Protein AF-0000000086875381 (afdb_homodimer)

pLDDT: mean 90.11, std 5.95, range [52.94, 98.25]

Solvent-accessible surface area (backbone atoms only — not comparable to full-atom values): 28483 Å² total; per-residue (Å²): 113,56,71,63,58,30,43,61,71,37,43,64,58,51,59,72,63,47,75,66,71,44,26,41,35,28,29,40,48,55,28,28,68,37,49,47,59,16,81,85,44,53,83,59,80,67,44,57,68,39,72,50,55,80,80,48,31,70,53,42,76,36,71,86,49,86,51,72,34,74,51,78,44,56,36,86,81,74,74,53,41,32,38,36,38,40,36,60,37,59,50,98,87,65,47,75,65,33,35,43,34,40,34,36,59,42,62,64,58,50,51,49,49,52,53,50,50,50,48,51,53,44,51,51,51,50,52,53,52,44,51,50,52,47,52,50,30,52,51,50,48,54,46,46,52,51,38,51,52,32,47,51,51,27,46,54,32,49,49,52,34,45,55,40,36,52,50,44,31,52,48,18,54,52,44,28,50,50,14,50,53,38,32,53,52,15,61,73,59,42,82,85,16,50,71,46,34,54,52,16,51,51,40,30,52,50,19,52,51,38,35,55,40,30,52,51,37,48,54,33,47,52,51,28,46,49,29,48,51,51,36,51,53,48,47,50,50,51,49,52,50,31,54,52,48,51,52,49,40,54,52,49,53,52,46,51,52,51,46,51,51,51,50,50,50,49,48,53,54,52,47,59,71,75,40,60,85,92,107,113,56,73,65,58,31,42,61,70,38,45,65,58,52,59,71,63,47,75,65,72,46,24,43,34,30,29,40,49,54,28,28,68,36,51,47,58,16,81,85,44,54,83,58,79,67,45,59,68,38,73,50,54,81,80,47,31,70,52,42,74,38,73,86,48,86,50,72,36,73,51,76,44,55,38,86,80,74,74,52,41,32,36,36,36,39,36,61,38,59,50,98,87,64,48,76,65,33,35,43,35,41,34,35,58,40,61,64,58,52,51,50,50,51,52,51,50,52,49,51,53,44,52,51,51,50,54,54,51,44,52,50,52,47,52,49,30,53,48,49,47,54,48,49,51,51,39,52,52,32,46,51,51,27,46,53,33,49,50,51,35,46,55,41,36,52,50,41,32,53,48,19,53,53,41,28,50,52,14,50,53,40,32,50,51,14,58,72,59,43,82,86,17,50,72,47,32,54,51,16,52,50,42,30,52,52,20,52,51,38,35,54,42,30,52,52,36,46,54,33,46,51,51,28,46,51,30,48,52,53,36,51,54,49,46,51,52,49,49,53,51,32,54,51,47,51,52,48,39,54,50,50,50,51,45,50,51,51,46,52,52,51,50,50,51,49,50,53,54,50,46,57,72,74,40,59,90,91,109

Organism: NCBI:txid248903

Nearest PDB structures (foldseek):
  3ja6-assembly1_H  TM=8.901E-01  e=1.741E-07  Escherichia coli
  3ja6-assembly1_I  TM=8.082E-01  e=4.290E-07  Escherichia coli
  3zx6-assembly1_A  TM=7.205E-01  e=6.153E-07  Archaeoglobus fulgidus DSM 4304
  3zx6-assembly1_B  TM=4.408E-01  e=3.118E-06  Archaeoglobus fulgidus DSM 4304
  8c5v-assembly1_I  TM=4.450E-01  e=1.319E-05  Escherichia coli

InterPro domains:
  IPR004089 Methyl-accepting chemotaxis protein (MCP) signalling domain [PF00015] (152-270)
  IPR004089 Methyl-accepting chemotaxis protein (MCP) signalling domain [PS50111] (128-279)
  IPR004089 Methyl-accepting chemotaxis protein (MCP) signalling domain [SM00283] (107-277)

Foldseek 3Di:
DFPVVVCQVCVVVVCVPDPAFKWKWKFFQWFTQATDHGPLGVLPDGGHPHTDDPCPGHNNQCVPPQAKDKDWDDCVPRNFTKIKIWHFDADPVRDGGMTMIMIGGCVLVVVLVVVLVVLVVVLVVLLVVLVVLLVVLVVLLVVLVVLVVVLVVLLVVLVVLLVVLVVQLVVLVVQLVVLVVQLVVLVVVPPVSPVSNVVSVVSNVVSVVSNVVSVVSNVVSVVVNVVSVVVNVVSVVSNVVSVVSNVVSVVSVVVSVVVNVVSVVVSVVVCVVRDPVVD/DFPVVVCQVCVVVVCVPDPAFKWKWKFFQWFTQATDHGPLGVLPDGGHPHTDDPCPGHNNQCVPDQAKDKDWDDCVPRNFTKIKIWHFDADPVRDGGMTMIMIDGCVLVVVLVVVLVVLVVVLVVLLVVLVVLLVVLVVLLVVLVVLLVVLVVLLVVLVVLLVVLVVQLVVLVVQLVVLVVQLVVLVVVPPVSPVSNVVSVVSNVVSVVSNVVSVVSNVVSVVVNVVSVVVNVVSVVSNVVSVVSNVVSVVSVVVSVVVNVVSVVVSVVSCVVRDPVPD

Structure (mmCIF, N/CA/C/O backbone):
data_AF-0000000086875381-model_v1
#
loop_
_entity.id
_entity.type
_entity.pdbx_description
1 polymer 'Chemotaxis protein'
#
loop_
_atom_site.group_PDB
_atom_site.id
_atom_site.type_symbol
_atom_site.label_atom_id
_atom_site.label_alt_id
_atom_site.label_comp_id
_atom_site.label_asym_id
_atom_site.label_entity_id
_atom_site.label_seq_id
_atom_site.pdbx_PDB_ins_code
_atom_site.Cartn_x
_atom_site.Cartn_y
_atom_site.Cartn_z
_atom_site.occupancy
_atom_site.B_iso_or_equiv
_atom_site.auth_seq_id
_atom_site.auth_comp_id
_atom_site.auth_asym_id
_atom_site.auth_atom_id
_atom_site.pdbx_PDB_model_num
ATOM 1 N N . MET A 1 1 ? -1.206 56.438 24.609 1 70.56 1 MET A N 1
ATOM 2 C CA . MET A 1 1 ? -0.216 55.5 24.094 1 70.56 1 MET A CA 1
ATOM 3 C C . MET A 1 1 ? -0.34 55.344 22.578 1 70.56 1 MET A C 1
ATOM 5 O O . MET A 1 1 ? -1.446 55.219 22.047 1 70.56 1 MET A O 1
ATOM 9 N N . ASP A 1 2 ? 0.706 55.562 21.828 1 86.94 2 ASP A N 1
ATOM 10 C CA . ASP A 1 2 ? 0.692 55.438 20.375 1 86.94 2 ASP A CA 1
ATOM 11 C C . ASP A 1 2 ? 0.56 53.969 19.969 1 86.94 2 ASP A C 1
ATOM 13 O O . ASP A 1 2 ? 0.782 53.062 20.781 1 86.94 2 ASP A O 1
ATOM 17 N N . ILE A 1 3 ? -0.004 53.719 18.922 1 90.88 3 ILE A N 1
ATOM 18 C CA . ILE A 1 3 ? -0.367 52.406 18.406 1 90.88 3 ILE A CA 1
ATOM 19 C C . ILE A 1 3 ? 0.858 51.5 18.422 1 90.88 3 ILE A C 1
ATOM 21 O O . ILE A 1 3 ? 0.752 50.312 18.719 1 90.88 3 ILE A O 1
ATOM 25 N N . ILE A 1 4 ? 2 52.031 18.25 1 93.94 4 ILE A N 1
ATOM 26 C CA . ILE A 1 4 ? 3.229 51.25 18.219 1 93.94 4 ILE A CA 1
ATOM 27 C C . ILE A 1 4 ? 3.549 50.75 19.625 1 93.94 4 ILE A C 1
ATOM 29 O O . ILE A 1 4 ? 3.857 49.594 19.828 1 93.94 4 ILE A O 1
ATOM 33 N N . GLN A 1 5 ? 3.467 51.656 20.562 1 93.06 5 GLN A N 1
ATOM 34 C CA . GLN A 1 5 ? 3.742 51.281 21.953 1 93.06 5 GLN A CA 1
ATOM 35 C C . GLN A 1 5 ? 2.725 50.281 22.469 1 93.06 5 GLN A C 1
ATOM 37 O O . GLN A 1 5 ? 3.076 49.344 23.219 1 93.06 5 GLN A O 1
ATOM 42 N N . ALA A 1 6 ? 1.492 50.438 22.047 1 92.88 6 ALA A N 1
ATOM 43 C CA . ALA A 1 6 ? 0.458 49.469 22.422 1 92.88 6 ALA A CA 1
ATOM 44 C C . ALA A 1 6 ? 0.791 48.094 21.891 1 92.88 6 ALA A C 1
ATOM 46 O O . ALA A 1 6 ? 0.687 47.094 22.609 1 92.88 6 ALA A O 1
ATOM 47 N N . LEU A 1 7 ? 1.233 48.062 20.672 1 93.81 7 LEU A N 1
ATOM 48 C CA . LEU A 1 7 ? 1.575 46.781 20.047 1 93.81 7 LEU A CA 1
ATOM 49 C C . LEU A 1 7 ? 2.756 46.125 20.75 1 93.81 7 LEU A C 1
ATOM 51 O O . LEU A 1 7 ? 2.709 44.938 21.078 1 93.81 7 LEU A O 1
ATOM 55 N N . ILE A 1 8 ? 3.717 46.906 21.031 1 94.44 8 ILE A N 1
ATOM 56 C CA . ILE A 1 8 ? 4.906 46.375 21.703 1 94.44 8 ILE A CA 1
ATOM 57 C C . ILE A 1 8 ? 4.523 45.812 23.062 1 94.44 8 ILE A C 1
ATOM 59 O O . ILE A 1 8 ? 4.969 44.719 23.422 1 94.44 8 ILE A O 1
ATOM 63 N N . THR A 1 9 ? 3.688 46.5 23.75 1 91.25 9 THR A N 1
ATOM 64 C CA . THR A 1 9 ? 3.25 46.094 25.094 1 91.25 9 THR A CA 1
ATOM 65 C C . THR A 1 9 ? 2.461 44.781 25.016 1 91.25 9 THR A C 1
ATOM 67 O O . THR A 1 9 ? 2.527 43.969 25.938 1 91.25 9 THR A O 1
ATOM 70 N N . CYS A 1 10 ? 1.794 44.5 23.891 1 91.69 10 CYS A N 1
ATOM 71 C CA . CYS A 1 10 ? 0.887 43.375 23.766 1 91.69 10 CYS A CA 1
ATOM 72 C C . CYS A 1 10 ? 1.602 42.156 23.156 1 91.69 10 CYS A C 1
ATOM 74 O O . CYS A 1 10 ? 1.084 41.062 23.203 1 91.69 10 CYS A O 1
ATOM 76 N N . MET A 1 11 ? 2.811 42.344 22.641 1 91.06 11 MET A N 1
ATOM 77 C CA . MET A 1 11 ? 3.518 41.281 21.891 1 91.06 11 MET A CA 1
ATOM 78 C C . MET A 1 11 ? 3.691 40.031 22.75 1 91.06 11 MET A C 1
ATOM 80 O O . MET A 1 11 ? 3.479 38.906 22.266 1 91.06 11 MET A O 1
ATOM 84 N N . PRO A 1 12 ? 4.008 40.188 24.047 1 87.69 12 PRO A N 1
ATOM 85 C CA . PRO A 1 12 ? 4.164 38.969 24.859 1 87.69 12 PRO A CA 1
ATOM 86 C C . PRO A 1 12 ? 2.871 38.156 24.969 1 87.69 12 PRO A C 1
ATOM 88 O O . PRO A 1 12 ? 2.906 36.938 24.969 1 87.69 12 PRO A O 1
ATOM 91 N N . PHE A 1 13 ? 1.726 38.844 25.031 1 88.06 13 PHE A N 1
ATOM 92 C CA . PHE A 1 13 ? 0.44 38.156 25.078 1 88.06 13 PHE A CA 1
ATOM 93 C C . PHE A 1 13 ? 0.169 37.406 23.781 1 88.06 13 PHE A C 1
ATOM 95 O O . PHE A 1 13 ? -0.317 36.25 23.812 1 88.06 13 PHE A O 1
ATOM 102 N N . PHE A 1 14 ? 0.539 38.031 22.719 1 87.31 14 PHE A N 1
ATOM 103 C CA . PHE A 1 14 ? 0.361 37.438 21.406 1 87.31 14 PHE A CA 1
ATOM 104 C C . PHE A 1 14 ? 1.214 36.188 21.281 1 87.31 14 PHE A C 1
ATOM 106 O O . PHE A 1 14 ? 0.714 35.125 20.891 1 87.31 14 PHE A O 1
ATOM 113 N N . ARG A 1 15 ? 2.391 36.281 21.656 1 86.94 15 ARG A N 1
ATOM 114 C CA . ARG A 1 15 ? 3.324 35.156 21.594 1 86.94 15 ARG A CA 1
ATOM 115 C C . ARG A 1 15 ? 2.854 34 22.453 1 86.94 15 ARG A C 1
ATOM 117 O O . ARG A 1 15 ? 2.92 32.844 22.031 1 86.94 15 ARG A O 1
ATOM 124 N N . ASP A 1 16 ? 2.373 34.281 23.594 1 85.62 16 ASP A N 1
ATOM 125 C CA . ASP A 1 16 ? 2.01 33.25 24.562 1 85.62 16 ASP A CA 1
ATOM 126 C C . ASP A 1 16 ? 0.68 32.594 24.188 1 85.62 16 ASP A C 1
ATOM 128 O O . ASP A 1 16 ? 0.4 31.469 24.609 1 85.62 16 ASP A O 1
ATOM 132 N N . THR A 1 17 ? -0.095 33.312 23.438 1 83.38 17 THR A N 1
ATOM 133 C CA . THR A 1 17 ? -1.438 32.812 23.1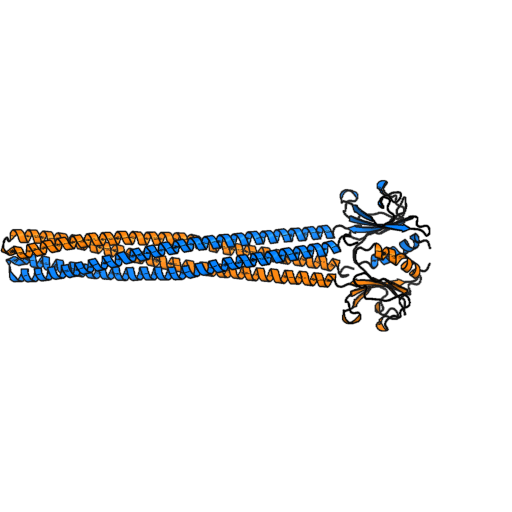72 1 83.38 17 THR A CA 1
ATOM 134 C C . THR A 1 17 ? -1.459 31.969 21.891 1 83.38 17 THR A C 1
ATOM 136 O O . THR A 1 17 ? -2.197 30.984 21.797 1 83.38 17 THR A O 1
ATOM 139 N N . ILE A 1 18 ? -0.635 32.312 20.906 1 85.06 18 ILE A N 1
ATOM 140 C CA . ILE A 1 18 ? -0.642 31.625 19.609 1 85.06 18 ILE A CA 1
ATOM 141 C C . ILE A 1 18 ? -0.082 30.219 19.75 1 85.06 18 ILE A C 1
ATOM 143 O O . ILE A 1 18 ? 0.873 30 20.5 1 85.06 18 ILE A O 1
ATOM 147 N N . ARG A 1 19 ? -0.642 29.328 19.109 1 82.19 19 ARG A N 1
ATOM 148 C CA . ARG A 1 19 ? -0.28 27.922 19.219 1 82.19 19 ARG A CA 1
ATOM 149 C C . ARG A 1 19 ? 1.045 27.641 18.516 1 82.19 19 ARG A C 1
ATOM 151 O O . ARG A 1 19 ? 1.852 26.844 19 1 82.19 19 ARG A O 1
ATOM 158 N N . GLN A 1 20 ? 1.302 28.312 17.453 1 84.44 20 GLN A N 1
ATOM 159 C CA . GLN A 1 20 ? 2.5 28.047 16.656 1 84.44 20 GLN A CA 1
ATOM 160 C C . GLN A 1 20 ? 3.693 28.844 17.188 1 84.44 20 GLN A C 1
ATOM 162 O O . GLN A 1 20 ? 3.527 29.922 17.766 1 84.44 20 GLN A O 1
ATOM 167 N N . ASP A 1 21 ? 4.816 28.25 17.016 1 88.44 21 ASP A N 1
ATOM 168 C CA . ASP A 1 21 ? 6.055 28.953 17.344 1 88.44 21 ASP A CA 1
ATOM 169 C C . ASP A 1 21 ? 6.355 30.031 16.312 1 88.44 21 ASP A C 1
ATOM 171 O O . ASP A 1 21 ? 6.645 29.734 15.148 1 88.44 21 ASP A O 1
ATOM 175 N N . VAL A 1 22 ? 6.258 31.281 16.734 1 92.25 22 VAL A N 1
ATOM 176 C CA . VAL A 1 22 ? 6.434 32.375 15.789 1 92.25 22 VAL A CA 1
ATOM 177 C C . VAL A 1 22 ? 7.473 33.344 16.312 1 92.25 22 VAL A C 1
ATOM 179 O O . VAL A 1 22 ? 7.777 33.375 17.516 1 92.25 22 VAL A O 1
ATOM 182 N N . THR A 1 23 ? 8.062 34.062 15.469 1 95.06 23 THR A N 1
ATOM 183 C CA . THR A 1 23 ? 8.906 35.219 15.781 1 95.06 23 THR A CA 1
ATOM 184 C C . THR A 1 23 ? 8.188 36.531 15.438 1 95.06 23 THR A C 1
ATOM 186 O O . THR A 1 23 ? 7.555 36.625 14.391 1 95.06 23 THR A O 1
ATOM 189 N N . LEU A 1 24 ? 8.211 37.406 16.359 1 95.75 24 LEU A N 1
ATOM 190 C CA . LEU A 1 24 ? 7.508 38.688 16.188 1 95.75 24 LEU A CA 1
ATOM 191 C C . LEU A 1 24 ? 8.492 39.844 16.125 1 95.75 24 LEU A C 1
ATOM 193 O O . LEU A 1 24 ? 9.484 39.844 16.859 1 95.75 24 LEU A O 1
ATOM 197 N N . SER A 1 25 ? 8.219 40.812 15.281 1 96.69 25 SER A N 1
ATOM 198 C CA . SER A 1 25 ? 9.039 42.031 15.25 1 96.69 25 SER A CA 1
ATOM 199 C C . SER A 1 25 ? 8.227 43.219 14.797 1 96.69 25 SER A C 1
ATOM 201 O O . SER A 1 25 ? 7.184 43.062 14.156 1 96.69 25 SER A O 1
ATOM 203 N N . ILE A 1 26 ? 8.57 44.344 15.227 1 97.38 26 ILE A N 1
ATOM 204 C CA . ILE A 1 26 ? 8.086 45.625 14.742 1 97.38 26 ILE A CA 1
ATOM 205 C C . ILE A 1 26 ? 9.258 46.469 14.297 1 97.38 26 ILE A C 1
ATOM 207 O O . ILE A 1 26 ? 10.25 46.625 15.016 1 97.38 26 ILE A O 1
ATOM 211 N N . ILE A 1 27 ? 9.125 47 13.172 1 97.88 27 ILE A N 1
ATOM 212 C CA . ILE A 1 27 ? 10.219 47.812 12.648 1 97.88 27 ILE A CA 1
ATOM 213 C C . ILE A 1 27 ? 9.68 49.188 12.211 1 97.88 27 ILE A C 1
ATOM 215 O O . ILE A 1 27 ? 8.508 49.312 11.867 1 97.88 27 ILE A O 1
ATOM 219 N N . ASP A 1 28 ? 10.469 50.156 12.312 1 97.38 28 ASP A N 1
ATOM 220 C CA . ASP A 1 28 ? 10.188 51.406 11.648 1 97.38 28 ASP A CA 1
ATOM 221 C C . ASP A 1 28 ? 11 51.562 10.367 1 97.38 28 ASP A C 1
ATOM 223 O O . ASP A 1 28 ? 11.312 50.562 9.711 1 97.38 28 ASP A O 1
ATOM 227 N N . ARG A 1 29 ? 11.273 52.75 9.914 1 96.88 29 ARG A N 1
ATOM 228 C CA . ARG A 1 29 ? 11.914 53 8.625 1 96.88 29 ARG A CA 1
ATOM 229 C C . ARG A 1 29 ? 13.375 52.562 8.656 1 96.88 29 ARG A C 1
ATOM 231 O O . ARG A 1 29 ? 13.961 52.25 7.609 1 96.88 29 ARG A O 1
ATOM 238 N N . GLU A 1 30 ? 13.945 52.469 9.898 1 97.19 30 GLU A N 1
ATOM 239 C CA . GLU A 1 30 ? 15.398 52.344 9.93 1 97.19 30 GLU A CA 1
ATOM 240 C C . GLU A 1 30 ? 15.844 51.219 10.875 1 97.19 30 GLU A C 1
ATOM 242 O O . GLU A 1 30 ? 16.969 50.719 10.75 1 97.19 30 GLU A O 1
ATOM 247 N N . LYS A 1 31 ? 15.047 50.938 11.867 1 98 31 LYS A N 1
ATOM 248 C CA . LYS A 1 31 ? 15.547 50.031 12.898 1 98 31 LYS A CA 1
ATOM 249 C C . LYS A 1 31 ? 14.422 49.125 13.445 1 98 31 LYS A C 1
ATOM 251 O O . LYS A 1 31 ? 13.242 49.406 13.219 1 98 31 LYS A O 1
ATOM 256 N N . PHE A 1 32 ? 14.812 48.125 14.18 1 98.25 32 PHE A N 1
ATOM 257 C CA . PHE A 1 32 ? 13.867 47.312 14.938 1 98.25 32 PHE A CA 1
ATOM 258 C C . PHE A 1 32 ? 13.344 48.094 16.156 1 98.25 32 PHE A C 1
ATOM 260 O O . PHE A 1 32 ? 14.125 48.656 16.906 1 98.25 32 PHE A O 1
ATOM 267 N N . LEU A 1 33 ? 12.047 48.094 16.312 1 97.69 33 LEU A N 1
ATOM 268 C CA . LEU A 1 33 ? 11.43 48.625 17.516 1 97.69 33 LEU A CA 1
ATOM 269 C C . LEU A 1 33 ? 11.188 47.531 18.547 1 97.69 33 LEU A C 1
ATOM 271 O O . LEU A 1 33 ? 11.133 47.812 19.75 1 97.69 33 LEU A O 1
ATOM 275 N N . TYR A 1 34 ? 11.023 46.344 18.094 1 97.06 34 TYR A N 1
ATOM 276 C CA . TYR A 1 34 ? 10.789 45.156 18.891 1 97.06 34 TYR A CA 1
ATOM 277 C C . TYR A 1 34 ? 11.18 43.875 18.141 1 97.06 34 TYR A C 1
ATOM 279 O O . TYR A 1 34 ? 10.984 43.812 16.922 1 97.06 34 TYR A O 1
ATOM 287 N N . PHE A 1 35 ? 11.75 42.969 18.828 1 97.06 35 PHE A N 1
ATOM 288 C CA . PHE A 1 35 ? 12.07 41.656 18.25 1 97.06 35 PHE A CA 1
ATOM 289 C C . PHE A 1 35 ? 12.016 40.562 19.312 1 97.06 35 PHE A C 1
ATOM 291 O O . PHE A 1 35 ? 12.586 40.719 20.391 1 97.06 35 PHE A O 1
ATOM 298 N N . SER A 1 36 ? 11.328 39.531 19.078 1 95.38 36 SER A N 1
ATOM 299 C CA . SER A 1 36 ? 11.227 38.375 19.953 1 95.38 36 SER A CA 1
ATOM 300 C C . SER A 1 36 ? 11.227 37.094 19.141 1 95.38 36 SER A C 1
ATOM 302 O O . SER A 1 36 ? 10.227 36.75 18.5 1 95.38 36 SER A O 1
ATOM 304 N N . ALA A 1 37 ? 12.281 36.406 19.203 1 94.25 37 ALA A N 1
ATOM 305 C CA . ALA A 1 37 ? 12.453 35.188 18.422 1 94.25 37 ALA A CA 1
ATOM 306 C C . ALA A 1 37 ? 11.695 34 19.047 1 94.25 37 ALA A C 1
ATOM 308 O O . ALA A 1 37 ? 11.695 33.844 20.266 1 94.25 37 ALA A O 1
ATOM 309 N N . GLY A 1 38 ? 11.031 33.25 18.234 1 92.69 38 GLY A N 1
ATOM 310 C CA . GLY A 1 38 ? 10.523 31.969 18.688 1 92.69 38 GLY A CA 1
ATOM 311 C C . GLY A 1 38 ? 11.609 30.922 18.844 1 92.69 38 GLY A C 1
ATOM 312 O O . GLY A 1 38 ? 12.766 31.156 18.484 1 92.69 38 GLY A O 1
ATOM 313 N N . GLU A 1 39 ? 11.266 29.844 19.375 1 91 39 GLU A N 1
ATOM 314 C CA . GLU A 1 39 ? 12.227 28.766 19.625 1 91 39 GLU A CA 1
ATOM 315 C C . GLU A 1 39 ? 12.844 28.266 18.312 1 91 39 GLU A C 1
ATOM 317 O O . GLU A 1 39 ? 14.047 28.016 18.266 1 91 39 GLU A O 1
ATOM 322 N N . SER A 1 40 ? 12.125 28.203 17.25 1 91.25 40 SER A N 1
ATOM 323 C CA . SER A 1 40 ? 12.578 27.656 15.977 1 91.25 40 SER A CA 1
ATOM 324 C C . SER A 1 40 ? 13.5 28.625 15.25 1 91.25 40 SER A C 1
ATOM 326 O O . SER A 1 40 ? 14.227 28.219 14.336 1 91.25 40 SER A O 1
ATOM 328 N N . LEU A 1 41 ? 13.398 29.875 15.617 1 95.5 41 LEU A N 1
ATOM 329 C CA . LEU A 1 41 ? 14.234 30.891 14.977 1 95.5 41 LEU A CA 1
ATOM 330 C C . LEU A 1 41 ? 15.094 31.609 16 1 95.5 41 LEU A C 1
ATOM 332 O O . LEU A 1 41 ? 15.359 32.812 15.867 1 95.5 41 LEU A O 1
ATOM 336 N N . LYS A 1 42 ? 15.461 30.938 17.062 1 93.88 42 LYS A N 1
ATOM 337 C CA . LYS A 1 42 ? 16.203 31.516 18.172 1 93.88 42 LYS A CA 1
ATOM 338 C C . LYS A 1 42 ? 17.578 32.031 17.719 1 93.88 42 LYS A C 1
ATOM 340 O O . LYS A 1 42 ? 18.188 32.844 18.406 1 93.88 42 LYS A O 1
ATOM 345 N N . GLN A 1 43 ? 18.016 31.578 16.594 1 92.69 43 GLN A N 1
ATOM 346 C CA . GLN A 1 43 ? 19.328 32 16.078 1 92.69 43 GLN A CA 1
ATOM 347 C C . GLN A 1 43 ? 19.281 33.438 15.594 1 92.69 43 GLN A C 1
ATOM 349 O O . GLN A 1 43 ? 20.328 34.062 15.398 1 92.69 43 GLN A O 1
ATOM 354 N N . LEU A 1 44 ? 18.062 33.906 15.242 1 94.12 44 LEU A N 1
ATOM 355 C CA . LEU A 1 44 ? 17.938 35.312 14.891 1 94.12 44 LEU A CA 1
ATOM 356 C C . LEU A 1 44 ? 18.078 36.188 16.125 1 94.12 44 LEU A C 1
ATOM 358 O O . LEU A 1 44 ? 17.203 36.219 17 1 94.12 44 LEU A O 1
ATOM 362 N N . GLU A 1 45 ? 19.109 36.938 16.328 1 90.5 45 GLU A N 1
ATOM 363 C CA . GLU A 1 45 ? 19.438 37.656 17.562 1 90.5 45 GLU A CA 1
ATOM 364 C C . GLU A 1 45 ? 19.297 39.156 17.375 1 90.5 45 GLU A C 1
ATOM 366 O O . GLU A 1 45 ? 20.156 39.938 17.797 1 90.5 45 GLU A O 1
ATOM 371 N N . PHE A 1 46 ? 18.203 39.594 16.828 1 95.19 46 PHE A N 1
ATOM 372 C CA . PHE A 1 46 ? 17.969 41.031 16.703 1 95.19 46 PHE A CA 1
ATOM 373 C C . PHE A 1 46 ? 17.406 41.594 18.016 1 95.19 46 PHE A C 1
ATOM 375 O O . PHE A 1 46 ? 16.875 40.844 18.844 1 95.19 46 PHE A O 1
ATOM 382 N N . LYS A 1 47 ? 17.625 42.875 18.219 1 95.5 47 LYS A N 1
ATOM 383 C CA . LYS A 1 47 ? 17.078 43.562 19.391 1 95.5 47 LYS A CA 1
ATOM 384 C C . LYS A 1 47 ? 16.562 44.938 19 1 95.5 47 LYS A C 1
ATOM 386 O O . LYS A 1 47 ? 16.906 45.469 17.938 1 95.5 47 LYS A O 1
ATOM 391 N N . ALA A 1 48 ? 15.688 45.469 19.875 1 96.62 48 ALA A N 1
ATOM 392 C CA . ALA A 1 48 ? 15.211 46.812 19.672 1 96.62 48 ALA A CA 1
ATOM 393 C C . ALA A 1 48 ? 16.375 47.781 19.5 1 96.62 48 ALA A C 1
ATOM 395 O O . ALA A 1 48 ? 17.344 47.75 20.266 1 96.62 48 ALA A O 1
ATOM 396 N N . GLY A 1 49 ? 16.359 48.531 18.5 1 97.06 49 GLY A N 1
ATOM 397 C CA . GLY A 1 49 ? 17.406 49.5 18.234 1 97.06 49 GLY A CA 1
ATOM 398 C C . GLY A 1 49 ? 18.344 49.062 17.125 1 97.06 49 GLY A C 1
ATOM 399 O O . GLY A 1 49 ? 19.078 49.906 16.562 1 97.06 49 GLY A O 1
ATOM 400 N N . ASP A 1 50 ? 18.438 47.844 16.828 1 97.38 50 ASP A N 1
ATOM 401 C CA . ASP A 1 50 ? 19.297 47.344 15.758 1 97.38 50 ASP A CA 1
ATOM 402 C C . ASP A 1 50 ? 18.906 47.938 14.406 1 97.38 50 ASP A C 1
ATOM 404 O O . ASP A 1 50 ? 17.703 48.062 14.102 1 97.38 50 ASP A O 1
ATOM 408 N N . PRO A 1 51 ? 19.922 48.25 13.562 1 97.19 51 PRO A N 1
ATOM 409 C CA . PRO A 1 51 ? 19.594 48.781 12.242 1 97.19 51 PRO A CA 1
ATOM 410 C C . PRO A 1 51 ? 19.062 47.719 11.289 1 97.19 51 PRO A C 1
ATOM 412 O O . PRO A 1 51 ? 19.438 46.531 11.398 1 97.19 51 PRO A O 1
ATOM 415 N N . LEU A 1 52 ? 18.172 48.156 10.438 1 96.81 52 LEU A N 1
ATOM 416 C CA . LEU A 1 52 ? 17.688 47.25 9.391 1 96.81 52 LEU A CA 1
ATOM 417 C C . LEU A 1 52 ? 18.734 47.094 8.289 1 96.81 52 LEU A C 1
ATOM 419 O O . LEU A 1 52 ? 19.625 47.938 8.156 1 96.81 52 LEU A O 1
ATOM 423 N N . LEU A 1 53 ? 18.641 46.031 7.57 1 92.5 53 LEU A N 1
ATOM 424 C CA . LEU A 1 53 ? 19.406 45.906 6.336 1 92.5 53 LEU A CA 1
ATOM 425 C C . LEU A 1 53 ? 18.969 46.969 5.328 1 92.5 53 LEU A C 1
ATOM 427 O O . LEU A 1 53 ? 17.812 47.406 5.34 1 92.5 53 LEU A O 1
ATOM 431 N N . GLU A 1 54 ? 19.844 47.312 4.445 1 93.5 54 GLU A N 1
ATOM 432 C CA . GLU A 1 54 ? 19.562 48.344 3.469 1 93.5 54 GLU A CA 1
ATOM 433 C C . GLU A 1 54 ? 18.328 48.031 2.646 1 93.5 54 GLU A C 1
ATOM 435 O O . GLU A 1 54 ? 17.484 48.906 2.402 1 93.5 54 GLU A O 1
ATOM 440 N N . ALA A 1 55 ? 18.156 46.781 2.287 1 92.06 55 ALA A N 1
ATOM 441 C CA . ALA A 1 55 ? 17.062 46.344 1.414 1 92.06 55 ALA A CA 1
ATOM 442 C C . ALA A 1 55 ? 15.727 46.438 2.133 1 92.06 55 ALA A C 1
ATOM 444 O O . ALA A 1 55 ? 14.672 46.375 1.496 1 92.06 55 ALA A O 1
ATOM 445 N N . ASN A 1 56 ? 15.734 46.562 3.504 1 93.56 56 ASN A N 1
ATOM 446 C CA . ASN A 1 56 ? 14.5 46.531 4.285 1 93.56 56 ASN A CA 1
ATOM 447 C C . ASN A 1 56 ? 14.133 47.906 4.836 1 93.56 56 ASN A C 1
ATOM 449 O O . ASN A 1 56 ? 13.109 48.062 5.504 1 93.56 56 ASN A O 1
ATOM 453 N N . ARG A 1 57 ? 14.906 48.938 4.508 1 96.31 57 ARG A N 1
ATOM 454 C CA . ARG A 1 57 ? 14.664 50.281 5.047 1 96.31 57 ARG A CA 1
ATOM 455 C C . ARG A 1 57 ? 13.516 50.969 4.316 1 96.31 57 ARG A C 1
ATOM 457 O O . ARG A 1 57 ? 13.125 50.562 3.227 1 96.31 57 ARG A O 1
ATOM 464 N N . ASP A 1 58 ? 12.961 51.906 4.969 1 96.12 58 ASP A N 1
ATOM 465 C CA . ASP A 1 58 ? 11.914 52.781 4.43 1 96.12 58 ASP A CA 1
ATOM 466 C C . ASP A 1 58 ? 10.719 51.938 3.941 1 96.12 58 ASP A C 1
ATOM 468 O O . ASP A 1 58 ? 10.156 52.219 2.885 1 96.12 58 ASP A O 1
ATOM 472 N N . PHE A 1 59 ? 10.484 50.875 4.664 1 96.81 59 PHE A N 1
ATOM 473 C CA . PHE A 1 59 ? 9.32 50.031 4.445 1 96.81 59 PHE A CA 1
ATOM 474 C C . PHE A 1 59 ? 9.383 49.375 3.07 1 96.81 59 PHE A C 1
ATOM 476 O O . PHE A 1 59 ? 8.352 49.156 2.428 1 96.81 59 PHE A O 1
ATOM 483 N N . ALA A 1 60 ? 10.594 49.094 2.547 1 95.12 60 ALA A N 1
ATOM 484 C CA . ALA A 1 60 ? 10.797 48.469 1.238 1 95.12 60 ALA A CA 1
ATOM 485 C C . ALA A 1 60 ? 10.117 47.094 1.165 1 95.12 60 ALA A C 1
ATOM 487 O O . ALA A 1 60 ? 9.734 46.656 0.084 1 95.12 60 ALA A O 1
ATOM 488 N N . ASP A 1 61 ? 9.906 46.5 2.289 1 93.69 61 ASP A N 1
ATOM 489 C CA . ASP A 1 61 ? 9.305 45.156 2.369 1 93.69 61 ASP A CA 1
ATOM 490 C C . ASP A 1 61 ? 7.859 45.188 1.878 1 93.69 61 ASP A C 1
ATOM 492 O O . ASP A 1 61 ? 7.32 44.156 1.482 1 93.69 61 ASP A O 1
ATOM 496 N N . LEU A 1 62 ? 7.23 46.312 1.929 1 95.06 62 LEU A N 1
ATOM 497 C CA . LEU A 1 62 ? 5.836 46.469 1.521 1 95.06 62 LEU A CA 1
ATOM 498 C C . LEU A 1 62 ? 5.727 46.625 0.01 1 95.06 62 LEU A C 1
ATOM 500 O O . LEU A 1 62 ? 4.621 46.656 -0.538 1 95.06 62 LEU A O 1
ATOM 504 N N . LYS A 1 63 ? 6.809 46.844 -0.714 1 93.62 63 LYS A N 1
ATOM 505 C CA . LYS A 1 63 ? 6.875 46.938 -2.168 1 93.62 63 LYS A CA 1
ATOM 506 C C . LYS A 1 63 ? 5.898 48 -2.693 1 93.62 63 LYS A C 1
ATOM 508 O O . LYS A 1 63 ? 5.168 47.75 -3.654 1 93.62 63 LYS A O 1
ATOM 513 N N . GLY A 1 64 ? 5.852 49.031 -1.953 1 89.94 64 GLY A N 1
ATOM 514 C CA . GLY A 1 64 ? 5.027 50.156 -2.391 1 89.94 64 GLY A CA 1
ATOM 515 C C . GLY A 1 64 ? 3.566 50 -2.02 1 89.94 64 GLY A C 1
ATOM 516 O O . GLY A 1 64 ? 2.758 50.906 -2.277 1 89.94 64 GLY A O 1
ATOM 517 N N . SER A 1 65 ? 3.242 48.906 -1.392 1 91.31 65 SER A N 1
ATOM 518 C CA . SER A 1 65 ? 1.861 48.656 -0.993 1 91.31 65 SER A CA 1
ATOM 519 C C . SER A 1 65 ? 1.595 49.156 0.423 1 91.31 65 SER A C 1
ATOM 521 O O . SER A 1 65 ? 2.529 49.438 1.175 1 91.31 65 SER A O 1
ATOM 523 N N . THR A 1 66 ? 0.329 49.375 0.721 1 91 66 THR A N 1
ATOM 524 C CA . THR A 1 66 ? -0.08 49.688 2.086 1 91 66 THR A CA 1
ATOM 525 C C . THR A 1 66 ? -0.861 48.531 2.697 1 91 66 THR A C 1
ATOM 527 O O . THR A 1 66 ? -1.519 48.688 3.727 1 91 66 THR A O 1
ATOM 530 N N . GLU A 1 67 ? -0.785 47.438 1.974 1 90.88 67 GLU A N 1
ATOM 531 C CA . GLU A 1 67 ? -1.472 46.25 2.439 1 90.88 67 GLU A CA 1
ATOM 532 C C . GLU A 1 67 ? -0.476 45.188 2.898 1 90.88 67 GLU A C 1
ATOM 534 O O . GLU A 1 67 ? 0.729 45.312 2.674 1 90.88 67 GLU A O 1
ATOM 539 N N . LYS A 1 68 ? -1.006 44.125 3.508 1 93.38 68 LYS A N 1
ATOM 540 C CA . LYS A 1 68 ? -0.202 43.031 3.994 1 93.38 68 LYS A CA 1
ATOM 541 C C . LYS A 1 68 ? 0.571 42.344 2.854 1 93.38 68 LYS A C 1
ATOM 543 O O . LYS A 1 68 ? 0.032 42.156 1.763 1 93.38 68 LYS A O 1
ATOM 548 N N . GLN A 1 69 ? 1.783 42.062 3.086 1 92.25 69 GLN A N 1
ATOM 549 C CA . GLN A 1 69 ? 2.639 41.375 2.117 1 92.25 69 GLN A CA 1
ATOM 550 C C . GLN A 1 69 ? 3.312 40.156 2.738 1 92.25 69 GLN A C 1
ATOM 552 O O . GLN A 1 69 ? 3.309 40 3.959 1 92.25 69 GLN A O 1
ATOM 557 N N . PHE A 1 70 ? 3.809 39.344 1.863 1 91.31 70 PHE A N 1
ATOM 558 C CA . PHE A 1 70 ? 4.5 38.125 2.293 1 91.31 70 PHE A CA 1
ATOM 559 C C . PHE A 1 70 ? 5.832 38 1.563 1 91.31 70 PHE A C 1
ATOM 561 O O . PHE A 1 70 ? 5.98 38.469 0.434 1 91.31 70 PHE A O 1
ATOM 568 N N . ASP A 1 71 ? 6.77 37.438 2.238 1 91.44 71 ASP A N 1
ATOM 569 C CA . ASP A 1 71 ? 8.047 37.125 1.61 1 91.44 71 ASP A CA 1
ATOM 570 C C . ASP A 1 71 ? 8.617 35.812 2.15 1 91.44 71 ASP A C 1
ATOM 572 O O . ASP A 1 71 ? 8.141 35.281 3.16 1 91.44 71 ASP A O 1
ATOM 576 N N . HIS A 1 72 ? 9.562 35.375 1.39 1 91.81 72 HIS A N 1
ATOM 577 C CA . HIS A 1 72 ? 10.305 34.156 1.748 1 91.81 72 HIS A CA 1
ATOM 578 C C . HIS A 1 72 ? 11.805 34.438 1.84 1 91.81 72 HIS A C 1
ATOM 580 O O . HIS A 1 72 ? 12.383 35.031 0.928 1 91.81 72 HIS A O 1
ATOM 586 N N . TYR A 1 73 ? 12.352 34.094 2.975 1 93.38 73 TYR A N 1
ATOM 587 C CA . TYR A 1 73 ? 13.797 34.219 3.154 1 93.38 73 TYR A CA 1
ATOM 588 C C . TYR A 1 73 ? 14.484 32.875 3.121 1 93.38 73 TYR A C 1
ATOM 590 O O . TYR A 1 73 ? 14.234 32 3.973 1 93.38 73 TYR A O 1
ATOM 598 N N . PRO A 1 74 ? 15.359 32.656 2.215 1 92.81 74 PRO A N 1
ATOM 599 C CA . PRO A 1 74 ? 16.078 31.391 2.133 1 92.81 74 PRO A CA 1
ATOM 600 C C . PRO A 1 74 ? 17.141 31.25 3.213 1 92.81 74 PRO A C 1
ATOM 602 O O . PRO A 1 74 ? 17.469 32.219 3.893 1 92.81 74 PRO A O 1
ATOM 605 N N . LYS A 1 75 ? 17.656 30.062 3.361 1 92.5 75 LYS A N 1
ATOM 606 C CA . LYS A 1 75 ? 18.625 29.719 4.398 1 92.5 75 LYS A CA 1
ATOM 607 C C . LYS A 1 75 ? 19.922 30.5 4.227 1 92.5 75 LYS A C 1
ATOM 609 O O . LYS A 1 75 ? 20.609 30.797 5.207 1 92.5 75 LYS A O 1
ATOM 614 N N . GLU A 1 76 ? 20.234 30.875 3.057 1 92 76 GLU A N 1
ATOM 615 C CA . GLU A 1 76 ? 21.516 31.5 2.717 1 92 76 GLU A CA 1
ATOM 616 C C . GLU A 1 76 ? 21.625 32.906 3.346 1 92 76 GLU A C 1
ATOM 618 O O . GLU A 1 76 ? 22.734 33.375 3.615 1 92 76 GLU A O 1
ATOM 623 N N . LEU A 1 77 ? 20.531 33.562 3.652 1 89.06 77 LEU A N 1
ATOM 624 C CA . LEU A 1 77 ? 20.578 34.938 4.113 1 89.06 77 LEU A CA 1
ATOM 625 C C . LEU A 1 77 ? 20.828 35 5.617 1 89.06 77 LEU A C 1
ATOM 627 O O . LEU A 1 77 ? 21.719 35.719 6.07 1 89.06 77 LEU A O 1
ATOM 631 N N . PHE A 1 78 ? 20.141 34.062 6.418 1 91.38 78 PHE A N 1
ATOM 632 C CA . PHE A 1 78 ? 20.219 34.188 7.871 1 91.38 78 PHE A CA 1
ATOM 633 C C . PHE A 1 78 ? 20.531 32.844 8.508 1 91.38 78 PHE A C 1
ATOM 635 O O . PHE A 1 78 ? 20.406 32.688 9.727 1 91.38 78 PHE A O 1
ATOM 642 N N . GLY A 1 79 ? 20.812 31.812 7.676 1 91.56 79 GLY A N 1
ATOM 643 C CA . GLY A 1 79 ? 21.188 30.5 8.18 1 91.56 79 GLY A CA 1
ATOM 644 C C . GLY A 1 79 ? 20.016 29.562 8.359 1 91.56 79 GLY A C 1
ATOM 645 O O . GLY A 1 79 ? 20.188 28.375 8.578 1 91.56 79 GLY A O 1
ATOM 646 N N . VAL A 1 80 ? 18.828 30.141 8.43 1 93.19 80 VAL A N 1
ATOM 647 C CA . VAL A 1 80 ? 17.609 29.344 8.539 1 93.19 80 VAL A CA 1
ATOM 648 C C . VAL A 1 80 ? 16.547 29.922 7.621 1 93.19 80 VAL A C 1
ATOM 650 O O . VAL A 1 80 ? 16.391 31.141 7.52 1 93.19 80 VAL A O 1
ATOM 653 N N . PRO A 1 81 ? 15.805 29.031 6.922 1 93.69 81 PRO A N 1
ATOM 654 C CA . PRO A 1 81 ? 14.727 29.562 6.078 1 93.69 81 PRO A CA 1
ATOM 655 C C . PRO A 1 81 ? 13.469 29.906 6.875 1 93.69 81 PRO A C 1
ATOM 657 O O . PRO A 1 81 ? 13.141 29.219 7.84 1 93.69 81 PRO A O 1
ATOM 660 N N . PHE A 1 82 ? 12.758 30.953 6.52 1 94.62 82 PHE A N 1
ATOM 661 C CA . PHE A 1 82 ? 11.516 31.312 7.18 1 94.62 82 PHE A CA 1
ATOM 662 C C . PHE A 1 82 ? 10.641 32.156 6.266 1 94.62 82 PHE A C 1
ATOM 664 O O . PHE A 1 82 ? 11.133 32.75 5.309 1 94.62 82 PHE A O 1
ATOM 671 N N . ASP A 1 83 ? 9.367 32.125 6.539 1 92.25 83 ASP A N 1
ATOM 672 C CA . ASP A 1 83 ? 8.375 33 5.902 1 92.25 83 ASP A CA 1
ATOM 673 C C . ASP A 1 83 ? 8.062 34.219 6.781 1 92.25 83 ASP A C 1
ATOM 675 O O . ASP A 1 83 ? 8.109 34.125 8.008 1 92.25 83 ASP A O 1
ATOM 679 N N . VAL A 1 84 ? 7.75 35.312 6.117 1 93.25 84 VAL A N 1
ATOM 680 C CA . VAL A 1 84 ? 7.438 36.5 6.871 1 93.25 84 VAL A CA 1
ATOM 681 C C . VAL A 1 84 ? 6.152 37.125 6.336 1 93.25 84 VAL A C 1
ATOM 683 O O . VAL A 1 84 ? 5.945 37.219 5.121 1 93.25 84 VAL A O 1
ATOM 686 N N . SER A 1 85 ? 5.32 37.438 7.207 1 93.44 85 SER A N 1
ATOM 687 C CA . SER A 1 85 ? 4.18 38.281 6.91 1 93.44 85 SER A CA 1
ATOM 688 C C . SER A 1 85 ? 4.418 39.719 7.398 1 93.44 85 SER A C 1
ATOM 690 O O . SER A 1 85 ? 4.809 39.906 8.547 1 93.44 85 SER A O 1
ATOM 692 N N . TYR A 1 86 ? 4.227 40.75 6.504 1 94.62 86 TYR A N 1
ATOM 693 C CA . TYR A 1 86 ? 4.387 42.156 6.812 1 94.62 86 TYR A CA 1
ATOM 694 C C . TYR A 1 86 ? 3.031 42.844 6.922 1 94.62 86 TYR A C 1
ATOM 696 O O . TYR A 1 86 ? 2.301 42.969 5.934 1 94.62 86 TYR A O 1
ATOM 704 N N . LEU A 1 87 ? 2.723 43.281 8.078 1 94.94 87 LEU A N 1
ATOM 705 C CA . LEU A 1 87 ? 1.495 44.062 8.258 1 94.94 87 LEU A CA 1
ATOM 706 C C . LEU A 1 87 ? 1.809 45.531 8.539 1 94.94 87 LEU A C 1
ATOM 708 O O . LEU A 1 87 ? 2.355 45.875 9.586 1 94.94 87 LEU A O 1
ATOM 712 N N . PRO A 1 88 ? 1.444 46.438 7.617 1 96.06 88 PRO A N 1
ATOM 713 C CA . PRO A 1 88 ? 1.705 47.844 7.852 1 96.06 88 PRO A CA 1
ATOM 714 C C . PRO A 1 88 ? 0.886 48.406 9.008 1 96.06 88 PRO A C 1
ATOM 716 O O . PRO A 1 88 ? -0.287 48.062 9.172 1 96.06 88 PRO A O 1
ATOM 719 N N . ILE A 1 89 ? 1.494 49.156 9.82 1 94.88 89 ILE A N 1
ATOM 720 C CA . ILE A 1 89 ? 0.853 49.906 10.883 1 94.88 89 ILE A CA 1
ATOM 721 C C . ILE A 1 89 ? 0.691 51.375 10.445 1 94.88 89 ILE A C 1
ATOM 723 O O . ILE A 1 89 ? 1.678 52.031 10.141 1 94.88 89 ILE A O 1
ATOM 727 N N . LYS A 1 90 ? -0.529 51.844 10.461 1 94.31 90 LYS A N 1
ATOM 728 C CA . LYS A 1 90 ? -0.828 53.188 9.961 1 94.31 90 LYS A CA 1
ATOM 729 C C . LYS A 1 90 ? -1.232 54.125 11.102 1 94.31 90 LYS A C 1
ATOM 731 O O . LYS A 1 90 ? -1.813 53.688 12.094 1 94.31 90 LYS A O 1
ATOM 736 N N . ASN A 1 91 ? -0.837 55.344 11 1 90.19 91 ASN A N 1
ATOM 737 C CA . ASN A 1 91 ? -1.329 56.344 11.945 1 90.19 91 ASN A CA 1
ATOM 738 C C . ASN A 1 91 ? -2.725 56.844 11.562 1 90.19 91 ASN A C 1
ATOM 740 O O . ASN A 1 91 ? -3.371 56.281 10.688 1 90.19 91 ASN A O 1
ATOM 744 N N . GLU A 1 92 ? -3.213 57.812 12.305 1 87.62 92 GLU A N 1
ATOM 745 C CA . GLU A 1 92 ? -4.574 58.312 12.117 1 87.62 92 GLU A CA 1
ATOM 746 C C . GLU A 1 92 ? -4.762 58.906 10.727 1 87.62 92 GLU A C 1
ATOM 748 O O . GLU A 1 92 ? -5.875 58.906 10.203 1 87.62 92 GLU A O 1
ATOM 753 N N . GLN A 1 93 ? -3.666 59.406 10.086 1 91.12 93 GLN A N 1
ATOM 754 C CA . GLN A 1 93 ? -3.715 60.031 8.766 1 91.12 93 GLN A CA 1
ATOM 755 C C . GLN A 1 93 ? -3.6 58.969 7.656 1 91.12 93 GLN A C 1
ATOM 757 O O . GLN A 1 93 ? -3.67 59.312 6.473 1 91.12 93 GLN A O 1
ATOM 762 N N . GLY A 1 94 ? -3.311 57.75 8.008 1 90.62 94 GLY A N 1
ATOM 763 C CA . GLY A 1 94 ? -3.217 56.656 7.031 1 90.62 94 GLY A CA 1
ATOM 764 C C . GLY A 1 94 ? -1.8 56.438 6.547 1 90.62 94 GLY A C 1
ATOM 765 O O . GLY A 1 94 ? -1.581 55.656 5.609 1 90.62 94 GLY A O 1
ATOM 766 N N . GLU A 1 95 ? -0.896 57.125 7.152 1 93.06 95 GLU A N 1
ATOM 767 C CA . GLU A 1 95 ? 0.501 56.969 6.766 1 93.06 95 GLU A CA 1
ATOM 768 C C . GLU A 1 95 ? 1.123 55.75 7.48 1 93.06 95 GLU A C 1
ATOM 770 O O . GLU A 1 95 ? 0.903 55.562 8.68 1 93.06 95 GLU A O 1
ATOM 775 N N . VAL A 1 96 ? 1.932 55 6.75 1 96.19 96 VAL A N 1
ATOM 776 C CA . VAL A 1 96 ? 2.625 53.875 7.352 1 96.19 96 VAL A CA 1
ATOM 777 C C . VAL A 1 96 ? 3.754 54.375 8.25 1 96.19 96 VAL A C 1
ATOM 779 O O . VAL A 1 96 ? 4.637 55.094 7.801 1 96.19 96 VAL A O 1
ATOM 782 N N . ILE A 1 97 ? 3.738 53.906 9.469 1 96.19 97 ILE A N 1
ATOM 783 C CA . ILE A 1 97 ? 4.73 54.438 10.398 1 96.19 97 ILE A CA 1
ATOM 784 C C . ILE A 1 97 ? 5.59 53.281 10.93 1 96.19 97 ILE A C 1
ATOM 786 O O . ILE A 1 97 ? 6.645 53.5 11.531 1 96.19 97 ILE A O 1
ATOM 790 N N . ALA A 1 98 ? 5.125 52 10.742 1 97.06 98 ALA A N 1
ATOM 791 C CA . ALA A 1 98 ? 5.859 50.812 11.148 1 97.06 98 ALA A CA 1
ATOM 792 C C . ALA A 1 98 ? 5.324 49.562 10.445 1 97.06 98 ALA A C 1
ATOM 794 O O . ALA A 1 98 ? 4.309 49.625 9.742 1 97.06 98 ALA A O 1
ATOM 795 N N . ILE A 1 99 ? 6.039 48.469 10.531 1 96.94 99 ILE A N 1
ATOM 796 C CA . ILE A 1 99 ? 5.602 47.188 10.023 1 96.94 99 ILE A CA 1
ATOM 797 C C . ILE A 1 99 ? 5.629 46.156 11.148 1 96.94 99 ILE A C 1
ATOM 799 O O . ILE A 1 99 ? 6.621 46.062 11.875 1 96.94 99 ILE A O 1
ATOM 803 N N . PHE A 1 100 ? 4.516 45.5 11.375 1 96.06 100 PHE A N 1
ATOM 804 C CA . PHE A 1 100 ? 4.449 44.312 12.234 1 96.06 100 PHE A CA 1
ATOM 805 C C . PHE A 1 100 ? 4.773 43.062 11.445 1 96.06 100 PHE A C 1
ATOM 807 O O . PHE A 1 100 ? 4.035 42.688 10.531 1 96.06 100 PHE A O 1
ATOM 814 N N . ASN A 1 101 ? 5.859 42.406 11.797 1 95.5 101 ASN A N 1
ATOM 815 C CA . ASN A 1 101 ? 6.305 41.188 11.102 1 95.5 101 ASN A CA 1
ATOM 816 C C . ASN A 1 101 ? 6.035 39.938 11.93 1 95.5 101 ASN A C 1
ATOM 818 O O . ASN A 1 101 ? 6.312 39.906 13.133 1 95.5 101 ASN A O 1
ATOM 822 N N . LEU A 1 102 ? 5.512 39 11.32 1 94.56 102 LEU A N 1
ATOM 823 C CA . LEU A 1 102 ? 5.383 37.656 11.875 1 94.56 102 LEU A CA 1
ATOM 824 C C . LEU A 1 102 ? 6.141 36.625 11.023 1 94.56 102 LEU A C 1
ATOM 826 O O . LEU A 1 102 ? 5.902 36.531 9.82 1 94.56 102 LEU A O 1
ATOM 830 N N . LEU A 1 103 ? 7.055 35.938 11.625 1 94.25 103 LEU A N 1
ATOM 831 C CA . LEU A 1 103 ? 7.898 34.969 10.93 1 94.25 103 LEU A CA 1
ATOM 832 C C . LEU A 1 103 ? 7.543 33.562 11.328 1 94.25 103 LEU A C 1
ATOM 834 O O . LEU A 1 103 ? 7.305 33.281 12.5 1 94.25 103 LEU A O 1
ATOM 838 N N . TYR A 1 104 ? 7.531 32.688 10.414 1 92.38 104 TYR A N 1
ATOM 839 C CA . TYR A 1 104 ? 7.348 31.234 10.609 1 92.38 104 TYR A CA 1
ATOM 840 C C . TYR A 1 104 ? 8.539 30.453 10.07 1 92.38 104 TYR A C 1
ATOM 842 O O . TYR A 1 104 ? 8.945 30.641 8.922 1 92.38 104 TYR A O 1
ATOM 850 N N . SER A 1 105 ? 9.07 29.641 10.922 1 92.56 105 SER A N 1
ATOM 851 C CA . SER A 1 105 ? 10.117 28.734 10.445 1 92.56 105 SER A CA 1
ATOM 852 C C . SER A 1 105 ? 9.602 27.828 9.336 1 92.56 105 SER A C 1
ATOM 854 O O . SER A 1 105 ? 8.422 27.484 9.312 1 92.56 105 SER A O 1
ATOM 856 N N . MET A 1 106 ? 10.445 27.359 8.453 1 90.69 106 MET A N 1
ATOM 857 C CA . MET A 1 106 ? 10.062 26.453 7.371 1 90.69 106 MET A CA 1
ATOM 858 C C . MET A 1 106 ? 10.305 25 7.766 1 90.69 106 MET A C 1
ATOM 860 O O . MET A 1 106 ? 10.203 24.109 6.926 1 90.69 106 MET A O 1
ATOM 864 N N . ASP A 1 107 ? 10.562 24.766 9.062 1 88.31 107 ASP A N 1
ATOM 865 C CA . ASP A 1 107 ? 10.812 23.422 9.555 1 88.31 107 ASP A CA 1
ATOM 866 C C . ASP A 1 107 ? 9.625 22.5 9.281 1 88.31 107 ASP A C 1
ATOM 868 O O . ASP A 1 107 ? 9.805 21.359 8.852 1 88.31 107 ASP A O 1
ATOM 872 N N . ASP A 1 108 ? 8.492 23.062 9.484 1 87.38 108 ASP A N 1
ATOM 873 C CA . ASP A 1 108 ? 7.289 22.25 9.281 1 87.38 108 ASP A CA 1
ATOM 874 C C . ASP A 1 108 ? 7.113 21.891 7.812 1 87.38 108 ASP A C 1
ATOM 876 O O . ASP A 1 108 ? 6.734 20.766 7.488 1 87.38 108 ASP A O 1
ATOM 880 N N . GLN A 1 109 ? 7.414 22.828 6.93 1 87.44 109 GLN A N 1
ATOM 881 C CA . GLN A 1 109 ? 7.32 22.562 5.5 1 87.44 109 GLN A CA 1
ATOM 882 C C . GLN A 1 109 ? 8.328 21.5 5.074 1 87.44 109 GLN A C 1
ATOM 884 O O . GLN A 1 109 ? 8.016 20.625 4.266 1 87.44 109 GLN A O 1
ATOM 889 N N . ALA A 1 110 ? 9.5 21.609 5.59 1 89.81 110 ALA A N 1
ATOM 890 C CA . ALA A 1 110 ? 10.547 20.641 5.281 1 89.81 110 ALA A CA 1
ATOM 891 C C . ALA A 1 110 ? 10.164 19.25 5.77 1 89.81 110 ALA A C 1
ATOM 893 O O . ALA A 1 110 ? 10.352 18.266 5.059 1 89.81 110 ALA A O 1
ATOM 894 N N . GLN A 1 111 ? 9.672 19.219 6.961 1 90.75 111 GLN A N 1
ATOM 895 C CA . GLN A 1 111 ? 9.258 17.938 7.523 1 90.75 111 GLN A CA 1
ATOM 896 C C . GLN A 1 111 ? 8.117 17.328 6.723 1 90.75 111 GLN A C 1
ATOM 898 O O . GLN A 1 111 ? 8.109 16.125 6.453 1 90.75 111 GLN A O 1
ATOM 903 N N . LEU A 1 112 ? 7.145 18.172 6.363 1 90.94 112 LEU A N 1
ATOM 904 C CA . LEU A 1 112 ? 6.039 17.688 5.535 1 90.94 112 LEU A CA 1
ATOM 905 C C . LEU A 1 112 ? 6.555 17.125 4.219 1 90.94 112 LEU A C 1
ATOM 907 O O . LEU A 1 112 ? 6.141 16.031 3.803 1 90.94 112 LEU A O 1
ATOM 911 N N . GLN A 1 113 ? 7.445 17.844 3.6 1 90.75 113 GLN A N 1
ATOM 912 C CA . GLN A 1 113 ? 7.992 17.406 2.32 1 90.75 113 GLN A CA 1
ATOM 913 C C . GLN A 1 113 ? 8.695 16.062 2.457 1 90.75 113 GLN A C 1
ATOM 915 O O . GLN A 1 113 ? 8.531 15.18 1.608 1 90.75 113 GLN A O 1
ATOM 920 N N . GLN A 1 114 ? 9.43 15.898 3.477 1 93.75 114 GLN A N 1
ATOM 921 C CA . GLN A 1 114 ? 10.141 14.641 3.719 1 93.75 114 GLN A CA 1
ATOM 922 C C . GLN A 1 114 ? 9.164 13.484 3.883 1 93.75 114 GLN A C 1
ATOM 924 O O . GLN A 1 114 ? 9.359 12.414 3.295 1 93.75 114 GLN A O 1
ATOM 929 N N . LEU A 1 115 ? 8.172 13.719 4.672 1 92.31 115 LEU A N 1
ATOM 930 C CA . LEU A 1 115 ? 7.191 12.664 4.93 1 92.31 115 LEU A CA 1
ATOM 931 C C . LEU A 1 115 ? 6.414 12.328 3.662 1 92.31 115 LEU A C 1
ATOM 933 O O . LEU A 1 115 ? 6.133 11.156 3.395 1 92.31 115 LEU A O 1
ATOM 937 N N . MET A 1 116 ? 6.109 13.328 2.859 1 91.75 116 MET A N 1
ATOM 938 C CA . MET A 1 116 ? 5.391 13.102 1.61 1 91.75 116 MET A CA 1
ATOM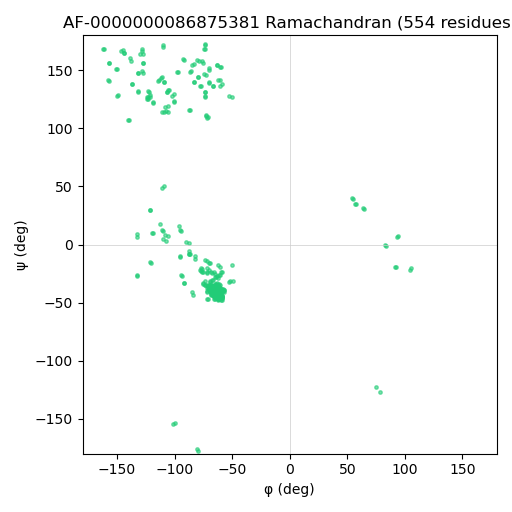 939 C C . MET A 1 116 ? 6.258 12.336 0.615 1 91.75 116 MET A C 1
ATOM 941 O O . MET A 1 116 ? 5.766 11.453 -0.09 1 91.75 116 MET A O 1
ATOM 945 N N . GLU A 1 117 ? 7.48 12.719 0.586 1 93.19 117 GLU A N 1
ATOM 946 C CA . GLU A 1 117 ? 8.406 12.016 -0.296 1 93.19 117 GLU A CA 1
ATOM 947 C C . GLU A 1 117 ? 8.555 10.547 0.114 1 93.19 117 GLU A C 1
ATOM 949 O O . GLU A 1 117 ? 8.594 9.664 -0.74 1 93.19 117 GLU A O 1
ATOM 954 N N . ALA A 1 118 ? 8.641 10.336 1.365 1 93.62 118 ALA A N 1
ATOM 955 C CA . ALA A 1 118 ? 8.719 8.969 1.867 1 93.62 118 ALA A CA 1
ATOM 956 C C . ALA A 1 118 ? 7.477 8.172 1.483 1 93.62 118 ALA A C 1
ATOM 958 O O . ALA A 1 118 ? 7.578 7.031 1.024 1 93.62 118 ALA A O 1
ATOM 959 N N . THR A 1 119 ? 6.367 8.75 1.644 1 92.56 119 THR A N 1
ATOM 960 C CA . THR A 1 119 ? 5.113 8.094 1.299 1 92.56 119 THR A CA 1
ATOM 961 C C . THR A 1 119 ? 5.066 7.758 -0.19 1 92.56 119 THR A C 1
ATOM 963 O O . THR A 1 119 ? 4.68 6.652 -0.572 1 92.56 119 THR A O 1
ATOM 966 N N . GLU A 1 120 ? 5.453 8.711 -0.968 1 91.69 120 GLU A N 1
ATOM 967 C CA . GLU A 1 120 ? 5.469 8.516 -2.414 1 91.69 120 GLU A CA 1
ATOM 968 C C . GLU A 1 120 ? 6.398 7.363 -2.803 1 91.69 120 GLU A C 1
ATOM 970 O O . GLU A 1 120 ? 6.051 6.539 -3.648 1 91.69 120 GLU A O 1
ATOM 975 N N . GLN A 1 121 ? 7.535 7.359 -2.211 1 94.75 121 GLN A N 1
ATOM 976 C CA . GLN A 1 121 ? 8.484 6.289 -2.494 1 94.75 121 GLN A CA 1
ATOM 977 C C . GLN A 1 121 ? 7.914 4.93 -2.115 1 94.75 121 GLN A C 1
ATOM 979 O O . GLN A 1 121 ? 8.039 3.963 -2.871 1 94.75 121 GLN A O 1
ATOM 984 N N . LEU A 1 122 ? 7.309 4.863 -1.002 1 93.44 122 LEU A N 1
ATOM 985 C CA . LEU A 1 122 ? 6.738 3.609 -0.516 1 93.44 122 LEU A CA 1
ATOM 986 C C . LEU A 1 122 ? 5.582 3.158 -1.4 1 93.44 122 LEU A C 1
ATOM 988 O O . LEU A 1 122 ? 5.461 1.973 -1.716 1 93.44 122 LEU A O 1
ATOM 992 N N . THR A 1 123 ? 4.75 4.035 -1.822 1 91.94 123 THR A N 1
ATOM 993 C CA . THR A 1 123 ? 3.639 3.689 -2.701 1 91.94 123 THR A CA 1
ATOM 994 C C . THR A 1 123 ? 4.152 3.205 -4.055 1 91.94 123 THR A C 1
ATOM 996 O O . THR A 1 123 ? 3.602 2.266 -4.633 1 91.94 123 THR A O 1
ATOM 999 N N . ASN A 1 124 ? 5.168 3.824 -4.57 1 92.69 124 ASN A N 1
ATOM 1000 C CA . ASN A 1 124 ? 5.77 3.379 -5.824 1 92.69 124 ASN A CA 1
ATOM 1001 C C . ASN A 1 124 ? 6.344 1.971 -5.703 1 92.69 124 ASN A C 1
ATOM 1003 O O . ASN A 1 124 ? 6.238 1.171 -6.633 1 92.69 124 ASN A O 1
ATOM 1007 N N . GLN A 1 125 ? 6.922 1.743 -4.586 1 92.25 125 GLN A N 1
ATOM 1008 C CA . GLN A 1 125 ? 7.43 0.399 -4.336 1 92.25 125 GLN A CA 1
ATOM 1009 C C . GLN A 1 125 ? 6.301 -0.626 -4.332 1 92.25 125 GLN A C 1
ATOM 1011 O O . GLN A 1 125 ? 6.461 -1.737 -4.84 1 92.25 125 GLN A O 1
ATOM 1016 N N . LEU A 1 126 ? 5.211 -0.274 -3.773 1 91.88 126 LEU A N 1
ATOM 1017 C CA . LEU A 1 126 ? 4.051 -1.159 -3.762 1 91.88 126 LEU A CA 1
ATOM 1018 C C . LEU A 1 126 ? 3.562 -1.431 -5.18 1 91.88 126 LEU A C 1
ATOM 1020 O O . LEU A 1 126 ? 3.252 -2.572 -5.527 1 91.88 126 LEU A O 1
ATOM 1024 N N . ILE A 1 127 ? 3.49 -0.374 -5.957 1 90.75 127 ILE A N 1
ATOM 1025 C CA . ILE A 1 127 ? 3.055 -0.509 -7.344 1 90.75 127 ILE A CA 1
ATOM 1026 C C . ILE A 1 127 ? 3.982 -1.468 -8.086 1 90.75 127 ILE A C 1
ATOM 1028 O O . ILE A 1 127 ? 3.521 -2.361 -8.797 1 90.75 127 ILE A O 1
ATOM 1032 N N . ASP A 1 128 ? 5.273 -1.341 -7.91 1 90.81 128 ASP A N 1
ATOM 1033 C CA . ASP A 1 128 ? 6.254 -2.217 -8.547 1 90.81 128 ASP A CA 1
ATOM 1034 C C . ASP A 1 128 ? 6.039 -3.672 -8.133 1 90.81 128 ASP A C 1
ATOM 1036 O O . ASP A 1 128 ? 6.078 -4.574 -8.969 1 90.81 128 ASP A O 1
ATOM 1040 N N . SER A 1 129 ? 5.828 -3.854 -6.895 1 88.44 129 SER A N 1
ATOM 1041 C CA . SER A 1 129 ? 5.613 -5.199 -6.371 1 88.44 129 SER A CA 1
ATOM 1042 C C . SER A 1 129 ? 4.352 -5.828 -6.961 1 88.44 129 SER A C 1
ATOM 1044 O O . SER A 1 129 ? 4.348 -7.008 -7.316 1 88.44 129 SER A O 1
ATOM 1046 N N . VAL A 1 130 ? 3.314 -5.059 -7.078 1 89.5 130 VAL A N 1
ATOM 1047 C CA . VAL A 1 130 ? 2.057 -5.551 -7.629 1 89.5 130 VAL A CA 1
ATOM 1048 C C . VAL A 1 130 ? 2.246 -5.926 -9.102 1 89.5 130 VAL A C 1
ATOM 1050 O O . VAL A 1 130 ? 1.685 -6.918 -9.57 1 89.5 130 VAL A O 1
ATOM 1053 N N . GLN A 1 131 ? 3.02 -5.172 -9.836 1 87.88 131 GLN A N 1
ATOM 1054 C CA . GLN A 1 131 ? 3.309 -5.473 -11.234 1 87.88 131 GLN A CA 1
ATOM 1055 C C . GLN A 1 131 ? 4.051 -6.801 -11.367 1 87.88 131 GLN A C 1
ATOM 1057 O O . GLN A 1 131 ? 3.812 -7.559 -12.305 1 87.88 131 GLN A O 1
ATOM 1062 N N . HIS A 1 132 ? 4.91 -7.078 -10.445 1 87.31 132 HIS A N 1
ATOM 1063 C CA . HIS A 1 132 ? 5.602 -8.359 -10.438 1 87.31 132 HIS A CA 1
ATOM 1064 C C . HIS A 1 132 ? 4.625 -9.516 -10.227 1 87.31 132 HIS A C 1
ATOM 1066 O O . HIS A 1 132 ? 4.727 -10.547 -10.883 1 87.31 132 HIS A O 1
ATOM 1072 N N . VAL A 1 133 ? 3.717 -9.336 -9.336 1 84.81 133 VAL A N 1
ATOM 1073 C CA . VAL A 1 133 ? 2.709 -10.359 -9.086 1 84.81 133 VAL A CA 1
ATOM 1074 C C . VAL A 1 133 ? 1.883 -10.594 -10.344 1 84.81 133 VAL A C 1
ATOM 1076 O O . VAL A 1 133 ? 1.589 -11.734 -10.703 1 84.81 133 VAL A O 1
ATOM 1079 N N . ALA A 1 134 ? 1.498 -9.523 -11 1 86.44 134 ALA A N 1
ATOM 1080 C CA . ALA A 1 134 ? 0.741 -9.625 -12.242 1 86.44 134 ALA A CA 1
ATOM 1081 C C . ALA A 1 134 ? 1.52 -10.406 -13.297 1 86.44 134 ALA A C 1
ATOM 1083 O O . ALA A 1 134 ? 0.969 -11.297 -13.953 1 86.44 134 ALA A O 1
ATOM 1084 N N . ALA A 1 135 ? 2.789 -10.141 -13.461 1 86.56 135 ALA A N 1
ATOM 1085 C CA . ALA A 1 135 ? 3.643 -10.828 -14.43 1 86.56 135 ALA A CA 1
ATOM 1086 C C . ALA A 1 135 ? 3.758 -12.312 -14.102 1 86.56 135 ALA A C 1
ATOM 1088 O O . ALA A 1 135 ? 3.689 -13.164 -14.992 1 86.56 135 ALA A O 1
ATOM 1089 N N . HIS A 1 136 ? 3.896 -12.586 -12.844 1 82 136 HIS A N 1
ATOM 1090 C CA . HIS A 1 136 ? 3.98 -13.969 -12.406 1 82 136 HIS A CA 1
ATOM 1091 C C . HIS A 1 136 ? 2.686 -14.719 -12.703 1 82 136 HIS A C 1
ATOM 1093 O O . HIS A 1 136 ? 2.715 -15.875 -13.133 1 82 136 HIS A O 1
ATOM 1099 N N . SER A 1 137 ? 1.581 -14.094 -12.492 1 82.88 137 SER A N 1
ATOM 1100 C CA . SER A 1 137 ? 0.286 -14.711 -12.766 1 82.88 137 SER A CA 1
ATOM 1101 C C . SER A 1 137 ? 0.139 -15.047 -14.25 1 82.88 137 SER A C 1
ATOM 1103 O O . SER A 1 137 ? -0.359 -16.109 -14.602 1 82.88 137 SER A O 1
ATOM 1105 N N . GLU A 1 138 ? 0.584 -14.18 -15.102 1 84.88 138 GLU A N 1
ATOM 1106 C CA . GLU A 1 138 ? 0.532 -14.414 -16.547 1 84.88 138 GLU A CA 1
ATOM 1107 C C . GLU A 1 138 ? 1.438 -15.57 -16.938 1 84.88 138 GLU A C 1
ATOM 1109 O O . GLU A 1 138 ? 1.046 -16.422 -17.75 1 84.88 138 GLU A O 1
ATOM 1114 N N . GLU A 1 139 ? 2.6 -15.57 -16.375 1 84.25 139 GLU A N 1
ATOM 1115 C CA . GLU A 1 139 ? 3.537 -16.656 -16.641 1 84.25 139 GLU A CA 1
ATOM 1116 C C . GLU A 1 139 ? 2.986 -18 -16.172 1 84.25 139 GLU A C 1
ATOM 1118 O O . GLU A 1 139 ? 3.109 -19 -16.875 1 84.25 139 GLU A O 1
ATOM 1123 N N . LEU A 1 140 ? 2.396 -18 -15.008 1 82.75 140 LEU A N 1
ATOM 1124 C CA . LEU A 1 140 ? 1.801 -19.219 -14.469 1 82.75 140 LEU A CA 1
ATOM 1125 C C . LEU A 1 140 ? 0.69 -19.734 -15.375 1 82.75 140 LEU A C 1
ATOM 1127 O O . LEU A 1 140 ? 0.612 -20.938 -15.656 1 82.75 140 LEU A O 1
ATOM 1131 N N . SER A 1 141 ? -0.107 -18.828 -15.859 1 85.06 141 SER A N 1
ATOM 1132 C CA . SER A 1 141 ? -1.188 -19.203 -16.766 1 85.06 141 SER A CA 1
ATOM 1133 C C . SER A 1 141 ? -0.646 -19.828 -18.047 1 85.06 141 SER A C 1
ATOM 1135 O O . SER A 1 141 ? -1.151 -20.859 -18.5 1 85.06 141 SER A O 1
ATOM 1137 N N . ALA A 1 142 ? 0.404 -19.266 -18.609 1 87.19 142 ALA A N 1
ATOM 1138 C CA . ALA A 1 142 ? 1.01 -19.781 -19.828 1 87.19 142 ALA A CA 1
ATOM 1139 C C . ALA A 1 142 ? 1.618 -21.172 -19.594 1 87.19 142 ALA A C 1
ATOM 1141 O O . ALA A 1 142 ? 1.442 -22.078 -20.406 1 87.19 142 ALA A O 1
ATOM 1142 N N . THR A 1 143 ? 2.279 -21.266 -18.484 1 86.38 143 THR A N 1
ATOM 1143 C CA . THR A 1 143 ? 2.938 -22.531 -18.156 1 86.38 143 THR A CA 1
ATOM 1144 C C . THR A 1 143 ? 1.908 -23.641 -17.922 1 86.38 143 THR A C 1
ATOM 1146 O O . THR A 1 143 ? 2.09 -24.766 -18.391 1 86.38 143 THR A O 1
ATOM 1149 N N . THR A 1 144 ? 0.828 -23.312 -17.297 1 87 144 THR A N 1
ATOM 1150 C CA . THR A 1 144 ? -0.215 -24.297 -17.016 1 87 144 THR A CA 1
ATOM 1151 C C . THR A 1 144 ? -0.862 -24.781 -18.312 1 87 144 THR A C 1
ATOM 1153 O O . THR A 1 144 ? -1.194 -25.953 -18.453 1 87 144 THR A O 1
ATOM 1156 N N . GLU A 1 145 ? -1.005 -23.875 -19.266 1 88.38 145 GLU A N 1
ATOM 1157 C CA . GLU A 1 145 ? -1.562 -24.266 -20.562 1 88.38 145 GLU A CA 1
ATOM 1158 C C . GLU A 1 145 ? -0.632 -25.219 -21.297 1 88.38 145 GLU A C 1
ATOM 1160 O O . GLU A 1 145 ? -1.091 -26.188 -21.922 1 88.38 145 GLU A O 1
ATOM 1165 N N . GLU A 1 146 ? 0.617 -25.031 -21.188 1 88.81 146 GLU A N 1
ATOM 1166 C CA . GLU A 1 146 ? 1.596 -25.922 -21.797 1 88.81 146 GLU A CA 1
ATOM 1167 C C . GLU A 1 146 ? 1.555 -27.312 -21.172 1 88.81 146 GLU A C 1
ATOM 1169 O O . GLU A 1 146 ? 1.6 -28.312 -21.875 1 88.81 146 GLU A O 1
ATOM 1174 N N . ILE A 1 147 ? 1.414 -27.297 -19.906 1 87.69 147 ILE A N 1
ATOM 1175 C CA . ILE A 1 147 ? 1.34 -28.562 -19.188 1 87.69 147 ILE A CA 1
ATOM 1176 C C . ILE A 1 147 ? 0.082 -29.328 -19.609 1 87.69 147 ILE A C 1
ATOM 1178 O O . ILE A 1 147 ? 0.123 -30.531 -19.828 1 87.69 147 ILE A O 1
ATOM 1182 N N . ARG A 1 148 ? -0.973 -28.609 -19.75 1 87.25 148 ARG A N 1
ATOM 1183 C CA . ARG A 1 148 ? -2.229 -29.219 -20.172 1 87.25 148 ARG A CA 1
ATOM 1184 C C . ARG A 1 148 ? -2.092 -29.844 -21.547 1 87.25 148 ARG A C 1
ATOM 1186 O O . ARG A 1 148 ? -2.566 -30.969 -21.781 1 87.25 148 ARG A O 1
ATOM 1193 N N . ASN A 1 149 ? -1.453 -29.203 -22.453 1 89.56 149 ASN A N 1
ATOM 1194 C CA . ASN A 1 149 ? -1.246 -29.719 -23.797 1 89.56 149 ASN A CA 1
ATOM 1195 C C . ASN A 1 149 ? -0.383 -30.969 -23.797 1 89.56 149 ASN A C 1
ATOM 1197 O O . ASN A 1 149 ? -0.703 -31.953 -24.469 1 89.56 149 ASN A O 1
ATOM 1201 N N . ASN A 1 150 ? 0.635 -30.875 -22.984 1 86.88 150 ASN A N 1
ATOM 1202 C CA . ASN A 1 150 ? 1.511 -32.031 -22.891 1 86.88 150 ASN A CA 1
ATOM 1203 C C . ASN A 1 150 ? 0.79 -33.25 -22.266 1 86.88 150 ASN A C 1
ATOM 1205 O O . ASN A 1 150 ? 0.999 -34.375 -22.672 1 86.88 150 ASN A O 1
ATOM 1209 N N . SER A 1 151 ? -0.038 -32.969 -21.328 1 87.25 151 SER A N 1
ATOM 1210 C CA . SER A 1 151 ? -0.829 -34 -20.688 1 87.25 151 SER A CA 1
ATOM 1211 C C . SER A 1 151 ? -1.795 -34.656 -21.672 1 87.25 151 SER A C 1
ATOM 1213 O O . SER A 1 151 ? -1.935 -35.875 -21.719 1 87.25 151 SER A O 1
ATOM 1215 N N . ARG A 1 152 ? -2.389 -33.875 -22.547 1 87.75 152 ARG A N 1
ATOM 1216 C CA . ARG A 1 152 ? -3.312 -34.375 -23.547 1 87.75 152 ARG A CA 1
ATOM 1217 C C . ARG A 1 152 ? -2.59 -35.281 -24.547 1 87.75 152 ARG A C 1
ATOM 1219 O O . ARG A 1 152 ? -3.105 -36.312 -24.938 1 87.75 152 ARG A O 1
ATOM 1226 N N . GLU A 1 153 ? -1.456 -34.875 -24.875 1 88.44 153 GLU A N 1
ATOM 1227 C CA . GLU A 1 153 ? -0.658 -35.656 -25.797 1 88.44 153 GLU A CA 1
ATOM 1228 C C . GLU A 1 153 ? -0.279 -37 -25.172 1 88.44 153 GLU A C 1
ATOM 1230 O O . GLU A 1 153 ? -0.365 -38.062 -25.828 1 88.44 153 GLU A O 1
ATOM 1235 N N . ALA A 1 154 ? 0.095 -36.938 -23.922 1 86.62 154 ALA A N 1
ATOM 1236 C CA . ALA A 1 154 ? 0.472 -38.188 -23.219 1 86.62 154 ALA A CA 1
ATOM 1237 C C . ALA A 1 154 ? -0.703 -39.156 -23.141 1 86.62 154 ALA A C 1
ATOM 1239 O O . ALA A 1 154 ? -0.536 -40.344 -23.344 1 86.62 154 ALA A O 1
ATOM 1240 N N . VAL A 1 155 ? -1.856 -38.625 -22.906 1 86.44 155 VAL A N 1
ATOM 1241 C CA . VAL A 1 155 ? -3.057 -39.438 -22.812 1 86.44 155 VAL A CA 1
ATOM 1242 C C . VAL A 1 155 ? -3.363 -40.094 -24.172 1 86.44 155 VAL A C 1
ATOM 1244 O O . VAL A 1 155 ? -3.66 -41.281 -24.25 1 86.44 155 VAL A O 1
ATOM 1247 N N . GLN A 1 156 ? -3.256 -39.312 -25.219 1 89.56 156 GLN A N 1
ATOM 1248 C CA . GLN A 1 156 ? -3.523 -39.812 -26.562 1 89.56 156 GLN A CA 1
ATOM 1249 C C . GLN A 1 156 ? -2.555 -40.938 -26.938 1 89.56 156 GLN A C 1
ATOM 1251 O O . GLN A 1 156 ? -2.971 -42 -27.422 1 89.56 156 GLN A O 1
ATOM 1256 N N . LYS A 1 157 ? -1.333 -40.656 -26.641 1 87.38 157 LYS A N 1
ATOM 1257 C CA . LYS A 1 157 ? -0.323 -41.656 -26.969 1 87.38 157 LYS A CA 1
ATOM 1258 C C . LYS A 1 157 ? -0.51 -42.938 -26.141 1 87.38 157 LYS A C 1
ATOM 1260 O O . LYS A 1 157 ? -0.32 -44.062 -26.641 1 87.38 157 LYS A O 1
ATOM 1265 N N . SER A 1 158 ? -0.861 -42.812 -24.922 1 87.69 158 SER A N 1
ATOM 1266 C CA . SER A 1 158 ? -1.136 -43.969 -24.062 1 87.69 158 SER A CA 1
ATOM 1267 C C . SER A 1 158 ? -2.322 -44.75 -24.578 1 87.69 158 SER A C 1
ATOM 1269 O O . SER A 1 158 ? -2.336 -46 -24.469 1 87.69 158 SER A O 1
ATOM 1271 N N . GLY A 1 159 ? -3.277 -44.062 -25.109 1 88.12 159 GLY A N 1
ATOM 1272 C CA . GLY A 1 159 ? -4.402 -44.75 -25.734 1 88.12 159 GLY A CA 1
ATOM 1273 C C . GLY A 1 159 ? -3.998 -45.594 -26.922 1 88.12 159 GLY A C 1
ATOM 1274 O O . GLY A 1 159 ? -4.477 -46.719 -27.078 1 88.12 159 GLY A O 1
ATOM 1275 N N . ASN A 1 160 ? -3.109 -45.125 -27.703 1 89.88 160 ASN A N 1
ATOM 1276 C CA . ASN A 1 160 ? -2.582 -45.875 -28.828 1 89.88 160 ASN A CA 1
ATOM 1277 C C . ASN A 1 160 ? -1.9 -47.156 -28.375 1 89.88 160 ASN A C 1
ATOM 1279 O O . ASN A 1 160 ? -2.074 -48.219 -29 1 89.88 160 ASN A O 1
ATOM 1283 N N . VAL A 1 161 ? -1.217 -47.031 -27.297 1 91.38 161 VAL A N 1
ATOM 1284 C CA . VAL A 1 161 ? -0.515 -48.188 -26.766 1 91.38 161 VAL A CA 1
ATOM 1285 C C . VAL A 1 161 ? -1.524 -49.25 -26.344 1 91.38 161 VAL A C 1
ATOM 1287 O O . VAL A 1 161 ? -1.32 -50.438 -26.594 1 91.38 161 VAL A O 1
ATOM 1290 N N . THR A 1 162 ? -2.547 -48.812 -25.75 1 90.12 162 THR A N 1
ATOM 1291 C CA . THR A 1 162 ? -3.586 -49.719 -25.297 1 90.12 162 THR A CA 1
ATOM 1292 C C . THR A 1 162 ? -4.188 -50.469 -26.484 1 90.12 162 THR A C 1
ATOM 1294 O O . THR A 1 162 ? -4.395 -51.688 -26.406 1 90.12 162 THR A O 1
ATOM 1297 N N . GLN A 1 163 ? -4.391 -49.781 -27.562 1 93.06 163 GLN A N 1
ATOM 1298 C CA . GLN A 1 163 ? -4.949 -50.406 -28.766 1 93.06 163 GLN A CA 1
ATOM 1299 C C . GLN A 1 163 ? -3.982 -51.438 -29.359 1 93.06 163 GLN A C 1
ATOM 1301 O O . GLN A 1 163 ? -4.395 -52.531 -29.75 1 93.06 163 GLN A O 1
ATOM 1306 N N . VAL A 1 164 ? -2.771 -51.094 -29.344 1 93.88 164 VAL A N 1
ATOM 1307 C CA . VAL A 1 164 ? -1.764 -51.969 -29.906 1 93.88 164 VAL A CA 1
ATOM 1308 C C . VAL A 1 164 ? -1.607 -53.219 -29.031 1 93.88 164 VAL A C 1
ATOM 1310 O O . VAL A 1 164 ? -1.445 -54.312 -29.516 1 93.88 164 VAL A O 1
ATOM 1313 N N . ALA A 1 165 ? -1.66 -53 -27.75 1 93.62 165 ALA A N 1
ATOM 1314 C CA . ALA A 1 165 ? -1.581 -54.094 -26.812 1 93.62 165 ALA A CA 1
ATOM 1315 C C . ALA A 1 165 ? -2.756 -55.062 -27 1 93.62 165 ALA A C 1
ATOM 1317 O O . ALA A 1 165 ? -2.584 -56.281 -26.953 1 93.62 165 ALA A O 1
ATOM 1318 N N . SER A 1 166 ? -3.889 -54.562 -27.25 1 93.81 166 SER A N 1
ATOM 1319 C CA . SER A 1 166 ? -5.066 -55.375 -27.516 1 93.81 166 SER A CA 1
ATOM 1320 C C . SER A 1 166 ? -4.898 -56.188 -28.781 1 93.81 166 SER A C 1
ATOM 1322 O O . SER A 1 166 ? -5.285 -57.375 -28.828 1 93.81 166 SER A O 1
ATOM 1324 N N . PHE A 1 167 ? -4.234 -55.625 -29.688 1 95.12 167 PHE A N 1
ATOM 1325 C CA . PHE A 1 167 ? -3.955 -56.312 -30.953 1 95.12 167 PHE A CA 1
ATOM 1326 C C . PHE A 1 167 ? -2.998 -57.469 -30.719 1 95.12 167 PHE A C 1
ATOM 1328 O O . PHE A 1 167 ? -3.225 -58.562 -31.219 1 95.12 167 PHE A O 1
ATOM 1335 N N . ILE A 1 168 ? -2.098 -57.219 -29.922 1 95.88 168 ILE A N 1
ATOM 1336 C CA . ILE A 1 168 ? -1.123 -58.25 -29.625 1 95.88 168 ILE A CA 1
ATOM 1337 C C . ILE A 1 168 ? -1.804 -59.406 -28.859 1 95.88 168 ILE A C 1
ATOM 1339 O O . ILE A 1 168 ? -1.513 -60.562 -29.109 1 95.88 168 ILE A O 1
ATOM 1343 N N . ARG A 1 169 ? -2.643 -59.094 -28.078 1 94.75 169 ARG A N 1
ATOM 1344 C CA . ARG A 1 169 ? -3.383 -60.125 -27.328 1 94.75 169 ARG A CA 1
ATOM 1345 C C . ARG A 1 169 ? -4.203 -61 -28.266 1 94.75 169 ARG A C 1
ATOM 1347 O O . ARG A 1 169 ? -4.238 -62.219 -28.125 1 94.75 169 ARG A O 1
ATOM 1354 N N . GLU A 1 170 ? -4.824 -60.375 -29.219 1 95.56 170 GLU A N 1
ATOM 1355 C CA . GLU A 1 170 ? -5.578 -61.125 -30.219 1 95.56 170 GLU A CA 1
ATOM 1356 C C . GLU A 1 170 ? -4.668 -62.062 -31 1 95.56 170 GLU A C 1
ATOM 1358 O O . GLU A 1 170 ? -5.027 -63.219 -31.25 1 95.56 170 GLU A O 1
ATOM 1363 N N . ILE A 1 171 ? -3.564 -61.562 -31.312 1 95.56 171 ILE A N 1
ATOM 1364 C CA . ILE A 1 171 ? -2.592 -62.375 -32.031 1 95.56 171 ILE A CA 1
ATOM 1365 C C . ILE A 1 171 ? -2.18 -63.562 -31.172 1 95.56 171 ILE A C 1
ATOM 1367 O O . ILE A 1 171 ? -2.047 -64.688 -31.672 1 95.56 171 ILE A O 1
ATOM 1371 N N . SER A 1 172 ? -2.01 -63.281 -29.938 1 95.38 172 SER A N 1
ATOM 1372 C CA . SER A 1 172 ? -1.589 -64.375 -29.031 1 95.38 172 SER A CA 1
ATOM 1373 C C . SER A 1 172 ? -2.652 -65.438 -28.922 1 95.38 172 SER A C 1
ATOM 1375 O O . SER A 1 172 ? -2.328 -66.625 -28.875 1 95.38 172 SER A O 1
ATOM 1377 N N . GLU A 1 173 ? -3.873 -65.125 -28.969 1 95.25 173 GLU A N 1
ATOM 1378 C CA . GLU A 1 173 ? -4.973 -66.062 -28.922 1 95.25 173 GLU A CA 1
ATOM 1379 C C . GLU A 1 173 ? -5.055 -66.938 -30.203 1 95.25 173 GLU A C 1
ATOM 1381 O O . GLU A 1 173 ? -5.285 -68.125 -30.156 1 95.25 173 GLU A O 1
ATOM 1386 N N . GLN A 1 174 ? -4.832 -66.188 -31.25 1 95.31 174 GLN A N 1
ATOM 1387 C CA . GLN A 1 174 ? -4.824 -66.875 -32.531 1 95.31 174 GLN A CA 1
ATOM 1388 C C . GLN A 1 174 ? -3.648 -67.875 -32.625 1 95.31 174 GLN A C 1
ATOM 1390 O O . GLN A 1 174 ? -3.795 -69 -33.156 1 95.31 174 GLN A O 1
ATOM 1395 N N . THR A 1 175 ? -2.529 -67.438 -32.125 1 94.62 175 THR A N 1
ATOM 1396 C CA . THR A 1 175 ? -1.338 -68.25 -32.125 1 94.62 175 THR A CA 1
ATOM 1397 C C . THR A 1 175 ? -1.533 -69.5 -31.234 1 94.62 175 THR A C 1
ATOM 1399 O O . THR A 1 175 ? -1.098 -70.562 -31.578 1 94.62 175 THR A O 1
ATOM 1402 N N . ASN A 1 176 ? -2.143 -69.25 -30.172 1 94.75 176 ASN A N 1
ATOM 1403 C CA . ASN A 1 176 ? -2.443 -70.375 -29.281 1 94.75 176 ASN A CA 1
ATOM 1404 C C . ASN A 1 176 ? -3.336 -71.438 -29.938 1 94.75 176 ASN A C 1
ATOM 1406 O O . ASN A 1 176 ? -3.107 -72.625 -29.812 1 94.75 176 ASN A O 1
ATOM 1410 N N . LEU A 1 177 ? -4.309 -71 -30.703 1 94.5 177 LEU A N 1
ATOM 1411 C CA . LEU A 1 177 ? -5.219 -71.875 -31.422 1 94.5 177 LEU A CA 1
ATOM 1412 C C . LEU A 1 177 ? -4.484 -72.625 -32.531 1 94.5 177 LEU A C 1
ATOM 1414 O O . LEU A 1 177 ? -4.734 -73.812 -32.75 1 94.5 177 LEU A O 1
ATOM 1418 N N . LEU A 1 178 ? -3.623 -72 -33.125 1 92.81 178 LEU A N 1
ATOM 1419 C CA . LEU A 1 178 ? -2.812 -72.625 -34.156 1 92.81 178 LEU A CA 1
ATOM 1420 C C . LEU A 1 178 ? -1.911 -73.688 -33.562 1 92.81 178 LEU A C 1
ATOM 1422 O O . LEU A 1 178 ? -1.739 -74.75 -34.125 1 92.81 178 LEU A O 1
ATOM 1426 N N . GLY A 1 179 ? -1.426 -73.312 -32.375 1 90.75 179 GLY A N 1
ATOM 1427 C CA . GLY A 1 179 ? -0.627 -74.312 -31.672 1 90.75 179 GLY A CA 1
ATOM 1428 C C . GLY A 1 179 ? -1.417 -75.562 -31.266 1 90.75 179 GLY A C 1
ATOM 1429 O O . GLY A 1 179 ? -0.922 -76.688 -31.375 1 90.75 179 GLY A O 1
ATOM 1430 N N . LEU A 1 180 ? -2.596 -75.375 -30.906 1 91.94 180 LEU A N 1
ATOM 1431 C CA . LEU A 1 180 ? -3.475 -76.5 -30.547 1 91.94 180 LEU A CA 1
ATOM 1432 C C . LEU A 1 180 ? -3.781 -77.312 -31.766 1 91.94 180 LEU A C 1
ATOM 1434 O O . LEU A 1 180 ? -3.717 -78.562 -31.672 1 91.94 180 LEU A O 1
ATOM 1438 N N . ASN A 1 181 ? -4.066 -76.688 -32.844 1 87.06 181 ASN A N 1
ATOM 1439 C CA . ASN A 1 181 ? -4.344 -77.438 -34.062 1 87.06 181 ASN A CA 1
ATOM 1440 C C . ASN A 1 181 ? -3.125 -78.25 -34.531 1 87.06 181 ASN A C 1
ATOM 1442 O O . ASN A 1 181 ? -3.256 -79.375 -35 1 87.06 181 ASN A O 1
ATOM 1446 N N . ALA A 1 182 ? -2.039 -77.625 -34.344 1 87.25 182 ALA A N 1
ATOM 1447 C CA . ALA A 1 182 ? -0.794 -78.312 -34.719 1 87.25 182 ALA A CA 1
ATOM 1448 C C . ALA A 1 182 ? -0.523 -79.5 -33.812 1 87.25 182 ALA A C 1
ATOM 1450 O O . ALA A 1 182 ? -0.048 -80.562 -34.25 1 87.25 182 ALA A O 1
ATOM 1451 N N . ALA A 1 183 ? -0.858 -79.375 -32.562 1 88.19 183 ALA A N 1
ATOM 1452 C CA . ALA A 1 183 ? -0.683 -80.438 -31.625 1 88.19 183 ALA A CA 1
ATOM 1453 C C . ALA A 1 183 ? -1.613 -81.625 -31.969 1 88.19 183 ALA A C 1
ATOM 1455 O O . ALA A 1 183 ? -1.216 -82.812 -31.891 1 88.19 183 ALA A O 1
ATOM 1456 N N . ILE A 1 184 ? -2.738 -81.312 -32.344 1 84.62 184 ILE A N 1
ATOM 1457 C CA . ILE A 1 184 ? -3.725 -82.312 -32.719 1 84.62 184 ILE A CA 1
ATOM 1458 C C . ILE A 1 184 ? -3.27 -83.062 -33.969 1 84.62 184 ILE A C 1
ATOM 1460 O O . ILE A 1 184 ? -3.316 -84.312 -34.031 1 84.62 184 ILE A O 1
ATOM 1464 N N . GLU A 1 185 ? -2.803 -82.312 -34.938 1 79.88 185 GLU A N 1
ATOM 1465 C CA . GLU A 1 185 ? -2.348 -82.938 -36.188 1 79.88 185 GLU A CA 1
ATOM 1466 C C . GLU A 1 185 ? -1.104 -83.812 -35.938 1 79.88 185 GLU A C 1
ATOM 1468 O O . GLU A 1 185 ? -0.97 -84.875 -36.531 1 79.88 185 GLU A O 1
ATOM 1473 N N . ALA A 1 186 ? -0.275 -83.312 -35.062 1 84.31 186 ALA A N 1
ATOM 1474 C CA . ALA A 1 186 ? 0.92 -84.062 -34.719 1 84.31 186 ALA A CA 1
ATOM 1475 C C . ALA A 1 186 ? 0.551 -85.438 -34.094 1 84.31 186 ALA A C 1
ATOM 1477 O O . ALA A 1 186 ? 1.165 -86.438 -34.375 1 84.31 186 ALA A O 1
ATOM 1478 N N . ALA A 1 187 ? -0.414 -85.438 -33.281 1 84.31 187 ALA A N 1
ATOM 1479 C CA . ALA A 1 187 ? -0.867 -86.688 -32.625 1 84.31 187 ALA A CA 1
ATOM 1480 C C . ALA A 1 187 ? -1.492 -87.625 -33.656 1 84.31 187 ALA A C 1
ATOM 1482 O O . ALA A 1 187 ? -1.319 -88.875 -33.531 1 84.31 187 ALA A O 1
ATOM 1483 N N . ARG A 1 188 ? -2.113 -87.125 -34.594 1 80.62 188 ARG A N 1
ATOM 1484 C CA . ARG A 1 188 ? -2.801 -87.875 -35.594 1 80.62 188 ARG A CA 1
ATOM 1485 C C . ARG A 1 188 ? -1.807 -88.688 -36.469 1 80.62 188 ARG A C 1
ATOM 1487 O O . ARG A 1 188 ? -2.07 -89.812 -36.875 1 80.62 188 ARG A O 1
ATOM 1494 N N . VAL A 1 189 ? -0.648 -88.062 -36.719 1 78.31 189 VAL A N 1
ATOM 1495 C CA . VAL A 1 189 ? 0.316 -88.688 -37.625 1 78.31 189 VAL A CA 1
ATOM 1496 C C . VAL A 1 189 ? 1.218 -89.625 -36.844 1 78.31 189 VAL A C 1
ATOM 1498 O O . VAL A 1 189 ? 1.961 -90.438 -37.469 1 78.31 189 VAL A O 1
ATOM 1501 N N . GLY A 1 190 ? 1.136 -89.688 -35.469 1 78.44 190 GLY A N 1
ATOM 1502 C CA . GLY A 1 190 ? 1.819 -90.625 -34.656 1 78.44 190 GLY A CA 1
ATOM 1503 C C . GLY A 1 190 ? 3.297 -90.375 -34.469 1 78.44 190 GLY A C 1
ATOM 1504 O O . GLY A 1 190 ? 3.674 -89.25 -34.094 1 78.44 190 GLY A O 1
ATOM 1505 N N . GLU A 1 191 ? 4.184 -91.312 -34.812 1 77 191 GLU A N 1
ATOM 1506 C CA . GLU A 1 191 ? 5.621 -91.25 -34.562 1 77 191 GLU A CA 1
ATOM 1507 C C . GLU A 1 191 ? 6.293 -90.25 -35.5 1 77 191 GLU A C 1
ATOM 1509 O O . GLU A 1 191 ? 7.238 -89.562 -35.125 1 77 191 GLU A O 1
ATOM 1514 N N . ALA A 1 192 ? 5.738 -90.125 -36.688 1 74.88 192 ALA A N 1
ATOM 1515 C CA . ALA A 1 192 ? 6.301 -89.188 -37.688 1 74.88 192 ALA A CA 1
ATOM 1516 C C . ALA A 1 192 ? 6.051 -87.75 -37.312 1 74.88 192 ALA A C 1
ATOM 1518 O O .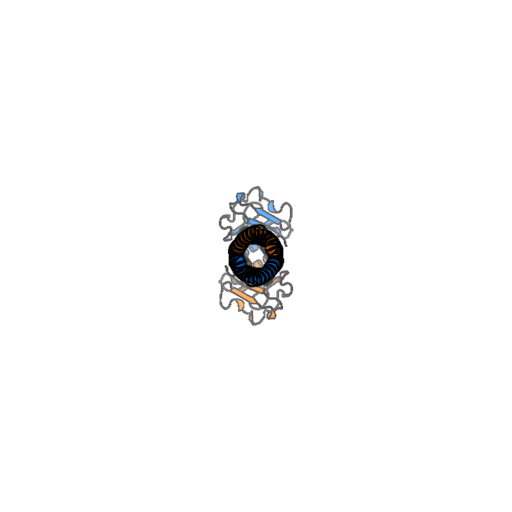 ALA A 1 192 ? 6.738 -86.875 -37.812 1 74.88 192 ALA A O 1
ATOM 1519 N N . GLY A 1 193 ? 5.113 -87.625 -36.312 1 80 193 GLY A N 1
ATOM 1520 C CA . GLY A 1 193 ? 4.738 -86.25 -35.938 1 80 193 GLY A CA 1
ATOM 1521 C C . GLY A 1 193 ? 5.32 -85.812 -34.625 1 80 193 GLY A C 1
ATOM 1522 O O . GLY A 1 193 ? 4.98 -84.75 -34.125 1 80 193 GLY A O 1
ATOM 1523 N N . ALA A 1 194 ? 6.156 -86.562 -34.062 1 81.25 194 ALA A N 1
ATOM 1524 C CA . ALA A 1 194 ? 6.66 -86.25 -32.719 1 81.25 194 ALA A CA 1
ATOM 1525 C C . ALA A 1 194 ? 7.395 -84.938 -32.656 1 81.25 194 ALA A C 1
ATOM 1527 O O . ALA A 1 194 ? 7.238 -84.188 -31.703 1 81.25 194 ALA A O 1
ATOM 1528 N N . GLY A 1 195 ? 8.195 -84.562 -33.625 1 81.31 195 GLY A N 1
ATOM 1529 C CA . GLY A 1 195 ? 8.898 -83.312 -33.688 1 81.31 195 GLY A CA 1
ATOM 1530 C C . GLY A 1 195 ? 7.973 -82.125 -33.75 1 81.31 195 GLY A C 1
ATOM 1531 O O . GLY A 1 195 ? 8.195 -81.125 -33.062 1 81.31 195 GLY A O 1
ATOM 1532 N N . PHE A 1 196 ? 6.789 -82.312 -34.406 1 84.44 196 PHE A N 1
ATOM 1533 C CA . PHE A 1 196 ? 5.809 -81.25 -34.562 1 84.44 196 PHE A CA 1
ATOM 1534 C C . PHE A 1 196 ? 5.062 -81 -33.25 1 84.44 196 PHE A C 1
ATOM 1536 O O . PHE A 1 196 ? 4.695 -79.875 -32.938 1 84.44 196 PHE A O 1
ATOM 1543 N N . GLY A 1 197 ? 4.91 -82.125 -32.594 1 86.81 197 GLY A N 1
ATOM 1544 C CA . GLY A 1 197 ? 4.25 -82 -31.297 1 86.81 197 GLY A CA 1
ATOM 1545 C C . GLY A 1 197 ? 5.004 -81.125 -30.328 1 86.81 197 GLY A C 1
ATOM 1546 O O . GLY A 1 197 ? 4.402 -80.312 -29.609 1 86.81 197 GLY A O 1
ATOM 1547 N N . VAL A 1 198 ? 6.34 -81.188 -30.359 1 88.38 198 VAL A N 1
ATOM 1548 C CA . VAL A 1 198 ? 7.188 -80.375 -29.484 1 88.38 198 VAL A CA 1
ATOM 1549 C C . VAL A 1 198 ? 7.094 -78.875 -29.891 1 88.38 198 VAL A C 1
ATOM 1551 O O . VAL A 1 198 ? 6.949 -78.062 -29.031 1 88.38 198 VAL A O 1
ATOM 1554 N N . VAL A 1 199 ? 7.066 -78.688 -31.125 1 88.62 199 VAL A N 1
ATOM 1555 C CA . VAL A 1 199 ? 6.973 -77.312 -31.641 1 88.62 199 VAL A CA 1
ATOM 1556 C C . VAL A 1 199 ? 5.617 -76.688 -31.266 1 88.62 199 VAL A C 1
ATOM 1558 O O . VAL A 1 199 ? 5.539 -75.562 -30.812 1 88.62 199 VAL A O 1
ATOM 1561 N N . ALA A 1 200 ? 4.605 -77.5 -31.453 1 91.19 200 ALA A N 1
ATOM 1562 C CA . ALA A 1 200 ? 3.246 -77.062 -31.156 1 91.19 200 ALA A CA 1
ATOM 1563 C C . ALA A 1 200 ? 3.1 -76.688 -29.672 1 91.19 200 ALA A C 1
ATOM 1565 O O . ALA A 1 200 ? 2.49 -75.688 -29.328 1 91.19 200 ALA A O 1
ATOM 1566 N N . LYS A 1 201 ? 3.732 -77.438 -28.844 1 92.56 201 LYS A N 1
ATOM 1567 C CA . LYS A 1 201 ? 3.666 -77.188 -27.406 1 92.56 201 LYS A CA 1
ATOM 1568 C C . LYS A 1 201 ? 4.395 -75.938 -27.047 1 92.56 201 LYS A C 1
ATOM 1570 O O . LYS A 1 201 ? 3.91 -75.125 -26.219 1 92.56 201 LYS A O 1
ATOM 1575 N N . GLU A 1 202 ? 5.473 -75.688 -27.656 1 94.44 202 GLU A N 1
ATOM 1576 C CA . GLU A 1 202 ? 6.258 -74.5 -27.375 1 94.44 202 GLU A CA 1
ATOM 1577 C C . GLU A 1 202 ? 5.547 -73.25 -27.875 1 94.44 202 GLU A C 1
ATOM 1579 O O . GLU A 1 202 ? 5.562 -72.188 -27.203 1 94.44 202 GLU A O 1
ATOM 1584 N N . ILE A 1 203 ? 4.902 -73.375 -28.969 1 93.81 203 ILE A N 1
ATOM 1585 C CA . ILE A 1 203 ? 4.156 -72.25 -29.531 1 93.81 203 ILE A CA 1
ATOM 1586 C C . ILE A 1 203 ? 3 -71.875 -28.594 1 93.81 203 ILE A C 1
ATOM 1588 O O . ILE A 1 203 ? 2.744 -70.688 -28.359 1 93.81 203 ILE A O 1
ATOM 1592 N N . ARG A 1 204 ? 2.369 -72.812 -28.094 1 94.5 204 ARG A N 1
ATOM 1593 C CA . ARG A 1 204 ? 1.262 -72.562 -27.172 1 94.5 204 ARG A CA 1
ATOM 1594 C C . ARG A 1 204 ? 1.751 -71.875 -25.906 1 94.5 204 ARG A C 1
ATOM 1596 O O . ARG A 1 204 ? 1.129 -70.938 -25.406 1 94.5 204 ARG A O 1
ATOM 1603 N N . LYS A 1 205 ? 2.879 -72.375 -25.422 1 95.62 205 LYS A N 1
ATOM 1604 C CA . LYS A 1 205 ? 3.463 -71.75 -24.219 1 95.62 205 LYS A CA 1
ATOM 1605 C C . LYS A 1 205 ? 3.814 -70.312 -24.453 1 95.62 205 LYS A C 1
ATOM 1607 O O . LYS A 1 205 ? 3.492 -69.438 -23.625 1 95.62 205 LYS A O 1
ATOM 1612 N N . LEU A 1 206 ? 4.402 -70 -25.531 1 95.31 206 LEU A N 1
ATOM 1613 C CA . LEU A 1 206 ? 4.801 -68.625 -25.875 1 95.31 206 LEU A CA 1
ATOM 1614 C C . LEU A 1 206 ? 3.58 -67.75 -26.047 1 95.31 206 LEU A C 1
ATOM 1616 O O . LEU A 1 206 ? 3.613 -66.562 -25.703 1 95.31 206 LEU A O 1
ATOM 1620 N N . SER A 1 207 ? 2.537 -68.312 -26.609 1 95.56 207 SER A N 1
ATOM 1621 C CA . SER A 1 207 ? 1.312 -67.5 -26.812 1 95.56 207 SER A CA 1
ATOM 1622 C C . SER A 1 207 ? 0.679 -67.188 -25.469 1 95.56 207 SER A C 1
ATOM 1624 O O . SER A 1 207 ? 0.135 -66.062 -25.312 1 95.56 207 SER A O 1
ATOM 1626 N N . VAL A 1 208 ? 0.783 -68 -24.5 1 95.62 208 VAL A N 1
ATOM 1627 C CA . VAL A 1 208 ? 0.255 -67.75 -23.156 1 95.62 208 VAL A CA 1
ATOM 1628 C C . VAL A 1 208 ? 1.095 -66.688 -22.484 1 95.62 208 VAL A C 1
ATOM 1630 O O . VAL A 1 208 ? 0.553 -65.75 -21.859 1 95.62 208 VAL A O 1
ATOM 1633 N N . ASP A 1 209 ? 2.381 -66.75 -22.672 1 95.19 209 ASP A N 1
ATOM 1634 C CA . ASP A 1 209 ? 3.273 -65.688 -22.125 1 95.19 209 ASP A CA 1
ATOM 1635 C C . ASP A 1 209 ? 2.971 -64.375 -22.719 1 95.19 209 ASP A C 1
ATOM 1637 O O . ASP A 1 209 ? 2.959 -63.344 -22 1 95.19 209 ASP A O 1
ATOM 1641 N N . THR A 1 210 ? 2.727 -64.312 -23.953 1 95.81 210 THR A N 1
ATOM 1642 C CA . THR A 1 210 ? 2.422 -63.062 -24.641 1 95.81 210 THR A CA 1
ATOM 1643 C C . THR A 1 210 ? 1.105 -62.469 -24.125 1 95.81 210 THR A C 1
ATOM 1645 O O . THR A 1 210 ? 1.004 -61.281 -23.906 1 95.81 210 THR A O 1
ATOM 1648 N N . LYS A 1 211 ? 0.152 -63.344 -23.953 1 95.31 211 LYS A N 1
ATOM 1649 C CA . LYS A 1 211 ? -1.143 -62.906 -23.453 1 95.31 211 LYS A CA 1
ATOM 1650 C C . LYS A 1 211 ? -1.006 -62.281 -22.062 1 95.31 211 LYS A C 1
ATOM 1652 O O . LYS A 1 211 ? -1.566 -61.219 -21.797 1 95.31 211 LYS A O 1
ATOM 1657 N N . GLU A 1 212 ? -0.218 -62.875 -21.219 1 95.44 212 GLU A N 1
ATOM 1658 C C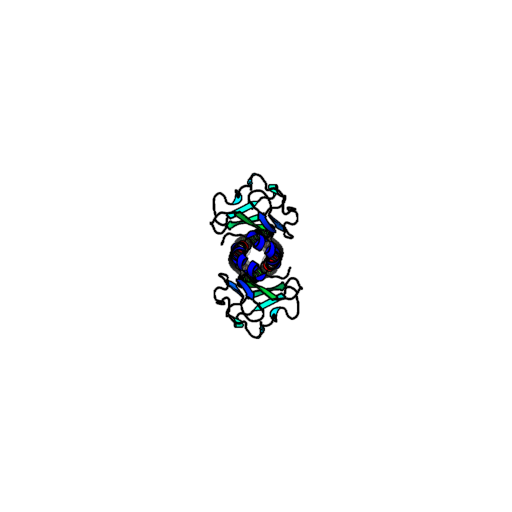A . GLU A 1 212 ? 0.015 -62.375 -19.859 1 95.44 212 GLU A CA 1
ATOM 1659 C C . GLU A 1 212 ? 0.759 -61.031 -19.906 1 95.44 212 GLU A C 1
ATOM 1661 O O . GLU A 1 212 ? 0.422 -60.094 -19.172 1 95.44 212 GLU A O 1
ATOM 1666 N N . ALA A 1 213 ? 1.706 -60.969 -20.766 1 94.69 213 ALA A N 1
ATOM 1667 C CA . ALA A 1 2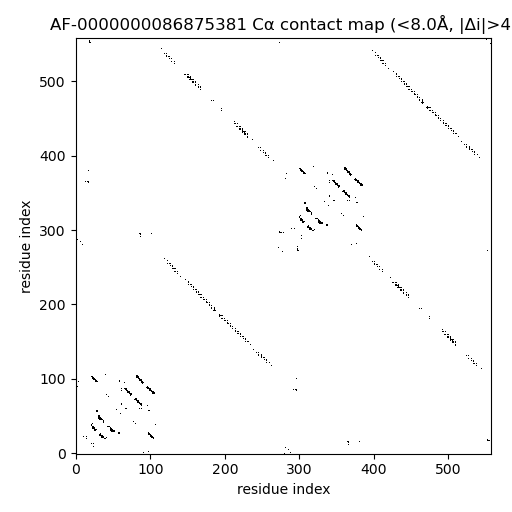13 ? 2.477 -59.719 -20.922 1 94.69 213 ALA A CA 1
ATOM 1668 C C . ALA A 1 213 ? 1.59 -58.594 -21.406 1 94.69 213 ALA A C 1
ATOM 1670 O O . ALA A 1 213 ? 1.706 -57.469 -20.922 1 94.69 213 ALA A O 1
ATOM 1671 N N . THR A 1 214 ? 0.706 -58.844 -22.312 1 94.69 214 THR A N 1
ATOM 1672 C CA . THR A 1 214 ? -0.175 -57.812 -22.844 1 94.69 214 THR A CA 1
ATOM 1673 C C . THR A 1 214 ? -1.13 -57.312 -21.766 1 94.69 214 THR A C 1
ATOM 1675 O O . THR A 1 214 ? -1.459 -56.125 -21.719 1 94.69 214 THR A O 1
ATOM 1678 N N . THR A 1 215 ? -1.547 -58.219 -20.906 1 93.25 215 THR A N 1
ATOM 1679 C CA . THR A 1 215 ? -2.404 -57.812 -19.781 1 93.25 215 THR A CA 1
ATOM 1680 C C . THR A 1 215 ? -1.663 -56.906 -18.828 1 93.25 215 THR A C 1
ATOM 1682 O O . THR A 1 215 ? -2.232 -55.906 -18.344 1 93.25 215 THR A O 1
ATOM 1685 N N . GLN A 1 216 ? -0.422 -57.125 -18.641 1 93.19 216 GLN A N 1
ATOM 1686 C CA . GLN A 1 216 ? 0.405 -56.25 -17.812 1 93.19 216 GLN A CA 1
ATOM 1687 C C . GLN A 1 216 ? 0.558 -54.875 -18.422 1 93.19 216 GLN A C 1
ATOM 1689 O O . GLN A 1 216 ? 0.535 -53.875 -17.719 1 93.19 216 GLN A O 1
ATOM 1694 N N . ILE A 1 217 ? 0.698 -54.812 -19.688 1 93.5 217 ILE A N 1
ATOM 1695 C CA . ILE A 1 217 ? 0.808 -53.531 -20.391 1 93.5 217 ILE A CA 1
ATOM 1696 C C . ILE A 1 217 ? -0.472 -52.719 -20.203 1 93.5 217 ILE A C 1
ATOM 1698 O O . ILE A 1 217 ? -0.419 -51.531 -19.875 1 93.5 217 ILE A O 1
ATOM 1702 N N . GLU A 1 218 ? -1.567 -53.375 -20.359 1 91.12 218 GLU A N 1
ATOM 1703 C CA . GLU A 1 218 ? -2.854 -52.719 -20.25 1 91.12 218 GLU A CA 1
ATOM 1704 C C . GLU A 1 218 ? -3.061 -52.156 -18.844 1 91.12 218 GLU A C 1
ATOM 1706 O O . GLU A 1 218 ? -3.533 -51.031 -18.672 1 91.12 218 GLU A O 1
ATOM 1711 N N . GLU A 1 219 ? -2.65 -52.875 -17.797 1 91.69 219 GLU A N 1
ATOM 1712 C CA . GLU A 1 219 ? -2.783 -52.438 -16.422 1 91.69 219 GLU A CA 1
ATOM 1713 C C . GLU A 1 219 ? -1.877 -51.219 -16.125 1 91.69 219 GLU A C 1
ATOM 1715 O O . GLU A 1 219 ? -2.297 -50.281 -15.477 1 91.69 219 GLU A O 1
ATOM 1720 N N . SER A 1 220 ? -0.7 -51.312 -16.609 1 90.81 220 SER A N 1
ATOM 1721 C CA . SER A 1 220 ? 0.252 -50.25 -16.391 1 90.81 220 SER A CA 1
ATOM 1722 C C . SER A 1 220 ? -0.197 -48.969 -17.078 1 90.81 220 SER A C 1
ATOM 1724 O O . SER A 1 220 ? -0.062 -47.875 -16.531 1 90.81 220 SER A O 1
ATOM 1726 N N . LEU A 1 221 ? -0.757 -49.094 -18.234 1 89.81 221 LEU A N 1
ATOM 1727 C CA . LEU A 1 221 ? -1.198 -47.938 -18.984 1 89.81 221 LEU A CA 1
ATOM 1728 C C . LEU A 1 221 ? -2.414 -47.281 -18.328 1 89.81 221 LEU A C 1
ATOM 1730 O O . LEU A 1 221 ? -2.582 -46.062 -18.391 1 89.81 221 LEU A O 1
ATOM 1734 N N . LEU A 1 222 ? -3.229 -48.156 -17.766 1 89.38 222 LEU A N 1
ATOM 1735 C CA . LEU A 1 222 ? -4.348 -47.594 -17.016 1 89.38 222 LEU A CA 1
ATOM 1736 C C . LEU A 1 222 ? -3.852 -46.75 -15.859 1 89.38 222 LEU A C 1
ATOM 1738 O O . LEU A 1 222 ? -4.402 -45.656 -15.602 1 89.38 222 LEU A O 1
ATOM 1742 N N . ALA A 1 223 ? -2.816 -47.125 -15.234 1 88.12 223 ALA A N 1
ATOM 1743 C CA . ALA A 1 223 ? -2.23 -46.375 -14.141 1 88.12 223 ALA A CA 1
ATOM 1744 C C . ALA A 1 223 ? -1.626 -45.062 -14.641 1 88.12 223 ALA A C 1
ATOM 1746 O O . ALA A 1 223 ? -1.757 -44.031 -13.992 1 88.12 223 ALA A O 1
ATOM 1747 N N . VAL A 1 224 ? -1.043 -45.062 -15.742 1 86.31 224 VAL A N 1
ATOM 1748 C CA . VAL A 1 224 ? -0.46 -43.875 -16.344 1 86.31 224 VAL A CA 1
ATOM 1749 C C . VAL A 1 224 ? -1.562 -42.875 -16.656 1 86.31 224 VAL A C 1
ATOM 1751 O O . VAL A 1 224 ? -1.448 -41.688 -16.312 1 86.31 224 VAL A O 1
ATOM 1754 N N . ARG A 1 225 ? -2.59 -43.312 -17.219 1 87.38 225 ARG A N 1
ATOM 1755 C CA . ARG A 1 225 ? -3.693 -42.438 -17.594 1 87.38 225 ARG A CA 1
ATOM 1756 C C . ARG A 1 225 ? -4.348 -41.844 -16.359 1 87.38 225 ARG A C 1
ATOM 1758 O O . ARG A 1 225 ? -4.738 -40.656 -16.359 1 87.38 225 ARG A O 1
ATOM 1765 N N . GLN A 1 226 ? -4.434 -42.656 -15.344 1 89.5 226 GLN A N 1
ATOM 1766 C CA . GLN A 1 226 ? -5.008 -42.156 -14.102 1 89.5 226 GLN A CA 1
ATOM 1767 C C . GLN A 1 226 ? -4.133 -41.062 -13.484 1 89.5 226 GLN A C 1
ATOM 1769 O O . GLN A 1 226 ? -4.637 -40.062 -13.008 1 89.5 226 GLN A O 1
ATOM 1774 N N . SER A 1 227 ? -2.875 -41.312 -13.523 1 87 227 SER A N 1
ATOM 1775 C CA . SER A 1 227 ? -1.942 -40.312 -13 1 87 227 SER A CA 1
ATOM 1776 C C . SER A 1 227 ? -2.029 -39 -13.781 1 87 227 SER A C 1
ATOM 1778 O O . SER A 1 227 ? -2.045 -37.906 -13.188 1 87 227 SER A O 1
ATOM 1780 N N . ILE A 1 228 ? -2.158 -39.062 -15.031 1 86.75 228 ILE A N 1
ATOM 1781 C CA . ILE A 1 228 ? -2.234 -37.875 -15.883 1 86.75 228 ILE A CA 1
ATOM 1782 C C . ILE A 1 228 ? -3.555 -37.156 -15.633 1 86.75 228 ILE A C 1
ATOM 1784 O O . ILE A 1 228 ? -3.594 -35.906 -15.602 1 86.75 228 ILE A O 1
ATOM 1788 N N . HIS A 1 229 ? -4.59 -37.938 -15.445 1 87.25 229 HIS A N 1
ATOM 1789 C CA . HIS A 1 229 ? -5.883 -37.344 -15.148 1 87.25 229 HIS A CA 1
ATOM 1790 C C . HIS A 1 229 ? -5.84 -36.562 -13.828 1 87.25 229 HIS A C 1
ATOM 1792 O O . HIS A 1 229 ? -6.41 -35.469 -13.719 1 87.25 229 HIS A O 1
ATOM 1798 N N . MET A 1 230 ? -5.184 -37.094 -12.883 1 88.19 230 MET A N 1
ATOM 1799 C CA . MET A 1 230 ? -5.027 -36.406 -11.602 1 88.19 230 MET A CA 1
ATOM 1800 C C . MET A 1 230 ? -4.238 -35.125 -11.766 1 88.19 230 MET A C 1
ATOM 1802 O O . MET A 1 230 ? -4.594 -34.094 -11.188 1 88.19 230 MET A O 1
ATOM 1806 N N . MET A 1 231 ? -3.275 -35.125 -12.586 1 85.81 231 MET A N 1
ATOM 1807 C CA . MET A 1 231 ? -2.482 -33.938 -12.875 1 85.81 231 MET A CA 1
ATOM 1808 C C . MET A 1 231 ? -3.338 -32.875 -13.523 1 85.81 231 MET A C 1
ATOM 1810 O O . MET A 1 231 ? -3.203 -31.672 -13.203 1 85.81 231 MET A O 1
ATOM 1814 N N . GLU A 1 232 ? -4.16 -33.312 -14.398 1 85.44 232 GLU A N 1
ATOM 1815 C CA . GLU A 1 232 ? -5.035 -32.344 -15.078 1 85.44 232 GLU A CA 1
ATOM 1816 C C . GLU A 1 232 ? -5.953 -31.641 -14.086 1 85.44 232 GLU A C 1
ATOM 1818 O O . GLU A 1 232 ? -6.207 -30.438 -14.219 1 85.44 232 GLU A O 1
ATOM 1823 N N . ASN A 1 233 ? -6.426 -32.375 -13.148 1 87.25 233 ASN A N 1
ATOM 1824 C CA . ASN A 1 233 ? -7.273 -31.781 -12.125 1 87.25 233 ASN A CA 1
ATOM 1825 C C . ASN A 1 233 ? -6.512 -30.766 -11.289 1 87.25 233 ASN A C 1
ATOM 1827 O O . ASN A 1 233 ? -7.027 -29.672 -11 1 87.25 233 ASN A O 1
ATOM 1831 N N . GLU A 1 234 ? -5.34 -31.094 -10.977 1 85.38 234 GLU A N 1
ATOM 1832 C CA . GLU A 1 234 ? -4.5 -30.203 -10.188 1 85.38 234 GLU A CA 1
ATOM 1833 C C . GLU A 1 234 ? -4.137 -28.953 -10.977 1 85.38 234 GLU A C 1
ATOM 1835 O O . GLU A 1 234 ? -4.102 -27.844 -10.422 1 85.38 234 GLU A O 1
ATOM 1840 N N . LEU A 1 235 ? -3.932 -29.078 -12.227 1 85.5 235 LEU A N 1
ATOM 1841 C CA . LEU A 1 235 ? -3.65 -27.938 -13.102 1 85.5 235 LEU A CA 1
ATOM 1842 C C . LEU A 1 235 ? -4.852 -27 -13.18 1 85.5 235 LEU A C 1
ATOM 1844 O O . LEU A 1 235 ? -4.688 -25.781 -13.281 1 85.5 235 LEU A O 1
ATOM 1848 N N . GLY A 1 236 ? -5.984 -27.641 -13.156 1 85.69 236 GLY A N 1
ATOM 1849 C CA . GLY A 1 236 ? -7.184 -26.812 -13.086 1 85.69 236 GLY A CA 1
ATOM 1850 C C . GLY A 1 236 ? -7.215 -25.906 -11.867 1 85.69 236 GLY A C 1
ATOM 1851 O O . GLY A 1 236 ? -7.613 -24.75 -11.961 1 85.69 236 GLY A O 1
ATOM 1852 N N . GLU A 1 237 ? -6.75 -26.422 -10.797 1 84.56 237 GLU A N 1
ATOM 1853 C CA . GLU A 1 237 ? -6.68 -25.641 -9.57 1 84.56 237 GLU A CA 1
ATOM 1854 C C . GLU A 1 237 ? -5.684 -24.5 -9.695 1 84.56 237 GLU A C 1
ATOM 1856 O O . GLU A 1 237 ? -5.934 -23.391 -9.219 1 84.56 237 GLU A O 1
ATOM 1861 N N . ILE A 1 238 ? -4.625 -24.75 -10.336 1 83.5 238 ILE A N 1
ATOM 1862 C CA . ILE A 1 238 ? -3.604 -23.719 -10.531 1 83.5 238 ILE A CA 1
ATOM 1863 C C . ILE A 1 238 ? -4.152 -22.609 -11.422 1 83.5 238 ILE A C 1
ATOM 1865 O O . ILE A 1 238 ? -3.932 -21.422 -11.148 1 83.5 238 ILE A O 1
ATOM 1869 N N . THR A 1 239 ? -4.816 -23.031 -12.406 1 83.25 239 THR A N 1
ATOM 1870 C CA . THR A 1 239 ? -5.422 -22.062 -13.312 1 83.25 239 THR A CA 1
ATOM 1871 C C . THR A 1 239 ? -6.406 -21.172 -12.562 1 83.25 239 THR A C 1
ATOM 1873 O O . THR A 1 239 ? -6.414 -19.953 -12.742 1 83.25 239 THR A O 1
ATOM 1876 N N . ALA A 1 240 ? -7.199 -21.75 -11.727 1 85.06 240 ALA A N 1
ATOM 1877 C CA . ALA A 1 240 ? -8.156 -21 -10.922 1 85.06 240 ALA A CA 1
ATOM 1878 C C . ALA A 1 240 ? -7.449 -20.031 -9.984 1 85.06 240 ALA A C 1
ATOM 1880 O O . ALA A 1 240 ? -7.867 -18.875 -9.844 1 85.06 240 ALA A O 1
ATOM 1881 N N . SER A 1 241 ? -6.426 -20.5 -9.406 1 80.44 241 SER A N 1
ATOM 1882 C CA . SER A 1 241 ? -5.637 -19.656 -8.516 1 80.44 241 SER A CA 1
ATOM 1883 C C . SER A 1 241 ? -5.023 -18.484 -9.258 1 80.44 241 SER A C 1
ATOM 1885 O O . SER A 1 241 ? -4.992 -17.359 -8.742 1 80.44 241 SER A O 1
ATOM 1887 N N . SER A 1 242 ? -4.555 -18.703 -10.422 1 80 242 SER A N 1
ATOM 1888 C CA . SER A 1 242 ? -3.965 -17.656 -11.234 1 80 242 SER A CA 1
ATOM 1889 C C . SER A 1 242 ? -4.996 -16.594 -11.594 1 80 242 SER A C 1
ATOM 1891 O O . SER A 1 242 ? -4.688 -15.398 -11.609 1 80 242 SER A O 1
ATOM 1893 N N . GLN A 1 243 ? -6.176 -17 -11.852 1 83.19 243 GLN A N 1
ATOM 1894 C CA . GLN A 1 243 ? -7.25 -16.062 -12.156 1 83.19 243 GLN A CA 1
ATOM 1895 C C . GLN A 1 243 ? -7.605 -15.219 -10.938 1 83.19 243 GLN A C 1
ATOM 1897 O O . GLN A 1 243 ? -7.828 -14.008 -11.055 1 83.19 243 GLN A O 1
ATOM 1902 N N . GLU A 1 244 ? -7.594 -15.852 -9.812 1 84.25 244 GLU A N 1
ATOM 1903 C CA . GLU A 1 244 ? -7.844 -15.125 -8.57 1 84.25 244 GLU A CA 1
ATOM 1904 C C . GLU A 1 244 ? -6.738 -14.109 -8.289 1 84.25 244 GLU A C 1
ATOM 1906 O O . GLU A 1 244 ? -7.008 -13 -7.816 1 84.25 244 GLU A O 1
ATOM 1911 N N . GLN A 1 245 ? -5.578 -14.453 -8.594 1 82.12 245 GLN A N 1
ATOM 1912 C CA . GLN A 1 245 ? -4.449 -13.555 -8.391 1 82.12 245 GLN A CA 1
ATOM 1913 C C . GLN A 1 245 ? -4.547 -12.328 -9.297 1 82.12 245 GLN A C 1
ATOM 1915 O O . GLN A 1 245 ? -4.219 -11.219 -8.883 1 82.12 245 GLN A O 1
ATOM 1920 N N . ALA A 1 246 ? -4.977 -12.578 -10.469 1 81.5 246 ALA A N 1
ATOM 1921 C CA . ALA A 1 246 ? -5.168 -11.453 -11.383 1 81.5 246 ALA A CA 1
ATOM 1922 C C . ALA A 1 246 ? -6.191 -10.469 -10.836 1 81.5 246 ALA A C 1
ATOM 1924 O O . ALA A 1 246 ? -6.016 -9.25 -10.953 1 81.5 246 ALA A O 1
ATOM 1925 N N . GLU A 1 247 ? -7.215 -10.945 -10.203 1 86.69 247 GLU A N 1
ATOM 1926 C CA . GLU A 1 247 ? -8.227 -10.094 -9.586 1 86.69 247 GLU A CA 1
ATOM 1927 C C . GLU A 1 247 ? -7.645 -9.328 -8.398 1 86.69 247 GLU A C 1
ATOM 1929 O O . GLU A 1 247 ? -7.957 -8.156 -8.195 1 86.69 247 GLU A O 1
ATOM 1934 N N . LEU A 1 248 ? -6.812 -10.016 -7.652 1 85.81 248 LEU A N 1
ATOM 1935 C CA . LEU A 1 248 ? -6.176 -9.391 -6.496 1 85.81 248 LEU A CA 1
ATOM 1936 C C . LEU A 1 248 ? -5.289 -8.227 -6.922 1 85.81 248 LEU A C 1
ATOM 1938 O O . LEU A 1 248 ? -5.223 -7.207 -6.238 1 85.81 248 LEU A O 1
ATOM 1942 N N . VAL A 1 249 ? -4.656 -8.367 -8.07 1 87.25 249 VAL A N 1
ATOM 1943 C CA . VAL A 1 249 ? -3.793 -7.32 -8.602 1 87.25 249 VAL A CA 1
ATOM 1944 C C . VAL A 1 249 ? -4.617 -6.062 -8.875 1 87.25 249 VAL A C 1
ATOM 1946 O O . VAL A 1 249 ? -4.203 -4.957 -8.531 1 87.25 249 VAL A O 1
ATOM 1949 N N . THR A 1 250 ? -5.738 -6.227 -9.406 1 89.19 250 THR A N 1
ATOM 1950 C CA . THR A 1 250 ? -6.621 -5.102 -9.695 1 89.19 250 THR A CA 1
ATOM 1951 C C . THR A 1 250 ? -7.059 -4.41 -8.406 1 89.19 250 THR A C 1
ATOM 1953 O O . THR A 1 250 ? -7.062 -3.182 -8.328 1 89.19 250 THR A O 1
ATOM 1956 N N . ASN A 1 251 ? -7.363 -5.211 -7.445 1 89.75 251 ASN A N 1
ATOM 1957 C CA . ASN A 1 251 ? -7.758 -4.668 -6.152 1 89.75 251 ASN A CA 1
ATOM 1958 C C . ASN A 1 251 ? -6.617 -3.896 -5.492 1 89.75 251 ASN A C 1
ATOM 1960 O O . ASN A 1 251 ? -6.832 -2.82 -4.93 1 89.75 251 ASN A O 1
ATOM 1964 N N . PHE A 1 252 ? -5.391 -4.434 -5.605 1 90.38 252 PHE A N 1
ATOM 1965 C CA . PHE A 1 252 ? -4.211 -3.766 -5.07 1 90.38 252 PHE A CA 1
ATOM 1966 C C . PHE A 1 252 ? -4.031 -2.393 -5.711 1 90.38 252 PHE A C 1
ATOM 1968 O O . PHE A 1 252 ? -3.83 -1.398 -5.012 1 90.38 252 PHE A O 1
ATOM 1975 N N . MET A 1 253 ? -4.191 -2.393 -6.98 1 90 253 MET A N 1
ATOM 1976 C CA . MET A 1 253 ? -3.986 -1.146 -7.711 1 90 253 MET A CA 1
ATOM 1977 C C . MET A 1 253 ? -5.012 -0.096 -7.301 1 90 253 MET A C 1
ATOM 1979 O O . MET A 1 253 ? -4.672 1.075 -7.129 1 90 253 MET A O 1
ATOM 1983 N N . SER A 1 254 ? -6.215 -0.549 -7.129 1 94.19 254 SER A N 1
ATOM 1984 C CA . SER A 1 254 ? -7.27 0.365 -6.699 1 94.19 254 SER A CA 1
ATOM 1985 C C . SER A 1 254 ? -6.992 0.915 -5.305 1 94.19 254 SER A C 1
ATOM 1987 O O . SER A 1 254 ? -7.152 2.113 -5.062 1 94.19 254 SER A O 1
ATOM 1989 N N . THR A 1 255 ? -6.566 0.024 -4.41 1 93.81 255 THR A N 1
ATOM 1990 C CA . THR A 1 255 ? -6.273 0.433 -3.039 1 93.81 255 THR A CA 1
ATOM 1991 C C . THR A 1 255 ? -5.094 1.4 -3.002 1 93.81 255 THR A C 1
ATOM 1993 O O . THR A 1 255 ? -5.129 2.4 -2.281 1 93.81 255 THR A O 1
ATOM 1996 N N . ILE A 1 256 ? -4.133 1.161 -3.785 1 92.25 256 ILE A N 1
ATOM 1997 C CA . ILE A 1 256 ? -2.947 2.014 -3.834 1 92.25 256 ILE A CA 1
ATOM 1998 C C . ILE A 1 256 ? -3.32 3.385 -4.391 1 92.25 256 ILE A C 1
ATOM 2000 O O . ILE A 1 256 ? -2.84 4.41 -3.904 1 92.25 256 ILE A O 1
ATOM 2004 N N . GLU A 1 257 ? -4.176 3.402 -5.402 1 93.31 257 GLU A N 1
ATOM 2005 C CA . GLU A 1 257 ? -4.656 4.668 -5.949 1 93.31 257 GLU A CA 1
ATOM 2006 C C . GLU A 1 257 ? -5.395 5.48 -4.895 1 93.31 257 GLU A C 1
ATOM 2008 O O . GLU A 1 257 ? -5.195 6.695 -4.785 1 93.31 257 GLU A O 1
ATOM 2013 N N . GLN A 1 258 ? -6.215 4.832 -4.145 1 93.75 258 GLN A N 1
ATOM 2014 C CA . GLN A 1 258 ? -6.934 5.5 -3.064 1 93.75 258 GLN A CA 1
ATOM 2015 C C . GLN A 1 258 ? -5.969 6.027 -2.004 1 93.75 258 GLN A C 1
ATOM 2017 O O . GLN A 1 258 ? -6.172 7.113 -1.459 1 93.75 258 GLN A O 1
ATOM 2022 N N . LEU A 1 259 ? -4.969 5.246 -1.731 1 92.06 259 LEU A N 1
ATOM 2023 C CA . LEU A 1 259 ? -3.947 5.672 -0.781 1 92.06 259 LEU A CA 1
ATOM 2024 C C . LEU A 1 259 ? -3.223 6.918 -1.279 1 92.06 259 LEU A C 1
ATOM 2026 O O . LEU A 1 259 ? -2.994 7.855 -0.513 1 92.06 259 LEU A O 1
ATOM 2030 N N . ASN A 1 260 ? -2.914 6.949 -2.523 1 91.69 260 ASN A N 1
ATOM 2031 C CA . ASN A 1 260 ? -2.287 8.117 -3.133 1 91.69 260 ASN A CA 1
ATOM 2032 C C . ASN A 1 260 ? -3.184 9.352 -3.039 1 91.69 260 ASN A C 1
ATOM 2034 O O . ASN A 1 260 ? -2.715 10.438 -2.705 1 91.69 260 ASN A O 1
ATOM 2038 N N . ASP A 1 261 ? -4.402 9.148 -3.32 1 94.44 261 ASP A N 1
ATOM 2039 C CA . ASP A 1 261 ? -5.363 10.242 -3.234 1 94.44 261 ASP A CA 1
ATOM 2040 C C . ASP A 1 261 ? -5.453 10.789 -1.81 1 94.44 261 ASP A C 1
ATOM 2042 O O . ASP A 1 261 ? -5.438 12 -1.6 1 94.44 261 ASP A O 1
ATOM 2046 N N . THR A 1 262 ? -5.535 9.867 -0.869 1 92.69 262 THR A N 1
ATOM 2047 C CA . THR A 1 262 ? -5.609 10.258 0.533 1 92.69 262 THR A CA 1
ATOM 2048 C C . THR A 1 262 ? -4.344 10.992 0.957 1 92.69 262 THR A C 1
ATOM 2050 O O . THR A 1 262 ? -4.41 11.992 1.678 1 92.69 262 THR A O 1
ATOM 2053 N N . SER A 1 263 ? -3.25 10.555 0.485 1 91.12 263 SER A N 1
ATOM 2054 C CA . SER A 1 263 ? -1.972 11.188 0.787 1 91.12 263 SER A CA 1
ATOM 2055 C C . SER A 1 263 ? -1.909 12.602 0.217 1 91.12 263 SER A C 1
ATOM 2057 O O . SER A 1 263 ? -1.407 13.523 0.87 1 91.12 263 SER A O 1
ATOM 2059 N N . GLN A 1 264 ? -2.422 12.734 -0.967 1 92.12 264 GLN A N 1
ATOM 2060 C CA . GLN A 1 264 ? -2.445 14.055 -1.589 1 92.12 264 GLN A CA 1
ATOM 2061 C C . GLN A 1 264 ? -3.381 15 -0.841 1 92.12 264 GLN A C 1
ATOM 2063 O O . GLN A 1 264 ? -3.076 16.188 -0.676 1 92.12 264 GLN A O 1
ATOM 2068 N N . GLN A 1 265 ? -4.469 14.484 -0.421 1 92.94 265 GLN A N 1
ATOM 2069 C CA . GLN A 1 265 ? -5.391 15.281 0.386 1 92.94 265 GLN A CA 1
ATOM 2070 C C . GLN A 1 265 ? -4.738 15.719 1.696 1 92.94 265 GLN A C 1
ATOM 2072 O O . GLN A 1 265 ? -4.891 16.859 2.121 1 92.94 265 GLN A O 1
ATOM 2077 N N . LEU A 1 266 ? -4.035 14.781 2.266 1 90.75 266 LEU A N 1
ATOM 2078 C CA . LEU A 1 266 ? -3.328 15.094 3.504 1 90.75 266 LEU A CA 1
ATOM 2079 C C . LEU A 1 266 ? -2.256 16.156 3.271 1 90.75 266 LEU A C 1
ATOM 2081 O O . LEU A 1 266 ? -2.107 17.078 4.07 1 90.75 266 LEU A O 1
ATOM 2085 N N . LYS A 1 267 ? -1.598 16.031 2.227 1 90.56 267 LYS A N 1
ATOM 2086 C CA . LYS A 1 267 ? -0.583 17.016 1.862 1 90.56 267 LYS A CA 1
ATOM 2087 C C . LYS A 1 267 ? -1.195 18.406 1.712 1 90.56 267 LYS A C 1
ATOM 2089 O O . LYS A 1 267 ? -0.682 19.375 2.266 1 90.56 267 LYS A O 1
ATOM 2094 N N . GLN A 1 268 ? -2.252 18.484 1.011 1 90.44 268 GLN A N 1
ATOM 2095 C CA . GLN A 1 268 ? -2.926 19.766 0.793 1 90.44 268 GLN A CA 1
ATOM 2096 C C . GLN A 1 268 ? -3.451 20.344 2.105 1 90.44 268 GLN A C 1
ATOM 2098 O O . GLN A 1 268 ? -3.34 21.547 2.35 1 90.44 268 GLN A O 1
ATOM 2103 N N . PHE A 1 269 ? -3.938 19.453 2.926 1 89.44 269 PHE A N 1
ATOM 2104 C CA . PHE A 1 269 ? -4.457 19.844 4.234 1 89.44 269 PHE A CA 1
ATOM 2105 C C . PHE A 1 269 ? -3.355 20.453 5.098 1 89.44 269 PHE A C 1
ATOM 2107 O O . PHE A 1 269 ? -3.516 21.547 5.641 1 89.44 269 PHE A O 1
ATOM 2114 N N . VAL A 1 270 ? -2.262 19.781 5.117 1 89.38 270 VAL A N 1
ATOM 2115 C CA . VAL A 1 270 ? -1.154 20.234 5.953 1 89.38 270 VAL A CA 1
ATOM 2116 C C . VAL A 1 270 ? -0.529 21.484 5.348 1 89.38 270 VAL A C 1
ATOM 2118 O O . VAL A 1 270 ? -0.159 22.422 6.07 1 89.38 270 VAL A O 1
ATOM 2121 N N . HIS A 1 271 ? -0.457 21.531 4.027 1 87.19 271 HIS A N 1
ATOM 2122 C CA . HIS A 1 271 ? 0.093 22.703 3.34 1 87.19 271 HIS A CA 1
ATOM 2123 C C . HIS A 1 271 ? -0.696 23.953 3.678 1 87.19 271 HIS A C 1
ATOM 2125 O O . HIS A 1 271 ? -0.111 25.016 3.922 1 87.19 271 HIS A O 1
ATOM 2131 N N . LYS A 1 272 ? -1.917 23.828 3.779 1 84.94 272 LYS A N 1
ATOM 2132 C CA . LYS A 1 272 ? -2.77 24.969 4.133 1 84.94 272 LYS A CA 1
ATOM 2133 C C . LYS A 1 272 ? -2.516 25.422 5.566 1 84.94 272 LYS A C 1
ATOM 2135 O O . LYS A 1 272 ? -2.592 26.609 5.863 1 84.94 272 LYS A O 1
ATOM 2140 N N . LEU A 1 273 ? -2.137 24.422 6.367 1 85 273 LEU A N 1
ATOM 2141 C CA . LEU A 1 273 ? -1.91 24.719 7.777 1 85 273 LEU A CA 1
ATOM 2142 C C . LEU A 1 273 ? -0.592 25.453 7.969 1 85 273 LEU A C 1
ATOM 2144 O O . LEU A 1 273 ? -0.449 26.25 8.906 1 85 273 LEU A O 1
ATOM 2148 N N . ILE A 1 274 ? 0.31 25.25 6.973 1 85.56 274 ILE A N 1
ATOM 2149 C CA . ILE A 1 274 ? 1.651 25.734 7.289 1 85.56 274 ILE A CA 1
ATOM 2150 C C . ILE A 1 274 ? 2.072 26.797 6.277 1 85.56 274 ILE A C 1
ATOM 2152 O O . ILE A 1 274 ? 3.242 27.188 6.223 1 85.56 274 ILE A O 1
ATOM 2156 N N . THR A 1 275 ? 1.159 27.266 5.43 1 81.62 275 THR A N 1
ATOM 2157 C CA . THR A 1 275 ? 1.43 28.344 4.484 1 81.62 275 THR A CA 1
ATOM 2158 C C . THR A 1 275 ? 0.374 29.438 4.598 1 81.62 275 THR A C 1
ATOM 2160 O O . THR A 1 275 ? -0.596 29.297 5.348 1 81.62 275 THR A O 1
ATOM 2163 N N . PHE A 1 276 ? 0.622 30.688 3.977 1 73.81 276 PHE A N 1
ATOM 2164 C CA . PHE A 1 276 ? -0.324 31.797 3.98 1 73.81 276 PHE A CA 1
ATOM 2165 C C . PHE A 1 276 ? -1.292 31.688 2.809 1 73.81 276 PHE A C 1
ATOM 2167 O O . PHE A 1 276 ? -2.055 32.625 2.539 1 73.81 276 PHE A O 1
ATOM 2174 N N . ASP A 1 277 ? -1.285 30.672 1.904 1 61.22 277 ASP A N 1
ATOM 2175 C CA . ASP A 1 277 ? -2 30.547 0.638 1 61.22 277 ASP A CA 1
ATOM 2176 C C . ASP A 1 277 ? -3.48 30.875 0.807 1 61.22 277 ASP A C 1
ATOM 2178 O O . ASP A 1 277 ? -4.113 31.391 -0.112 1 61.22 277 ASP A O 1
ATOM 2182 N N . GLY A 1 278 ? -4.133 30.656 1.874 1 53.66 278 GLY A N 1
ATOM 2183 C CA . GLY A 1 278 ? -5.547 31 1.926 1 53.66 278 GLY A CA 1
ATOM 2184 C C . GLY A 1 278 ? -5.812 32.344 2.543 1 53.66 278 GLY A C 1
ATOM 2185 O O . GLY A 1 278 ? -6.965 32.75 2.748 1 53.66 278 GLY A O 1
ATOM 2186 N N . ARG A 1 279 ? -4.785 33.219 2.668 1 52.94 279 ARG A N 1
ATOM 2187 C CA . ARG A 1 279 ? -4.984 34.531 3.289 1 52.94 279 ARG A CA 1
ATOM 2188 C C . ARG A 1 279 ? -4.574 35.656 2.346 1 52.94 279 ARG A C 1
ATOM 2190 O O . ARG A 1 279 ? -3.707 35.469 1.49 1 52.94 279 ARG A O 1
ATOM 2197 N N . MET B 1 1 ? -3.035 54.562 28.484 1 71.31 1 MET B N 1
ATOM 2198 C CA . MET B 1 1 ? -3.932 53.469 28.062 1 71.31 1 MET B CA 1
ATOM 2199 C C . MET B 1 1 ? -3.74 52.219 28.906 1 71.31 1 MET B C 1
ATOM 2201 O O . MET B 1 1 ? -2.607 51.844 29.188 1 71.31 1 MET B O 1
ATOM 2205 N N . ASP B 1 2 ? -4.77 51.719 29.5 1 86.94 2 ASP B N 1
ATOM 2206 C CA . ASP B 1 2 ? -4.684 50.5 30.312 1 86.94 2 ASP B CA 1
ATOM 2207 C C . ASP B 1 2 ? -4.445 49.281 29.438 1 86.94 2 ASP B C 1
ATOM 2209 O O . ASP B 1 2 ? -4.633 49.312 28.219 1 86.94 2 ASP B O 1
ATOM 2213 N N . ILE B 1 3 ? -3.846 48.344 29.938 1 90.88 3 ILE B N 1
ATOM 2214 C CA . ILE B 1 3 ? -3.381 47.125 29.25 1 90.88 3 ILE B CA 1
ATOM 2215 C C . ILE B 1 3 ? -4.543 46.5 28.5 1 90.88 3 ILE B C 1
ATOM 2217 O O . ILE B 1 3 ? -4.363 45.969 27.391 1 90.88 3 ILE B O 1
ATOM 2221 N N . ILE B 1 4 ? -5.707 46.625 28.984 1 93.81 4 ILE B N 1
ATOM 2222 C CA . ILE B 1 4 ? -6.879 46.031 28.344 1 93.81 4 ILE B CA 1
ATOM 2223 C C . ILE B 1 4 ? -7.211 46.781 27.062 1 93.81 4 ILE B C 1
ATOM 2225 O O . ILE B 1 4 ? -7.441 46.188 26.016 1 93.81 4 ILE B O 1
ATOM 2229 N N . GLN B 1 5 ? -7.219 48.062 27.172 1 93 5 GLN B N 1
ATOM 2230 C CA . GLN B 1 5 ? -7.508 48.906 26 1 93 5 GLN B CA 1
ATOM 2231 C C . GLN B 1 5 ? -6.445 48.719 24.922 1 93 5 GLN B C 1
ATOM 2233 O O . GLN B 1 5 ? -6.754 48.719 23.734 1 93 5 GLN B O 1
ATOM 2238 N N . ALA B 1 6 ? -5.211 48.594 25.375 1 92.81 6 ALA B N 1
ATOM 2239 C CA . ALA B 1 6 ? -4.125 48.344 24.422 1 92.81 6 ALA B CA 1
ATOM 2240 C C . ALA B 1 6 ? -4.348 47.062 23.672 1 92.81 6 ALA B C 1
ATOM 2242 O O . ALA B 1 6 ? -4.199 47 22.453 1 92.81 6 ALA B O 1
ATOM 2243 N N . LEU B 1 7 ? -4.754 46.062 24.391 1 93.81 7 LEU B N 1
ATOM 2244 C CA . LEU B 1 7 ? -4.988 44.75 23.797 1 93.81 7 LEU B CA 1
ATOM 2245 C C . LEU B 1 7 ? -6.145 44.812 22.797 1 93.81 7 LEU B C 1
ATOM 2247 O O . LEU B 1 7 ? -6.027 44.312 21.672 1 93.81 7 LEU B O 1
ATOM 2251 N N . ILE B 1 8 ? -7.156 45.438 23.188 1 94.44 8 ILE B N 1
ATOM 2252 C CA . ILE B 1 8 ? -8.328 45.562 22.328 1 94.44 8 ILE B CA 1
ATOM 2253 C C . ILE B 1 8 ? -7.953 46.281 21.047 1 94.44 8 ILE B C 1
ATOM 2255 O O . ILE B 1 8 ? -8.336 45.844 19.953 1 94.44 8 ILE B O 1
ATOM 2259 N N . THR B 1 9 ? -7.188 47.312 21.156 1 91.25 9 THR B N 1
ATOM 2260 C CA . THR B 1 9 ? -6.762 48.094 20.016 1 91.25 9 THR B CA 1
ATOM 2261 C C . THR B 1 9 ? -5.891 47.281 19.078 1 91.25 9 THR B C 1
ATOM 2263 O O . THR B 1 9 ? -5.93 47.469 17.859 1 91.25 9 THR B O 1
ATOM 2266 N N . CYS B 1 10 ? -5.176 46.281 19.594 1 91.75 10 CYS B N 1
ATOM 2267 C CA . CYS B 1 10 ? -4.195 45.531 18.812 1 91.75 10 CYS B CA 1
ATOM 2268 C C . CYS B 1 10 ? -4.82 44.25 18.234 1 91.75 10 CYS B C 1
ATOM 2270 O O . CYS B 1 10 ? -4.234 43.625 17.359 1 91.75 10 CYS B O 1
ATOM 2272 N N . MET B 1 11 ? -6.023 43.875 18.641 1 91.12 11 MET B N 1
ATOM 2273 C CA . MET B 1 11 ? -6.645 42.625 18.281 1 91.12 11 MET B CA 1
ATOM 2274 C C . MET B 1 11 ? -6.758 42.469 16.766 1 91.12 11 MET B C 1
ATOM 2276 O O . MET B 1 11 ? -6.457 41.406 16.203 1 91.12 11 MET B O 1
ATOM 2280 N N . PRO B 1 12 ? -7.121 43.562 16.047 1 87.62 12 PRO B N 1
ATOM 2281 C CA . PRO B 1 12 ? -7.219 43.406 14.594 1 87.62 12 PRO B CA 1
ATOM 2282 C C . PRO B 1 12 ? -5.879 43.062 13.938 1 87.62 12 PRO B C 1
ATOM 2284 O O . PRO B 1 12 ? -5.836 42.312 12.977 1 87.62 12 PRO B O 1
ATOM 2287 N N . PHE B 1 13 ? -4.781 43.594 14.461 1 88.12 13 PHE B N 1
ATOM 2288 C CA . PHE B 1 13 ? -3.455 43.281 13.938 1 88.12 13 PHE B CA 1
ATOM 2289 C C . PHE B 1 13 ? -3.104 41.812 14.18 1 88.12 13 PHE B C 1
ATOM 2291 O O . PHE B 1 13 ? -2.545 41.156 13.297 1 88.12 13 PHE B O 1
ATOM 2298 N N . PHE B 1 14 ? -3.492 41.375 15.336 1 87.44 14 PHE B N 1
ATOM 2299 C CA . PHE B 1 14 ? -3.238 39.969 15.688 1 87.44 14 PHE B CA 1
ATOM 2300 C C . PHE B 1 14 ? -4.012 39.031 14.773 1 87.44 14 PHE B C 1
ATOM 2302 O O . PHE B 1 14 ? -3.441 38.094 14.211 1 87.44 14 PHE B O 1
ATOM 2309 N N . ARG B 1 15 ? -5.184 39.344 14.562 1 87.06 15 ARG B N 1
ATOM 2310 C CA . ARG B 1 15 ? -6.043 38.531 13.711 1 87.06 15 ARG B CA 1
ATOM 2311 C C . ARG B 1 15 ? -5.52 38.5 12.281 1 87.06 15 ARG B C 1
ATOM 2313 O O . ARG B 1 15 ? -5.496 37.438 11.641 1 87.06 15 ARG B O 1
ATOM 2320 N N . ASP B 1 16 ? -5.098 39.594 11.797 1 85.62 16 ASP B N 1
ATOM 2321 C CA . ASP B 1 16 ? -4.695 39.719 10.398 1 85.62 16 ASP B CA 1
ATOM 2322 C C . ASP B 1 16 ? -3.314 39.125 10.164 1 85.62 16 ASP B C 1
ATOM 2324 O O . ASP B 1 16 ? -2.973 38.75 9.039 1 85.62 16 ASP B O 1
ATOM 2328 N N . THR B 1 17 ? -2.566 39.031 11.227 1 83.62 17 THR B N 1
ATOM 2329 C CA . THR B 1 17 ? -1.186 38.594 11.055 1 83.62 17 THR B CA 1
ATOM 2330 C C . THR B 1 17 ? -1.073 37.062 11.211 1 83.62 17 THR B C 1
ATOM 2332 O O . THR B 1 17 ? -0.268 36.438 10.539 1 83.62 17 THR B O 1
ATOM 2335 N N . ILE B 1 18 ? -1.888 36.469 12.062 1 85.19 18 ILE B N 1
ATOM 2336 C CA . ILE B 1 18 ? -1.801 35.031 12.352 1 85.19 18 ILE B CA 1
ATOM 2337 C C . ILE B 1 18 ? -2.258 34.219 11.141 1 85.19 18 ILE B C 1
ATOM 2339 O O . ILE B 1 18 ? -3.219 34.594 10.469 1 85.19 18 ILE B O 1
ATOM 2343 N N . ARG B 1 19 ? -1.606 33.219 10.867 1 82.31 19 ARG B N 1
ATOM 2344 C CA . ARG B 1 19 ? -1.87 32.406 9.695 1 82.31 19 ARG B CA 1
ATOM 2345 C C . ARG B 1 19 ? -3.146 31.578 9.875 1 82.31 19 ARG B C 1
ATOM 2347 O O . ARG B 1 19 ? -3.912 31.406 8.93 1 82.31 19 ARG B O 1
ATOM 2354 N N . GLN B 1 20 ? -3.41 31.141 11.055 1 84.44 20 GLN B N 1
ATOM 2355 C CA . GLN B 1 20 ? -4.562 30.281 11.305 1 84.44 20 GLN B CA 1
ATOM 2356 C C . GLN B 1 20 ? -5.824 31.109 11.547 1 84.44 20 GLN B C 1
ATOM 2358 O O . GLN B 1 20 ? -5.746 32.25 12.039 1 84.44 20 GLN B O 1
ATOM 2363 N N . ASP B 1 21 ? -6.906 30.531 11.156 1 88.5 21 ASP B N 1
ATOM 2364 C CA . ASP B 1 21 ? -8.195 31.141 11.461 1 88.5 21 ASP B CA 1
ATOM 2365 C C . ASP B 1 21 ? -8.539 31 12.945 1 88.5 21 ASP B C 1
ATOM 2367 O O . ASP B 1 21 ? -8.766 29.891 13.43 1 88.5 21 ASP B O 1
ATOM 2371 N N . VAL B 1 22 ? -8.523 32.125 13.656 1 92.25 22 VAL B N 1
ATOM 2372 C CA . VAL B 1 22 ? -8.742 32.062 15.094 1 92.25 22 VAL B CA 1
ATOM 2373 C C . VAL B 1 22 ? -9.867 33.031 15.484 1 92.25 22 VAL B C 1
ATOM 2375 O O . VAL B 1 22 ? -10.211 33.938 14.727 1 92.25 22 VAL B O 1
ATOM 2378 N N . THR B 1 23 ? -10.469 32.781 16.547 1 95 23 THR B N 1
ATOM 2379 C CA . THR B 1 23 ? -11.391 33.688 17.219 1 95 23 THR B CA 1
ATOM 2380 C C . THR B 1 23 ? -10.758 34.281 18.469 1 95 23 THR B C 1
ATOM 2382 O O . THR B 1 23 ? -10.102 33.562 19.25 1 95 23 THR B O 1
ATOM 2385 N N . LEU B 1 24 ? -10.859 35.531 18.594 1 95.75 24 LEU B N 1
ATOM 2386 C CA . LEU B 1 24 ? -10.242 36.25 19.703 1 95.75 24 LEU B CA 1
ATOM 2387 C C . LEU B 1 24 ? -11.297 36.875 20.609 1 95.75 24 LEU B C 1
ATOM 2389 O O . LEU B 1 24 ? -12.305 37.406 20.125 1 95.75 24 LEU B O 1
ATOM 2393 N N . SER B 1 25 ? -11.07 36.844 21.906 1 96.62 25 SER B N 1
ATOM 2394 C CA . SER B 1 25 ? -11.961 37.531 22.844 1 96.62 25 SER B CA 1
ATOM 2395 C C . SER B 1 25 ? -11.219 38 24.094 1 96.62 25 SER B C 1
ATOM 2397 O O . SER B 1 25 ? -10.156 37.469 24.406 1 96.62 25 SER B O 1
ATOM 2399 N N . ILE B 1 26 ? -11.648 39 24.672 1 97.38 26 ILE B N 1
ATOM 2400 C CA . ILE B 1 26 ? -11.242 39.469 25.984 1 97.38 26 ILE B CA 1
ATOM 2401 C C . ILE B 1 26 ? -12.461 39.562 26.906 1 97.38 26 ILE B C 1
ATOM 2403 O O . ILE B 1 26 ? -13.484 40.156 26.516 1 97.38 26 ILE B O 1
ATOM 2407 N N . ILE B 1 27 ? -12.32 39.031 28.016 1 97.81 27 ILE B N 1
ATOM 2408 C CA . ILE B 1 27 ? -13.445 39.062 28.953 1 97.81 27 ILE B CA 1
ATOM 2409 C C . ILE B 1 27 ? -12.992 39.625 30.297 1 97.81 27 ILE B C 1
ATOM 2411 O O . ILE B 1 27 ? -11.82 39.5 30.656 1 97.81 27 ILE B O 1
ATOM 2415 N N . ASP B 1 28 ? -13.836 40.281 30.953 1 97.31 28 ASP B N 1
ATOM 2416 C CA . ASP B 1 28 ? -13.617 40.562 32.375 1 97.31 28 ASP B CA 1
ATOM 2417 C C . ASP B 1 28 ? -14.398 39.594 33.25 1 97.31 28 ASP B C 1
ATOM 2419 O O . ASP B 1 28 ? -14.625 38.438 32.906 1 97.31 28 ASP B O 1
ATOM 2423 N N . ARG B 1 29 ? -14.75 40 34.469 1 96.94 29 ARG B N 1
ATOM 2424 C CA . ARG B 1 29 ? -15.359 39.094 35.438 1 96.94 29 ARG B CA 1
ATOM 2425 C C . ARG B 1 29 ? -16.797 38.75 35.031 1 96.94 29 ARG B C 1
ATOM 2427 O O . ARG B 1 29 ? -17.328 37.719 35.438 1 96.94 29 ARG B O 1
ATOM 2434 N N . GLU B 1 30 ? -17.391 39.625 34.156 1 97.19 30 GLU B N 1
ATOM 2435 C CA . GLU B 1 30 ? -18.828 39.469 34 1 97.19 30 GLU B CA 1
ATOM 2436 C C . GLU B 1 30 ? -19.234 39.469 32.531 1 97.19 30 GLU B C 1
ATOM 2438 O O . GLU B 1 30 ? -20.312 39 32.156 1 97.19 30 GLU B O 1
ATOM 2443 N N . LYS B 1 31 ? -18.453 40.094 31.688 1 98 31 LYS B N 1
ATOM 2444 C CA . LYS B 1 31 ? -18.922 40.312 30.328 1 98 31 LYS B CA 1
ATOM 2445 C C . LYS B 1 31 ? -17.75 40.25 29.344 1 98 31 LYS B C 1
ATOM 2447 O O . LYS B 1 31 ? -16.594 40.312 29.734 1 98 31 LYS B O 1
ATOM 2452 N N . PHE B 1 32 ? -18.094 40.156 28.078 1 98.19 32 PHE B N 1
ATOM 2453 C CA . PHE B 1 32 ? -17.125 40.281 27 1 98.19 32 PHE B CA 1
ATOM 2454 C C . PHE B 1 32 ? -16.688 41.75 26.844 1 98.19 32 PHE B C 1
ATOM 2456 O O . PHE B 1 32 ? -17.531 42.656 26.781 1 98.19 32 PHE B O 1
ATOM 2463 N N . LEU B 1 33 ? -15.406 41.969 26.781 1 97.69 33 LEU B N 1
ATOM 2464 C CA . LEU B 1 33 ? -14.867 43.281 26.469 1 97.69 33 LEU B CA 1
ATOM 2465 C C . LEU B 1 33 ? -14.578 43.406 24.984 1 97.69 33 LEU B C 1
ATOM 2467 O O . LEU B 1 33 ? -14.586 44.531 24.438 1 97.69 33 LEU B O 1
ATOM 2471 N N . TYR B 1 34 ? -14.328 42.312 24.344 1 97 34 TYR B N 1
ATOM 2472 C CA . TYR B 1 34 ? -14.039 42.219 22.922 1 97 34 TYR B CA 1
ATOM 2473 C C . TYR B 1 34 ? -14.32 40.812 22.406 1 97 34 TYR B C 1
ATOM 2475 O O . TYR B 1 34 ? -14.078 39.812 23.109 1 97 34 TYR B O 1
ATOM 2483 N N . PHE B 1 35 ? -14.844 40.719 21.234 1 97 35 PHE B N 1
ATOM 2484 C CA . PHE B 1 35 ? -15.062 39.438 20.578 1 97 35 PHE B CA 1
ATOM 2485 C C . PHE B 1 35 ? -14.969 39.562 19.062 1 97 35 PHE B C 1
ATOM 2487 O O . PHE B 1 35 ? -15.586 40.469 18.484 1 97 35 PHE B O 1
ATOM 2494 N N . SER B 1 36 ? -14.195 38.781 18.438 1 95.38 36 SER B N 1
ATOM 2495 C CA . SER B 1 36 ? -14.047 38.75 16.984 1 95.38 36 SER B CA 1
ATOM 2496 C C . SER B 1 36 ? -13.93 37.312 16.5 1 95.38 36 SER B C 1
ATOM 2498 O O . SER B 1 36 ? -12.898 36.656 16.672 1 95.38 36 SER B O 1
ATOM 2500 N N . ALA B 1 37 ? -14.945 36.844 15.891 1 94.19 37 ALA B N 1
ATOM 2501 C CA . ALA B 1 37 ? -15.008 35.469 15.438 1 94.19 37 ALA B CA 1
ATOM 2502 C C . ALA B 1 37 ? -14.195 35.25 14.164 1 94.19 37 ALA B C 1
ATOM 2504 O O . ALA B 1 37 ? -14.219 36.125 13.266 1 94.19 37 ALA B O 1
ATOM 2505 N N . GLY B 1 38 ? -13.469 34.219 14.094 1 92.69 38 GLY B N 1
ATOM 2506 C CA . GLY B 1 38 ? -12.891 33.781 12.836 1 92.69 38 GLY B CA 1
ATOM 2507 C C . GLY B 1 38 ? -13.914 33.156 11.891 1 92.69 38 GLY B C 1
ATOM 2508 O O . GLY B 1 38 ? -15.07 32.969 12.266 1 92.69 38 GLY B O 1
ATOM 2509 N N . GLU B 1 39 ? -13.516 32.906 10.719 1 91.06 39 GLU B N 1
ATOM 2510 C CA . GLU B 1 39 ? -14.414 32.375 9.703 1 91.06 39 GLU B CA 1
ATOM 2511 C C . GLU B 1 39 ? -14.953 31 10.117 1 91.06 39 GLU B C 1
ATOM 2513 O O . GLU B 1 39 ? -16.125 30.703 9.914 1 91.06 39 GLU B O 1
ATOM 2518 N N . SER B 1 40 ? -14.18 30.188 10.773 1 91.19 40 SER B N 1
ATOM 2519 C CA . SER B 1 40 ? -14.547 28.828 11.125 1 91.19 40 SER B CA 1
ATOM 2520 C C . SER B 1 40 ? -15.508 28.797 12.305 1 91.19 40 SER B C 1
ATOM 2522 O O . SER B 1 40 ? -16.172 27.781 12.555 1 91.19 40 SER B O 1
ATOM 2524 N N . LEU B 1 41 ? -15.516 29.891 13.062 1 95.44 41 LEU B N 1
ATOM 2525 C CA . LEU B 1 41 ? -16.391 29.969 14.219 1 95.44 41 LEU B CA 1
ATOM 2526 C C . LEU B 1 41 ? -17.344 31.156 14.109 1 95.44 41 LEU B C 1
ATOM 2528 O O . LEU B 1 41 ? -17.672 31.781 15.117 1 95.44 41 LEU B O 1
ATOM 2532 N N . LYS B 1 42 ? -17.688 31.531 12.914 1 93.81 42 LYS B N 1
ATOM 2533 C CA . LYS B 1 42 ? -18.5 32.688 12.625 1 93.81 42 LYS B CA 1
ATOM 2534 C C . LYS B 1 42 ? -19.875 32.594 13.266 1 93.81 42 LYS B C 1
ATOM 2536 O O . LYS B 1 42 ? -20.578 33.594 13.445 1 93.81 42 LYS B O 1
ATOM 2541 N N . GLN B 1 43 ? -20.266 31.406 13.617 1 92.69 43 GLN B N 1
ATOM 2542 C CA . GLN B 1 43 ? -21.562 31.172 14.227 1 92.69 43 GLN B CA 1
ATOM 2543 C C . GLN B 1 43 ? -21.609 31.703 15.656 1 92.69 43 GLN B C 1
ATOM 2545 O O . GLN B 1 43 ? -22.688 31.875 16.219 1 92.69 43 GLN B O 1
ATOM 2550 N N . LEU B 1 44 ? -20.406 31.812 16.297 1 94.12 44 LEU B N 1
ATOM 2551 C CA . LEU B 1 44 ? -20.375 32.438 17.609 1 94.12 44 LEU B CA 1
ATOM 2552 C C . LEU B 1 44 ? -20.609 33.938 17.5 1 94.12 44 LEU B C 1
ATOM 2554 O O . LEU B 1 44 ? -19.766 34.688 17 1 94.12 44 LEU B O 1
ATOM 2558 N N . GLU B 1 45 ? -21.703 34.469 17.906 1 90.31 45 GLU B N 1
ATOM 2559 C CA . GLU B 1 45 ? -22.109 35.844 17.672 1 90.31 45 GLU B CA 1
ATOM 2560 C C . GLU B 1 45 ? -22.062 36.656 18.953 1 90.31 45 GLU B C 1
ATOM 2562 O O . GLU B 1 45 ? -23 37.406 19.266 1 90.31 45 GLU B O 1
ATOM 2567 N N . PHE B 1 46 ? -20.984 36.625 19.672 1 95.25 46 PHE B N 1
ATOM 2568 C CA . PHE B 1 46 ? -20.844 37.438 20.859 1 95.25 46 PHE B CA 1
ATOM 2569 C C . PHE B 1 46 ? -20.359 38.844 20.5 1 95.25 46 PHE B C 1
ATOM 2571 O O . PHE B 1 46 ? -19.797 39.062 19.422 1 95.25 46 PHE B O 1
ATOM 2578 N N . LYS B 1 47 ? -20.672 39.781 21.328 1 95.5 47 LYS B N 1
ATOM 2579 C CA . LYS B 1 47 ? -20.219 41.156 21.156 1 95.5 47 LYS B CA 1
ATOM 2580 C C . LYS B 1 47 ? -19.781 41.781 22.484 1 95.5 47 LYS B C 1
ATOM 2582 O O . LYS B 1 47 ? -20.125 41.25 23.562 1 95.5 47 LYS B O 1
ATOM 2587 N N . ALA B 1 48 ? -18.953 42.812 22.375 1 96.62 48 ALA B N 1
ATOM 2588 C CA . ALA B 1 48 ? -18.578 43.562 23.578 1 96.62 48 ALA B CA 1
ATOM 2589 C C . ALA B 1 48 ? -19.797 43.969 24.406 1 96.62 48 ALA B C 1
ATOM 2591 O O . ALA B 1 48 ? -20.781 44.469 23.859 1 96.62 48 ALA B O 1
ATOM 2592 N N . GLY B 1 49 ? -19.797 43.656 25.609 1 97.06 49 GLY B N 1
ATOM 2593 C CA . GLY B 1 49 ? -20.906 44 26.5 1 97.06 49 GLY B CA 1
ATOM 2594 C C . GLY B 1 49 ? -21.781 42.812 26.828 1 97.06 49 GLY B C 1
ATOM 2595 O O . GLY B 1 49 ? -22.547 42.844 27.797 1 97.06 49 GLY B O 1
ATOM 2596 N N . ASP B 1 50 ? -21.781 41.781 26.078 1 97.38 50 ASP B N 1
ATOM 2597 C CA . ASP B 1 50 ? -22.578 40.594 26.328 1 97.38 50 ASP B CA 1
ATOM 2598 C C . ASP B 1 50 ? -22.172 39.938 27.656 1 97.38 50 ASP B C 1
ATOM 2600 O O . ASP B 1 50 ? -20.984 39.844 27.984 1 97.38 50 ASP B O 1
ATOM 2604 N N . PRO B 1 51 ? -23.188 39.438 28.391 1 97.19 51 PRO B N 1
ATOM 2605 C CA . PRO B 1 51 ? -22.859 38.75 29.656 1 97.19 51 PRO B CA 1
ATOM 2606 C C . PRO B 1 51 ? -22.234 37.375 29.438 1 97.19 51 PRO B C 1
ATOM 2608 O O . PRO B 1 51 ? -22.531 36.688 28.438 1 97.19 51 PRO B O 1
ATOM 2611 N N . LEU B 1 52 ? -21.344 37.062 30.344 1 96.75 52 LEU B N 1
ATOM 2612 C CA . LEU B 1 52 ? -20.781 35.719 30.328 1 96.75 52 LEU B CA 1
ATOM 2613 C C . LEU B 1 52 ? -21.766 34.688 30.875 1 96.75 52 LEU B C 1
ATOM 2615 O O . LEU B 1 52 ? -22.719 35.062 31.578 1 96.75 52 LEU B O 1
ATOM 2619 N N . LEU B 1 53 ? -21.578 33.469 30.484 1 92.44 53 LEU B N 1
ATOM 2620 C CA . LEU B 1 53 ? -22.312 32.375 31.156 1 92.44 53 LEU B CA 1
ATOM 2621 C C . LEU B 1 53 ? -21.906 32.281 32.625 1 92.44 53 LEU B C 1
ATOM 2623 O O . LEU B 1 53 ? -20.781 32.656 32.969 1 92.44 53 LEU B O 1
ATOM 2627 N N . GLU B 1 54 ? -22.766 31.766 33.438 1 93.44 54 GLU B N 1
ATOM 2628 C CA . GLU B 1 54 ? -22.516 31.688 34.875 1 93.44 54 GLU B CA 1
ATOM 2629 C C . GLU B 1 54 ? -21.234 30.922 35.156 1 93.44 54 GLU B C 1
ATOM 2631 O O . GLU B 1 54 ? -20.453 31.328 36.031 1 93.44 54 GLU B O 1
ATOM 2636 N N . ALA B 1 55 ? -20.969 29.875 34.438 1 92.06 55 ALA B N 1
ATOM 2637 C CA . ALA B 1 55 ? -19.828 28.984 34.656 1 92.06 55 ALA B CA 1
ATOM 2638 C C . ALA B 1 55 ? -18.516 29.688 34.312 1 92.06 55 ALA B C 1
ATOM 2640 O O . ALA B 1 55 ? -17.438 29.234 34.719 1 92.06 55 ALA B O 1
ATOM 2641 N N . ASN B 1 56 ? -18.594 30.844 33.562 1 93.5 56 ASN B N 1
ATOM 2642 C CA . ASN B 1 56 ? -17.375 31.5 33.094 1 93.5 56 ASN B CA 1
ATOM 2643 C C . ASN B 1 56 ? -17.125 32.812 33.812 1 93.5 56 ASN B C 1
ATOM 2645 O O . ASN B 1 56 ? -16.125 33.5 33.531 1 93.5 56 ASN B O 1
ATOM 2649 N N . ARG B 1 57 ? -17.938 33.156 34.812 1 96.38 57 ARG B N 1
ATOM 2650 C CA . ARG B 1 57 ? -17.812 34.438 35.5 1 96.38 57 ARG B CA 1
ATOM 2651 C C . ARG B 1 57 ? -16.688 34.375 36.531 1 96.38 57 ARG B C 1
ATOM 2653 O O . ARG B 1 57 ? -16.234 33.281 36.906 1 96.38 57 ARG B O 1
ATOM 2660 N N . ASP B 1 58 ? -16.203 35.5 36.875 1 96.12 58 ASP B N 1
ATOM 2661 C CA . ASP B 1 58 ? -15.211 35.688 37.906 1 96.12 58 ASP B CA 1
ATOM 2662 C C . ASP B 1 58 ? -13.953 34.875 37.625 1 96.12 58 ASP B C 1
ATOM 2664 O O . ASP B 1 58 ? -13.375 34.281 38.531 1 96.12 58 ASP B O 1
ATOM 2668 N N . PHE B 1 59 ? -13.664 34.781 36.375 1 96.81 59 PHE B N 1
ATOM 2669 C CA . PHE B 1 59 ? -12.445 34.156 35.875 1 96.81 59 PHE B CA 1
ATOM 2670 C C . PHE B 1 59 ? -12.414 32.688 36.219 1 96.81 59 PHE B C 1
ATOM 2672 O O . PHE B 1 59 ? -11.352 32.125 36.5 1 96.81 59 PHE B O 1
ATOM 2679 N N . ALA B 1 60 ? -13.586 32.031 36.281 1 95.19 60 ALA B N 1
ATOM 2680 C CA . ALA B 1 60 ? -13.703 30.609 36.625 1 95.19 60 ALA B CA 1
ATOM 2681 C C . ALA B 1 60 ? -12.938 29.734 35.656 1 95.19 60 ALA B C 1
ATOM 2683 O O . ALA B 1 60 ? -12.492 28.641 35.969 1 95.19 60 ALA B O 1
ATOM 2684 N N . ASP B 1 61 ? -12.719 30.25 34.469 1 93.75 61 ASP B N 1
ATOM 2685 C CA . ASP B 1 61 ? -12.039 29.516 33.406 1 93.75 61 ASP B CA 1
ATOM 2686 C C . ASP B 1 61 ? -10.586 29.234 33.781 1 93.75 61 ASP B C 1
ATOM 2688 O O . ASP B 1 61 ? -9.969 28.312 33.219 1 93.75 61 ASP B O 1
ATOM 2692 N N . LEU B 1 62 ? -10.031 30.031 34.625 1 95.12 62 LEU B N 1
ATOM 2693 C CA . LEU B 1 62 ? -8.633 29.906 35.031 1 95.12 62 LEU B CA 1
ATOM 2694 C C . LEU B 1 62 ? -8.492 28.844 36.125 1 95.12 62 LEU B C 1
ATOM 2696 O O . LEU B 1 62 ? -7.375 28.5 36.531 1 95.12 62 LEU B O 1
ATOM 2700 N N . LYS B 1 63 ? -9.555 28.328 36.719 1 93.75 63 LYS B N 1
ATOM 2701 C CA . LYS B 1 63 ? -9.586 27.25 37.719 1 93.75 63 LYS B CA 1
ATOM 2702 C C . LYS B 1 63 ? -8.672 27.562 38.906 1 93.75 63 LYS B C 1
ATOM 2704 O O . LYS B 1 63 ? -7.895 26.703 39.312 1 93.75 63 LYS B O 1
ATOM 2709 N N . GLY B 1 64 ? -8.734 28.797 39.25 1 90.06 64 GLY B N 1
ATOM 2710 C CA . GLY B 1 64 ? -7.98 29.219 40.438 1 90.06 64 GLY B CA 1
ATOM 2711 C C . GLY B 1 64 ? -6.523 29.5 40.125 1 90.06 64 GLY B C 1
ATOM 2712 O O . GLY B 1 64 ? -5.773 29.906 41.031 1 90.06 64 GLY B O 1
ATOM 2713 N N . SER B 1 65 ? -6.129 29.344 38.906 1 91.12 65 SER B N 1
ATOM 2714 C CA . SER B 1 65 ? -4.746 29.594 38.5 1 91.12 65 SER B CA 1
ATOM 2715 C C . SER B 1 65 ? -4.562 31.016 38 1 91.12 65 SER B C 1
ATOM 2717 O O . SER B 1 65 ? -5.543 31.719 37.719 1 91.12 65 SER B O 1
ATOM 2719 N N . THR B 1 66 ? -3.326 31.469 38 1 90.94 66 THR B N 1
ATOM 2720 C CA . THR B 1 66 ? -2.988 32.75 37.406 1 90.94 66 THR B CA 1
ATOM 2721 C C . THR B 1 66 ? -2.15 32.531 36.156 1 90.94 66 THR B C 1
ATOM 2723 O O . THR B 1 66 ? -1.54 33.5 35.656 1 90.94 66 THR B O 1
ATOM 2726 N N . GLU B 1 67 ? -2.131 31.297 35.75 1 90.75 67 GLU B N 1
ATOM 2727 C CA . GLU B 1 67 ? -1.379 30.938 34.562 1 90.75 67 GLU B CA 1
ATOM 2728 C C . GLU B 1 67 ? -2.312 30.562 33.406 1 90.75 67 GLU B C 1
ATOM 2730 O O . GLU B 1 67 ? -3.518 30.406 33.594 1 90.75 67 GLU B O 1
ATOM 2735 N N . LYS B 1 68 ? -1.735 30.422 32.219 1 93.38 68 LYS B N 1
ATOM 2736 C CA . LYS B 1 68 ? -2.475 30.047 31.031 1 93.38 68 LYS B CA 1
ATOM 2737 C C . LYS B 1 68 ? -3.168 28.703 31.219 1 93.38 68 LYS B C 1
ATOM 2739 O O . LYS B 1 68 ? -2.586 27.766 31.766 1 93.38 68 LYS B O 1
ATOM 2744 N N . GLN B 1 69 ? -4.363 28.609 30.781 1 92.19 69 GLN B N 1
ATOM 2745 C CA . GLN B 1 69 ? -5.141 27.375 30.844 1 92.19 69 GLN B CA 1
ATOM 2746 C C . GLN B 1 69 ? -5.75 27.047 29.484 1 92.19 69 GLN B C 1
ATOM 2748 O O . GLN B 1 69 ? -5.777 27.906 28.594 1 92.19 69 GLN B O 1
ATOM 2753 N N . PHE B 1 70 ? -6.164 25.828 29.391 1 91.25 70 PHE B N 1
ATOM 2754 C CA . PHE B 1 70 ? -6.789 25.359 28.156 1 91.25 70 PHE B CA 1
ATOM 2755 C C . PHE B 1 70 ? -8.086 24.609 28.453 1 91.25 70 PHE B C 1
ATOM 2757 O O . PHE B 1 70 ? -8.234 24.031 29.531 1 91.25 70 PHE B O 1
ATOM 2764 N N . ASP B 1 71 ? -9 24.719 27.562 1 91.38 71 ASP B N 1
ATOM 2765 C CA . ASP B 1 71 ? -10.242 23.953 27.672 1 91.38 71 ASP B CA 1
ATOM 2766 C C . ASP B 1 71 ? -10.734 23.516 26.297 1 91.38 71 ASP B C 1
ATOM 2768 O O . ASP B 1 71 ? -10.25 23.984 25.281 1 91.38 71 ASP B O 1
ATOM 2772 N N . HIS B 1 72 ? -11.625 22.594 26.406 1 91.81 72 HIS B N 1
ATOM 2773 C CA . HIS B 1 72 ? -12.297 22.062 25.219 1 91.81 72 HIS B CA 1
ATOM 2774 C C . HIS B 1 72 ? -13.812 22.203 25.328 1 91.81 72 HIS B C 1
ATOM 2776 O O . HIS B 1 72 ? -14.406 21.844 26.344 1 91.81 72 HIS B O 1
ATOM 2782 N N . TYR B 1 73 ? -14.375 22.812 24.312 1 93.38 73 TYR B N 1
ATOM 2783 C CA . TYR B 1 73 ? -15.82 22.953 24.266 1 93.38 73 TYR B CA 1
ATOM 2784 C C . TYR B 1 73 ? -16.422 22.031 23.203 1 93.38 73 TYR B C 1
ATOM 2786 O O . TYR B 1 73 ? -16.141 22.172 22.016 1 93.38 73 TYR B O 1
ATOM 2794 N N . PRO B 1 74 ? -17.234 21.141 23.609 1 92.88 74 PRO B N 1
ATOM 2795 C CA . PRO B 1 74 ? -17.875 20.234 22.641 1 92.88 74 PRO B CA 1
ATOM 2796 C C . PRO B 1 74 ? -18.953 20.906 21.812 1 92.88 74 PRO B C 1
ATOM 2798 O O . PRO B 1 74 ? -19.375 22.016 22.125 1 92.88 74 PRO B O 1
ATOM 2801 N N . LYS B 1 75 ? -19.391 20.234 20.781 1 92.44 75 LYS B N 1
ATOM 2802 C CA . LYS B 1 75 ? -20.375 20.75 19.828 1 92.44 75 LYS B CA 1
ATOM 2803 C C . LYS B 1 75 ? -21.703 21.031 20.5 1 92.44 75 LYS B C 1
ATOM 2805 O O . LYS B 1 75 ? -22.438 21.938 20.094 1 92.44 75 LYS B O 1
ATOM 2810 N N . GLU B 1 76 ? -22.016 20.344 21.516 1 91.94 76 GLU B N 1
ATOM 2811 C CA . GLU B 1 76 ? -23.312 20.391 22.172 1 91.94 76 GLU B CA 1
ATOM 2812 C C . GLU B 1 76 ? -23.547 21.75 22.859 1 91.94 76 GLU B C 1
ATOM 2814 O O . GLU B 1 76 ? -24.688 22.172 23.031 1 91.94 76 GLU B O 1
ATOM 2819 N N . LEU B 1 77 ? -22.516 22.453 23.203 1 89 77 LEU B N 1
ATOM 2820 C CA . LEU B 1 77 ? -22.656 23.688 23.984 1 89 77 LEU B CA 1
ATOM 2821 C C . LEU B 1 77 ? -22.969 24.875 23.078 1 89 77 LEU B C 1
ATOM 2823 O O . LEU B 1 77 ? -23.906 25.625 23.328 1 89 77 LEU B O 1
ATOM 2827 N N . PHE B 1 78 ? -22.219 24.953 21.875 1 91.31 78 PHE B N 1
ATOM 2828 C CA . PHE B 1 78 ? -22.375 26.141 21.062 1 91.31 78 PHE B CA 1
ATOM 2829 C C . PHE B 1 78 ? -22.594 25.766 19.594 1 91.31 78 PHE B C 1
ATOM 2831 O O . PHE B 1 78 ? -22.516 26.625 18.719 1 91.31 78 PHE B O 1
ATOM 2838 N N . GLY B 1 79 ? -22.797 24.469 19.312 1 91.5 79 GLY B N 1
ATOM 2839 C CA . GLY B 1 79 ? -23.109 24.016 17.969 1 91.5 79 GLY B CA 1
ATOM 2840 C C . GLY B 1 79 ? -21.875 23.641 17.172 1 91.5 79 GLY B C 1
ATOM 2841 O O . GLY B 1 79 ? -21.969 23.047 16.094 1 91.5 79 GLY B O 1
ATOM 2842 N N . VAL B 1 80 ? -20.734 24.125 17.609 1 93.12 80 VAL B N 1
ATOM 2843 C CA . VAL B 1 80 ? -19.469 23.797 16.969 1 93.12 80 VAL B CA 1
ATOM 2844 C C . VAL B 1 80 ? -18.406 23.516 18.031 1 93.12 80 VAL B C 1
ATOM 2846 O O . VAL B 1 80 ? -18.328 24.219 19.047 1 93.12 80 VAL B O 1
ATOM 2849 N N . PRO B 1 81 ? -17.578 22.469 17.812 1 93.62 81 PRO B N 1
ATOM 2850 C CA . PRO B 1 81 ? -16.516 22.219 18.781 1 93.62 81 PRO B CA 1
ATOM 2851 C C . PRO B 1 81 ? -15.312 23.141 18.578 1 93.62 81 PRO B C 1
ATOM 2853 O O . PRO B 1 81 ? -14.969 23.469 17.453 1 93.62 81 PRO B O 1
ATOM 2856 N N . PHE B 1 82 ? -14.672 23.562 19.641 1 94.56 82 PHE B N 1
ATOM 2857 C CA . PHE B 1 82 ? -13.469 24.391 19.547 1 94.56 82 PHE B CA 1
ATOM 2858 C C . PHE B 1 82 ? -12.625 24.266 20.812 1 94.56 82 PHE B C 1
ATOM 2860 O O . PHE B 1 82 ? -13.133 23.875 21.859 1 94.56 82 PHE B O 1
ATOM 2867 N N . ASP B 1 83 ? -11.367 24.547 20.656 1 92.19 83 ASP B N 1
ATOM 2868 C CA . ASP B 1 83 ? -10.422 24.672 21.766 1 92.19 83 ASP B CA 1
ATOM 2869 C C . ASP B 1 83 ? -10.203 26.125 22.156 1 92.19 83 ASP B C 1
ATOM 2871 O O . ASP B 1 83 ? -10.281 27.016 21.297 1 92.19 83 ASP B O 1
ATOM 2875 N N . VAL B 1 84 ? -9.953 26.328 23.422 1 93.12 84 VAL B N 1
ATOM 2876 C CA . VAL B 1 84 ? -9.742 27.688 23.891 1 93.12 84 VAL B CA 1
ATOM 2877 C C . VAL B 1 84 ? -8.484 27.75 24.766 1 93.12 84 VAL B C 1
ATOM 2879 O O . VAL B 1 84 ? -8.25 26.859 25.594 1 93.12 84 VAL B O 1
ATOM 2882 N N . SER B 1 85 ? -7.703 28.656 24.469 1 93.31 85 SER B N 1
ATOM 2883 C CA . SER B 1 85 ? -6.617 29.031 25.359 1 93.31 85 SER B CA 1
ATOM 2884 C C . SER B 1 85 ? -6.969 30.297 26.156 1 93.31 85 SER B C 1
ATOM 2886 O O . SER B 1 85 ? -7.414 31.297 25.578 1 93.31 85 SER B O 1
ATOM 2888 N N . TYR B 1 86 ? -6.812 30.281 27.516 1 94.5 86 TYR B N 1
ATOM 2889 C CA . TYR B 1 86 ? -7.074 31.406 28.422 1 94.5 86 TYR B CA 1
ATOM 2890 C C . TYR B 1 86 ? -5.773 32 28.938 1 94.5 86 TYR B C 1
ATOM 2892 O O . TYR B 1 86 ? -5.023 31.359 29.672 1 94.5 86 TYR B O 1
ATOM 2900 N N . LEU B 1 87 ? -5.543 33.219 28.562 1 94.94 87 LEU B N 1
ATOM 2901 C CA . LEU B 1 87 ? -4.375 33.906 29.078 1 94.94 87 LEU B CA 1
ATOM 2902 C C . LEU B 1 87 ? -4.793 35.031 30.031 1 94.94 87 LEU B C 1
ATOM 2904 O O . LEU B 1 87 ? -5.395 36 29.609 1 94.94 87 LEU B O 1
ATOM 2908 N N . PRO B 1 88 ? -4.453 34.906 31.328 1 96.06 88 PRO B N 1
ATOM 2909 C CA . PRO B 1 88 ? -4.812 35.938 32.281 1 96.06 88 PRO B CA 1
ATOM 2910 C C . PRO B 1 88 ? -4.066 37.25 32 1 96.06 88 PRO B C 1
ATOM 2912 O O . PRO B 1 88 ? -2.881 37.25 31.672 1 96.06 88 PRO B O 1
ATOM 2915 N N . ILE B 1 89 ? -4.75 38.312 32.062 1 94.81 89 ILE B N 1
ATOM 2916 C CA . ILE B 1 89 ? -4.195 39.656 32 1 94.81 89 ILE B CA 1
ATOM 2917 C C . ILE B 1 89 ? -4.117 40.219 33.406 1 94.81 89 ILE B C 1
ATOM 2919 O O . ILE B 1 89 ? -5.137 40.344 34.094 1 94.81 89 ILE B O 1
ATOM 2923 N N . LYS B 1 90 ? -2.924 40.625 33.812 1 94.25 90 LYS B N 1
ATOM 2924 C CA . LYS B 1 90 ? -2.701 41.094 35.156 1 94.25 90 LYS B CA 1
ATOM 2925 C C . LYS B 1 90 ? -2.395 42.594 35.188 1 94.25 90 LYS B C 1
ATOM 2927 O O . LYS B 1 90 ? -1.816 43.125 34.25 1 94.25 90 LYS B O 1
ATOM 2932 N N . ASN B 1 91 ? -2.873 43.25 36.188 1 90.25 91 ASN B N 1
ATOM 2933 C CA . ASN B 1 91 ? -2.48 44.656 36.406 1 90.25 91 ASN B CA 1
ATOM 2934 C C . ASN B 1 91 ? -1.11 44.75 37.062 1 90.25 91 ASN B C 1
ATOM 2936 O O . ASN B 1 91 ? -0.4 43.75 37.188 1 90.25 91 ASN B O 1
ATOM 2940 N N . GLU B 1 92 ? -0.706 45.969 37.344 1 87.62 92 GLU B N 1
ATOM 2941 C CA . GLU B 1 92 ? 0.625 46.25 37.906 1 87.62 92 GLU B CA 1
ATOM 2942 C C . GLU B 1 92 ? 0.818 45.562 39.25 1 87.62 92 GLU B C 1
ATOM 2944 O O . GLU B 1 92 ? 1.945 45.25 39.625 1 87.62 92 GLU B O 1
ATOM 2949 N N . GLN B 1 93 ? -0.288 45.281 40 1 91.12 93 GLN B N 1
ATOM 2950 C CA . GLN B 1 93 ? -0.237 44.656 41.312 1 91.12 93 GLN B CA 1
ATOM 2951 C C . GLN B 1 93 ? -0.245 43.125 41.219 1 91.12 93 GLN B C 1
ATOM 2953 O O . GLN B 1 93 ? -0.159 42.438 42.219 1 91.12 93 GLN B O 1
ATOM 2958 N N . GLY B 1 94 ? -0.46 42.625 40 1 90.56 94 GLY B N 1
ATOM 2959 C CA . GLY B 1 94 ? -0.452 41.156 39.781 1 90.56 94 GLY B CA 1
ATOM 2960 C C . GLY B 1 94 ? -1.833 40.562 39.875 1 90.56 94 GLY B C 1
ATOM 2961 O O . GLY B 1 94 ? -1.97 39.312 39.844 1 90.56 94 GLY B O 1
ATOM 2962 N N . GLU B 1 95 ? -2.803 41.406 40 1 93.06 95 GLU B N 1
ATOM 2963 C CA . GLU B 1 95 ? -4.172 40.906 40.062 1 93.06 95 GLU B CA 1
ATOM 2964 C C . GLU B 1 95 ? -4.734 40.656 38.656 1 93.06 95 GLU B C 1
ATOM 2966 O O . GLU B 1 95 ? -4.539 41.469 37.781 1 93.06 95 GLU B O 1
ATOM 2971 N N . VAL B 1 96 ? -5.477 39.562 38.5 1 96.25 96 VAL B N 1
ATOM 2972 C CA . VAL B 1 96 ? -6.113 39.281 37.219 1 96.25 96 VAL B CA 1
ATOM 2973 C C . VAL B 1 96 ? -7.297 40.219 37.031 1 96.25 96 VAL B C 1
ATOM 2975 O O . VAL B 1 96 ? -8.211 40.25 37.844 1 96.25 96 VAL B O 1
ATOM 2978 N N . ILE B 1 97 ? -7.285 40.875 35.906 1 96.19 97 ILE B N 1
ATOM 2979 C CA . ILE B 1 97 ? -8.344 41.844 35.688 1 96.19 97 ILE B CA 1
ATOM 2980 C C . ILE B 1 97 ? -9.133 41.469 34.438 1 96.19 97 ILE B C 1
ATOM 2982 O O . ILE B 1 97 ? -10.219 42.031 34.188 1 96.19 97 ILE B O 1
ATOM 2986 N N . ALA B 1 98 ? -8.578 40.562 33.562 1 97.06 98 ALA B N 1
ATOM 2987 C CA . ALA B 1 98 ? -9.25 40.094 32.375 1 97.06 98 ALA B CA 1
ATOM 2988 C C . ALA B 1 98 ? -8.609 38.781 31.859 1 97.06 98 ALA B C 1
ATOM 2990 O O . ALA B 1 98 ? -7.582 38.344 32.375 1 97.06 98 ALA B O 1
ATOM 2991 N N . ILE B 1 99 ? -9.258 38.125 30.938 1 96.94 99 ILE B N 1
ATOM 2992 C CA . ILE B 1 99 ? -8.719 36.938 30.266 1 96.94 99 ILE B CA 1
ATOM 2993 C C . ILE B 1 99 ? -8.719 37.188 28.75 1 96.94 99 ILE B C 1
ATOM 2995 O O . ILE B 1 99 ? -9.719 37.594 28.188 1 96.94 99 ILE B O 1
ATOM 2999 N N . PHE B 1 100 ? -7.57 37 28.141 1 96.06 100 PHE B N 1
ATOM 3000 C CA . PHE B 1 100 ? -7.457 36.938 26.688 1 96.06 100 PHE B CA 1
ATOM 3001 C C . PHE B 1 100 ? -7.672 35.531 26.188 1 96.06 100 PHE B C 1
ATOM 3003 O O . PHE B 1 100 ? -6.883 34.625 26.5 1 96.06 100 PHE B O 1
ATOM 3010 N N . ASN B 1 101 ? -8.719 35.281 25.422 1 95.5 101 ASN B N 1
ATOM 3011 C CA . ASN B 1 101 ? -9.062 33.969 24.906 1 95.5 101 ASN B CA 1
ATOM 3012 C C . ASN B 1 101 ? -8.727 33.844 23.422 1 95.5 101 ASN B C 1
ATOM 3014 O O . ASN B 1 101 ? -9.039 34.75 22.625 1 95.5 101 ASN B O 1
ATOM 3018 N N . LEU B 1 102 ? -8.125 32.812 23.094 1 94.56 102 LEU B N 1
ATOM 3019 C CA . LEU B 1 102 ? -7.922 32.406 21.703 1 94.56 102 LEU B CA 1
ATOM 3020 C C . LEU B 1 102 ? -8.578 31.062 21.422 1 94.56 102 LEU B C 1
ATOM 3022 O O . LEU B 1 102 ? -8.305 30.078 22.109 1 94.56 102 LEU B O 1
ATOM 3026 N N . LEU B 1 103 ? -9.453 31.031 20.484 1 94.25 103 LEU B N 1
ATOM 3027 C CA . LEU B 1 103 ? -10.211 29.828 20.141 1 94.25 103 LEU B CA 1
ATOM 3028 C C . LEU B 1 103 ? -9.773 29.266 18.797 1 94.25 103 LEU B C 1
ATOM 3030 O O . LEU B 1 103 ? -9.555 30.031 17.844 1 94.25 103 LEU B O 1
ATOM 3034 N N . TYR B 1 104 ? -9.68 28.016 18.688 1 92.44 104 TYR B N 1
ATOM 3035 C CA . TYR B 1 104 ? -9.414 27.281 17.453 1 92.44 104 TYR B CA 1
ATOM 3036 C C . TYR B 1 104 ? -10.539 26.297 17.156 1 92.44 104 TYR B C 1
ATOM 3038 O O . TYR B 1 104 ? -10.914 25.484 18.016 1 92.44 104 TYR B O 1
ATOM 3046 N N . SER B 1 105 ? -11.023 26.391 15.961 1 92.5 105 SER B N 1
ATOM 3047 C CA . SER B 1 105 ? -11.992 25.391 15.531 1 92.5 105 SER B CA 1
ATOM 3048 C C . SER B 1 105 ? -11.383 23.984 15.555 1 92.5 105 SER B C 1
ATOM 3050 O O . SER B 1 105 ? -10.18 23.828 15.344 1 92.5 105 SER B O 1
ATOM 3052 N N . MET B 1 106 ? -12.172 22.969 15.727 1 90.69 106 MET B N 1
ATOM 3053 C CA . MET B 1 106 ? -11.703 21.578 15.727 1 90.69 106 MET B CA 1
ATOM 3054 C C . MET B 1 106 ? -11.852 20.953 14.352 1 90.69 106 MET B C 1
ATOM 3056 O O . MET B 1 106 ? -11.664 19.75 14.195 1 90.69 106 MET B O 1
ATOM 3060 N N . ASP B 1 107 ? -12.133 21.781 13.336 1 88.12 107 ASP B N 1
ATOM 3061 C CA . ASP B 1 107 ? -12.312 21.281 11.969 1 88.12 107 ASP B CA 1
ATOM 3062 C C . ASP B 1 107 ? -11.055 20.578 11.469 1 88.12 107 ASP B C 1
ATOM 3064 O O . ASP B 1 107 ? -11.141 19.516 10.859 1 88.12 107 ASP B O 1
ATOM 3068 N N . ASP B 1 108 ? -9.969 21.156 11.812 1 87.31 108 ASP B N 1
ATOM 3069 C CA . ASP B 1 108 ? -8.711 20.578 11.359 1 87.31 108 ASP B CA 1
ATOM 3070 C C . ASP B 1 108 ? -8.461 19.219 12.016 1 87.31 108 ASP B C 1
ATOM 3072 O O . ASP B 1 108 ? -7.992 18.281 11.367 1 87.31 108 ASP B O 1
ATOM 3076 N N . GLN B 1 109 ? -8.797 19.109 13.297 1 87.44 109 GLN B N 1
ATOM 3077 C CA . GLN B 1 109 ? -8.633 17.844 14 1 87.44 109 GLN B CA 1
ATOM 3078 C C . GLN B 1 109 ? -9.555 16.781 13.422 1 87.44 109 GLN B C 1
ATOM 3080 O O . GLN B 1 109 ? -9.156 15.617 13.266 1 87.44 109 GLN B O 1
ATOM 3085 N N . ALA B 1 110 ? -10.75 17.172 13.141 1 89.88 110 ALA B N 1
ATOM 3086 C CA . ALA B 1 110 ? -11.711 16.234 12.555 1 89.88 110 ALA B CA 1
ATOM 3087 C C . ALA B 1 110 ? -11.25 15.766 11.18 1 89.88 110 ALA B C 1
ATOM 3089 O O . ALA B 1 110 ? -11.344 14.578 10.867 1 89.88 110 ALA B O 1
ATOM 3090 N N . GLN B 1 111 ? -10.805 16.703 10.414 1 90.69 111 GLN B N 1
ATOM 3091 C CA . GLN B 1 111 ? -10.32 16.359 9.078 1 90.69 111 GLN B CA 1
ATOM 3092 C C . GLN B 1 111 ? -9.102 15.438 9.156 1 90.69 111 GLN B C 1
ATOM 3094 O O . GLN B 1 111 ? -9.008 14.469 8.398 1 90.69 111 GLN B O 1
ATOM 3099 N N . LEU B 1 112 ? -8.188 15.758 10.062 1 90.94 112 LEU B N 1
ATOM 3100 C CA . LEU B 1 112 ? -7.02 14.898 10.258 1 90.94 112 LEU B CA 1
ATOM 3101 C C . LEU B 1 112 ? -7.445 13.484 10.641 1 90.94 112 LEU B C 1
ATOM 3103 O O . LEU B 1 112 ? -6.941 12.508 10.078 1 90.94 112 LEU B O 1
ATOM 3107 N N . GLN B 1 113 ? -8.367 13.398 11.555 1 90.88 113 GLN B N 1
ATOM 3108 C CA . GLN B 1 113 ? -8.836 12.094 12.008 1 90.88 113 GLN B CA 1
ATOM 3109 C C . GLN B 1 113 ? -9.445 11.297 10.859 1 90.88 113 GLN B C 1
ATOM 3111 O O . GLN B 1 113 ? -9.188 10.102 10.719 1 90.88 113 GLN B O 1
ATOM 3116 N N . GLN B 1 114 ? -10.195 11.93 10.062 1 93.69 114 GLN B N 1
ATOM 3117 C CA . GLN B 1 114 ? -10.828 11.281 8.922 1 93.69 114 GLN B CA 1
ATOM 3118 C C . GLN B 1 114 ? -9.781 10.742 7.949 1 93.69 114 GLN B C 1
ATOM 3120 O O . GLN B 1 114 ? -9.875 9.602 7.492 1 93.69 114 GLN B O 1
ATOM 3125 N N . LEU B 1 115 ? -8.828 11.57 7.66 1 92.38 115 LEU B N 1
ATOM 3126 C CA . LEU B 1 115 ? -7.789 11.172 6.715 1 92.38 115 LEU B CA 1
ATOM 3127 C C . LEU B 1 115 ? -6.945 10.031 7.281 1 92.38 115 LEU B C 1
ATOM 3129 O O . LEU B 1 115 ? -6.574 9.109 6.555 1 92.38 115 LEU B O 1
ATOM 3133 N N . MET B 1 116 ? -6.691 10.062 8.57 1 91.88 116 MET B N 1
ATOM 3134 C CA . MET B 1 116 ? -5.914 9.008 9.211 1 91.88 116 MET B CA 1
ATOM 3135 C C . MET B 1 116 ? -6.691 7.691 9.227 1 91.88 116 MET B C 1
ATOM 3137 O O . MET B 1 116 ? -6.117 6.625 9.008 1 91.88 116 MET B O 1
ATOM 3141 N N . GLU B 1 117 ? -7.926 7.828 9.5 1 93.31 117 GLU B N 1
ATOM 3142 C CA . GLU B 1 117 ? -8.773 6.637 9.484 1 93.31 117 GLU B CA 1
ATOM 3143 C C . GLU B 1 117 ? -8.828 6.02 8.086 1 93.31 117 GLU B C 1
ATOM 3145 O O . GLU B 1 117 ? -8.781 4.797 7.941 1 93.31 117 GLU B O 1
ATOM 3150 N N . ALA B 1 118 ? -8.961 6.848 7.125 1 93.69 118 ALA B N 1
ATOM 3151 C CA . ALA B 1 118 ? -8.961 6.367 5.746 1 93.69 118 ALA B CA 1
ATOM 3152 C C . ALA B 1 118 ? -7.652 5.656 5.414 1 93.69 118 ALA B C 1
ATOM 3154 O O . ALA B 1 118 ? -7.66 4.578 4.82 1 93.69 118 ALA B O 1
ATOM 3155 N N . THR B 1 119 ? -6.59 6.219 5.797 1 92.56 119 THR B N 1
ATOM 3156 C CA . THR B 1 119 ? -5.281 5.625 5.547 1 92.56 119 THR B CA 1
ATOM 3157 C C . THR B 1 119 ? -5.16 4.266 6.23 1 92.56 119 THR B C 1
ATOM 3159 O O . THR B 1 119 ? -4.688 3.301 5.633 1 92.56 119 THR B O 1
ATOM 3162 N N . GLU B 1 120 ? -5.594 4.242 7.449 1 91.69 120 GLU B N 1
ATOM 3163 C CA . GLU B 1 120 ? -5.543 2.998 8.211 1 91.69 120 GLU B CA 1
ATOM 3164 C C . GLU B 1 120 ? -6.375 1.909 7.535 1 91.69 120 GLU B C 1
ATOM 3166 O O . GLU B 1 120 ? -5.941 0.758 7.441 1 91.69 120 GLU B O 1
ATOM 3171 N N . GLN B 1 121 ? -7.527 2.277 7.121 1 94.75 121 GLN B N 1
ATOM 3172 C CA . GLN B 1 121 ? -8.391 1.317 6.441 1 94.75 121 GLN B CA 1
ATOM 3173 C C . GLN B 1 121 ? -7.734 0.792 5.168 1 94.75 121 GLN B C 1
ATOM 3175 O O . GLN B 1 121 ? -7.77 -0.409 4.898 1 94.75 121 GLN B O 1
ATOM 3180 N N . LEU B 1 122 ? -7.156 1.652 4.43 1 93.44 122 LEU B N 1
ATOM 3181 C CA . LEU B 1 122 ? -6.52 1.278 3.174 1 93.44 122 LEU B CA 1
ATOM 3182 C C . LEU B 1 122 ? -5.305 0.391 3.424 1 93.44 122 LEU B C 1
ATOM 3184 O O . LEU B 1 122 ? -5.09 -0.591 2.709 1 93.44 122 LEU B O 1
ATOM 3188 N N . THR B 1 123 ? -4.523 0.674 4.398 1 92 123 THR B N 1
ATOM 3189 C CA . THR B 1 123 ? -3.361 -0.147 4.723 1 92 123 THR B CA 1
ATOM 3190 C C . THR B 1 123 ? -3.793 -1.535 5.188 1 92 123 THR B C 1
ATOM 3192 O O . THR B 1 123 ? -3.16 -2.535 4.844 1 92 123 THR B O 1
ATOM 3195 N N . ASN B 1 124 ? -4.836 -1.607 5.953 1 92.69 124 ASN B N 1
ATOM 3196 C CA . ASN B 1 124 ? -5.363 -2.9 6.383 1 92.69 124 ASN B CA 1
ATOM 3197 C C . ASN B 1 124 ? -5.84 -3.732 5.195 1 92.69 124 ASN B C 1
ATOM 3199 O O . ASN B 1 124 ? -5.652 -4.949 5.168 1 92.69 124 ASN B O 1
ATOM 3203 N N . GLN B 1 125 ? -6.441 -3.053 4.297 1 92.25 125 GLN B N 1
ATOM 3204 C CA . GLN B 1 125 ? -6.863 -3.744 3.082 1 92.25 125 GLN B CA 1
ATOM 3205 C C . GLN B 1 125 ? -5.664 -4.305 2.322 1 92.25 125 GLN B C 1
ATOM 3207 O O . GLN B 1 125 ? -5.727 -5.41 1.778 1 92.25 125 GLN B O 1
ATOM 3212 N N . LEU B 1 126 ? -4.621 -3.586 2.287 1 91.88 126 LEU B N 1
ATOM 3213 C CA . LEU B 1 126 ? -3.402 -4.051 1.634 1 91.88 126 LEU B CA 1
ATOM 3214 C C . LEU B 1 126 ? -2.844 -5.285 2.338 1 91.88 126 LEU B C 1
ATOM 3216 O O . LEU B 1 126 ? -2.443 -6.25 1.686 1 91.88 126 LEU B O 1
ATOM 3220 N N . ILE B 1 127 ? -2.824 -5.211 3.639 1 91 127 ILE B N 1
ATOM 3221 C CA . ILE B 1 127 ? -2.334 -6.336 4.426 1 91 127 ILE B CA 1
ATOM 3222 C C . ILE B 1 127 ? -3.166 -7.582 4.121 1 91 127 ILE B C 1
ATOM 3224 O O . ILE B 1 127 ? -2.617 -8.664 3.896 1 91 127 ILE B O 1
ATOM 3228 N N . ASP B 1 128 ? -4.457 -7.457 4.066 1 90.88 128 ASP B N 1
ATOM 3229 C CA . ASP B 1 128 ? -5.352 -8.57 3.758 1 90.88 128 ASP B CA 1
ATOM 3230 C C . ASP B 1 128 ? -5.047 -9.148 2.379 1 90.88 128 ASP B C 1
ATOM 3232 O O . ASP B 1 128 ? -5 -10.367 2.209 1 90.88 128 ASP B O 1
ATOM 3236 N N . SER B 1 129 ? -4.867 -8.289 1.472 1 88.44 129 SER B N 1
ATOM 3237 C CA . SER B 1 129 ? -4.578 -8.719 0.107 1 88.44 129 SER B CA 1
ATOM 3238 C C . SER B 1 129 ? -3.256 -9.477 0.035 1 88.44 129 SER B C 1
ATOM 3240 O O . SER B 1 129 ? -3.156 -10.492 -0.655 1 88.44 129 SER B O 1
ATOM 3242 N N . VAL B 1 130 ? -2.271 -9.008 0.725 1 89.44 130 VAL B N 1
ATOM 3243 C CA . VAL B 1 130 ? -0.963 -9.656 0.736 1 89.44 130 VAL B CA 1
ATOM 3244 C C . VAL B 1 130 ? -1.076 -11.039 1.368 1 89.44 130 VAL B C 1
ATOM 3246 O O . VAL B 1 130 ? -0.429 -11.984 0.919 1 89.44 130 VAL B O 1
ATOM 3249 N N . GLN B 1 131 ? -1.878 -11.18 2.389 1 87.94 131 GLN B N 1
ATOM 3250 C CA . GLN B 1 131 ? -2.096 -12.477 3.029 1 87.94 131 GLN B CA 1
ATOM 3251 C C . GLN B 1 131 ? -2.738 -13.469 2.062 1 87.94 131 GLN B C 1
ATOM 3253 O O . GLN B 1 131 ? -2.418 -14.656 2.08 1 87.94 131 GLN B O 1
ATOM 3258 N N . HIS B 1 132 ? -3.604 -12.984 1.24 1 87.25 132 HIS B N 1
ATOM 3259 C CA . HIS B 1 132 ? -4.203 -13.836 0.221 1 87.25 132 HIS B CA 1
ATOM 3260 C C . HIS B 1 132 ? -3.158 -14.328 -0.773 1 87.25 132 HIS B C 1
ATOM 3262 O O . HIS B 1 132 ? -3.164 -15.5 -1.157 1 87.25 132 HIS B O 1
ATOM 3268 N N . VAL B 1 133 ? -2.295 -13.469 -1.167 1 84.69 133 VAL B N 1
ATOM 3269 C CA . VAL B 1 133 ? -1.226 -13.852 -2.084 1 84.69 133 VAL B CA 1
ATOM 3270 C C . VAL B 1 133 ? -0.343 -14.914 -1.438 1 84.69 133 VAL B C 1
ATOM 3272 O O . VAL B 1 133 ? 0.042 -15.891 -2.088 1 84.69 133 VAL B O 1
ATOM 3275 N N . ALA B 1 134 ? -0.013 -14.711 -0.183 1 86.38 134 ALA B N 1
ATOM 3276 C CA . ALA B 1 134 ? 0.791 -15.688 0.552 1 86.38 134 ALA B CA 1
ATOM 3277 C C . ALA B 1 134 ? 0.105 -17.047 0.584 1 86.38 134 ALA B C 1
ATOM 3279 O O . ALA B 1 134 ? 0.74 -18.078 0.333 1 86.38 134 ALA B O 1
ATOM 3280 N N . ALA B 1 135 ? -1.173 -17.094 0.851 1 86.5 135 ALA B N 1
ATOM 3281 C CA . ALA B 1 135 ? -1.942 -18.344 0.899 1 86.5 135 ALA B CA 1
ATOM 3282 C C . ALA B 1 135 ? -1.961 -19.031 -0.463 1 86.5 135 ALA B C 1
ATOM 3284 O O . ALA B 1 135 ? -1.803 -20.25 -0.552 1 86.5 135 ALA B O 1
ATOM 3285 N N . HIS B 1 136 ? -2.127 -18.25 -1.469 1 81.88 136 HIS B N 1
ATOM 3286 C CA . HIS B 1 136 ? -2.125 -18.797 -2.822 1 81.88 136 HIS B CA 1
ATOM 3287 C C . HIS B 1 136 ? -0.769 -19.406 -3.17 1 81.88 136 HIS B C 1
ATOM 3289 O O . HIS B 1 136 ? -0.701 -20.453 -3.797 1 81.88 136 HIS B O 1
ATOM 3295 N N . SER B 1 137 ? 0.283 -18.766 -2.787 1 82.81 137 SER B N 1
ATOM 3296 C CA . SER B 1 137 ? 1.628 -19.281 -3.039 1 82.81 137 SER B CA 1
ATOM 3297 C C . SER B 1 137 ? 1.849 -20.625 -2.357 1 82.81 137 SER B C 1
ATOM 3299 O O . SER B 1 137 ? 2.434 -21.531 -2.945 1 82.81 137 SER B O 1
ATOM 3301 N N . GLU B 1 138 ? 1.373 -20.766 -1.16 1 84.81 138 GLU B N 1
ATOM 3302 C CA . GLU B 1 138 ? 1.491 -22.016 -0.428 1 84.81 138 GLU B CA 1
ATOM 3303 C C . GLU B 1 138 ? 0.688 -23.125 -1.103 1 84.81 138 GLU B C 1
ATOM 3305 O O . GLU B 1 138 ? 1.167 -24.25 -1.238 1 84.81 138 GLU B O 1
ATOM 3310 N N . GLU B 1 139 ? -0.489 -22.766 -1.509 1 84.19 139 GLU B N 1
ATOM 3311 C CA . GLU B 1 139 ? -1.336 -23.719 -2.203 1 84.19 139 GLU B CA 1
ATOM 3312 C C . GLU B 1 139 ? -0.705 -24.172 -3.52 1 84.19 139 GLU B C 1
ATOM 3314 O O . GLU B 1 139 ? -0.731 -25.344 -3.861 1 84.19 139 GLU B O 1
ATOM 3319 N N . LEU B 1 140 ? -0.153 -23.219 -4.242 1 82.62 140 LEU B N 1
ATOM 3320 C CA . LEU B 1 140 ? 0.508 -23.531 -5.508 1 82.62 140 LEU B CA 1
ATOM 3321 C C . LEU B 1 140 ? 1.687 -24.469 -5.293 1 82.62 140 LEU B C 1
ATOM 3323 O O . LEU B 1 140 ? 1.863 -25.438 -6.047 1 82.62 140 LEU B O 1
ATOM 3327 N N . SER B 1 141 ? 2.436 -24.219 -4.258 1 84.88 141 SER B N 1
ATOM 3328 C CA . SER B 1 141 ? 3.572 -25.078 -3.934 1 84.88 141 SER B CA 1
ATOM 3329 C C . SER B 1 141 ? 3.123 -26.5 -3.641 1 84.88 141 SER B C 1
ATOM 3331 O O . SER B 1 141 ? 3.717 -27.469 -4.137 1 84.88 141 SER B O 1
ATOM 3333 N N . ALA B 1 142 ? 2.049 -26.672 -2.893 1 87.19 142 ALA B N 1
ATOM 3334 C CA . ALA B 1 142 ? 1.526 -27.984 -2.547 1 87.19 142 ALA B CA 1
ATOM 3335 C C . ALA B 1 142 ? 1.013 -28.719 -3.785 1 87.19 142 ALA B C 1
ATOM 3337 O O . ALA B 1 142 ? 1.285 -29.906 -3.971 1 87.19 142 ALA B O 1
ATOM 3338 N N . THR B 1 143 ? 0.317 -27.953 -4.586 1 86.25 143 THR B N 1
ATOM 3339 C CA . THR B 1 143 ? -0.26 -28.547 -5.793 1 86.25 143 THR B CA 1
ATOM 3340 C C . THR B 1 143 ? 0.836 -28.984 -6.758 1 86.25 143 THR B C 1
ATOM 3342 O O . THR B 1 143 ? 0.751 -30.062 -7.352 1 86.25 143 THR B O 1
ATOM 3345 N N . THR B 1 144 ? 1.872 -28.219 -6.875 1 86.75 144 THR B N 1
ATOM 3346 C CA . THR B 1 144 ? 2.971 -28.547 -7.777 1 86.75 144 THR B CA 1
ATOM 3347 C C . THR B 1 144 ? 3.699 -29.797 -7.316 1 86.75 144 THR B C 1
ATOM 3349 O O . THR B 1 144 ? 4.121 -30.625 -8.133 1 86.75 144 THR B O 1
ATOM 3352 N N . GLU B 1 145 ? 3.812 -29.953 -6.008 1 88.31 145 GLU B N 1
ATOM 3353 C CA . GLU B 1 145 ? 4.441 -31.156 -5.473 1 88.31 145 GLU B CA 1
ATOM 3354 C C . GLU B 1 145 ? 3.613 -32.406 -5.785 1 88.31 145 GLU B C 1
ATOM 3356 O O . GLU B 1 145 ? 4.16 -33.469 -6.125 1 88.31 145 GLU B O 1
ATOM 3361 N N . GLU B 1 146 ? 2.35 -32.281 -5.746 1 88.81 146 GLU B N 1
ATOM 3362 C CA . GLU B 1 146 ? 1.461 -33.406 -6.082 1 88.81 146 GLU B CA 1
ATOM 3363 C C . GLU B 1 146 ? 1.58 -33.781 -7.555 1 88.81 146 GLU B C 1
ATOM 3365 O O . GLU B 1 146 ? 1.634 -34.938 -7.895 1 88.81 146 GLU B O 1
ATOM 3370 N N . ILE B 1 147 ? 1.677 -32.781 -8.344 1 87.62 147 ILE B N 1
ATOM 3371 C CA . ILE B 1 147 ? 1.819 -33 -9.773 1 87.62 147 ILE B CA 1
ATOM 3372 C C . ILE B 1 147 ? 3.143 -33.719 -10.047 1 87.62 147 ILE B C 1
ATOM 3374 O O . ILE B 1 147 ? 3.201 -34.656 -10.852 1 87.62 147 ILE B O 1
ATOM 3378 N N . ARG B 1 148 ? 4.148 -33.312 -9.367 1 87.25 148 ARG B N 1
ATOM 3379 C CA . ARG B 1 148 ? 5.461 -33.906 -9.531 1 87.25 148 ARG B CA 1
ATOM 3380 C C . ARG B 1 148 ? 5.422 -35.406 -9.156 1 87.25 148 ARG B C 1
ATOM 3382 O O . ARG B 1 148 ? 5.984 -36.25 -9.859 1 87.25 148 ARG B O 1
ATOM 3389 N N . ASN B 1 149 ? 4.773 -35.75 -8.117 1 89.5 149 ASN B N 1
ATOM 3390 C CA . ASN B 1 149 ? 4.656 -37.125 -7.676 1 89.5 149 ASN B CA 1
ATOM 3391 C C . ASN B 1 149 ? 3.889 -37.969 -8.688 1 89.5 149 ASN B C 1
ATOM 3393 O O . ASN B 1 149 ? 4.305 -39.094 -9.016 1 89.5 149 ASN B O 1
ATOM 3397 N N . ASN B 1 150 ? 2.836 -37.375 -9.148 1 86.81 150 ASN B N 1
ATOM 3398 C CA . ASN B 1 150 ? 2.045 -38.094 -10.148 1 86.81 150 ASN B CA 1
ATOM 3399 C C . ASN B 1 150 ? 2.828 -38.281 -11.438 1 86.81 150 ASN B C 1
ATOM 3401 O O . ASN B 1 150 ? 2.721 -39.344 -12.07 1 86.81 150 ASN B O 1
ATOM 3405 N N . SER B 1 151 ? 3.598 -37.312 -11.789 1 87.19 151 SER B N 1
ATOM 3406 C CA . SER B 1 151 ? 4.441 -37.438 -12.977 1 87.19 151 SER B CA 1
ATOM 3407 C C . SER B 1 151 ? 5.488 -38.531 -12.82 1 87.19 151 SER B C 1
ATOM 3409 O O . SER B 1 151 ? 5.715 -39.312 -13.742 1 87.19 151 SER B O 1
ATOM 3411 N N . ARG B 1 152 ? 6.059 -38.656 -11.641 1 87.75 152 ARG B N 1
ATOM 3412 C CA . ARG B 1 152 ? 7.055 -39.688 -11.375 1 87.75 152 ARG B CA 1
ATOM 3413 C C . ARG B 1 152 ? 6.438 -41.062 -11.461 1 87.75 152 ARG B C 1
ATOM 3415 O O . ARG B 1 152 ? 7.043 -42 -12.016 1 87.75 152 ARG B O 1
ATOM 3422 N N . GLU B 1 153 ? 5.285 -41.156 -10.984 1 88.31 153 GLU B N 1
ATOM 3423 C CA . GLU B 1 153 ? 4.586 -42.438 -11.047 1 88.31 153 GLU B CA 1
ATOM 3424 C C . GLU B 1 153 ? 4.281 -42.812 -12.492 1 88.31 153 GLU B C 1
ATOM 3426 O O . GLU B 1 153 ? 4.465 -43.969 -12.883 1 88.31 153 GLU B O 1
ATOM 3431 N N . ALA B 1 154 ? 3.861 -41.844 -13.242 1 86.44 154 ALA B N 1
ATOM 3432 C CA . ALA B 1 154 ? 3.553 -42.094 -14.648 1 86.44 154 ALA B CA 1
ATOM 3433 C C . ALA B 1 154 ? 4.793 -42.562 -15.414 1 86.44 154 ALA B C 1
ATOM 3435 O O . ALA B 1 154 ? 4.723 -43.469 -16.234 1 86.44 154 ALA B O 1
ATOM 3436 N N . VAL B 1 155 ? 5.898 -41.969 -15.117 1 86.38 155 VAL B N 1
ATOM 3437 C CA . VAL B 1 155 ? 7.156 -42.312 -15.773 1 86.38 155 VAL B CA 1
ATOM 3438 C C . VAL B 1 155 ? 7.555 -43.75 -15.398 1 86.38 155 VAL B C 1
ATOM 3440 O O . VAL B 1 155 ? 7.941 -44.531 -16.266 1 86.38 155 VAL B O 1
ATOM 3443 N N . GLN B 1 156 ? 7.426 -44.094 -14.148 1 89.5 156 GLN B N 1
ATOM 3444 C CA . GLN B 1 156 ? 7.777 -45.438 -13.68 1 89.5 156 GLN B CA 1
ATOM 3445 C C . GLN B 1 156 ? 6.91 -46.5 -14.344 1 89.5 156 GLN B C 1
ATOM 3447 O O . GLN B 1 156 ? 7.422 -47.5 -14.836 1 89.5 156 GLN B O 1
ATOM 3452 N N . LYS B 1 157 ? 5.66 -46.188 -14.375 1 87.25 157 LYS B N 1
ATOM 3453 C CA . LYS B 1 157 ? 4.738 -47.156 -14.977 1 87.25 157 LYS B CA 1
ATOM 3454 C C . LYS B 1 157 ? 4.988 -47.281 -16.469 1 87.25 157 LYS B C 1
ATOM 3456 O O . LYS B 1 157 ? 4.898 -48.375 -17.031 1 87.25 157 LYS B O 1
ATOM 3461 N N . SER B 1 158 ? 5.285 -46.219 -17.125 1 87.5 158 SER B N 1
ATOM 3462 C CA . SER B 1 158 ? 5.617 -46.25 -18.547 1 87.5 158 SER B CA 1
ATOM 3463 C C . SER B 1 158 ? 6.875 -47.094 -18.812 1 87.5 158 SER B C 1
ATOM 3465 O O . SER B 1 158 ? 6.977 -47.781 -19.828 1 87.5 158 SER B O 1
ATOM 3467 N N . GLY B 1 159 ? 7.801 -47 -17.906 1 88 159 GLY B N 1
ATOM 3468 C CA . GLY B 1 159 ? 8.992 -47.812 -18 1 88 159 GLY B CA 1
ATOM 3469 C C . GLY B 1 159 ? 8.688 -49.312 -17.922 1 88 159 GLY B C 1
ATOM 3470 O O . GLY B 1 159 ? 9.258 -50.094 -18.672 1 88 159 GLY B O 1
ATOM 3471 N N . ASN B 1 160 ? 7.797 -49.656 -17.094 1 89.88 160 ASN B N 1
ATOM 3472 C CA . ASN B 1 160 ? 7.367 -51.062 -16.984 1 89.88 160 ASN B CA 1
ATOM 3473 C C . ASN B 1 160 ? 6.766 -51.562 -18.281 1 89.88 160 ASN B C 1
ATOM 3475 O O . ASN B 1 160 ? 7.035 -52.688 -18.703 1 89.88 160 ASN B O 1
ATOM 3479 N N . VAL B 1 161 ? 6.039 -50.688 -18.875 1 91.31 161 VAL B N 1
ATOM 3480 C CA . VAL B 1 161 ? 5.402 -51.062 -20.141 1 91.31 161 VAL B CA 1
ATOM 3481 C C . VAL B 1 161 ? 6.473 -51.344 -21.203 1 91.31 161 VAL B C 1
ATOM 3483 O O . VAL B 1 161 ? 6.363 -52.281 -21.969 1 91.31 161 VAL B O 1
ATOM 3486 N N . THR B 1 162 ? 7.441 -50.5 -21.203 1 90.06 162 THR B N 1
ATOM 3487 C CA . THR B 1 162 ? 8.531 -50.656 -22.156 1 90.06 162 THR B CA 1
ATOM 3488 C C . THR B 1 162 ? 9.227 -52 -21.969 1 90.06 162 THR B C 1
ATOM 3490 O O . THR B 1 162 ? 9.516 -52.719 -22.953 1 90.06 162 THR B O 1
ATOM 3493 N N . GLN B 1 163 ? 9.414 -52.406 -20.766 1 93 163 GLN B N 1
ATOM 3494 C CA . GLN B 1 163 ? 10.055 -53.688 -20.469 1 93 163 GLN B CA 1
ATOM 3495 C C . GLN B 1 163 ? 9.195 -54.844 -20.922 1 93 163 GLN B C 1
ATOM 3497 O O . GLN B 1 163 ? 9.695 -55.812 -21.5 1 93 163 GLN B O 1
ATOM 3502 N N . VAL B 1 164 ? 7.965 -54.719 -20.703 1 93.88 164 VAL B N 1
ATOM 3503 C CA . VAL B 1 164 ? 7.047 -55.781 -21.062 1 93.88 164 VAL B CA 1
ATOM 3504 C C . VAL B 1 164 ? 6.949 -55.875 -22.594 1 93.88 164 VAL B C 1
ATOM 3506 O O . VAL B 1 164 ? 6.891 -57 -23.141 1 93.88 164 VAL B O 1
ATOM 3509 N N . ALA B 1 165 ? 6.934 -54.75 -23.219 1 93.62 165 ALA B N 1
ATOM 3510 C CA . ALA B 1 165 ? 6.902 -54.75 -24.672 1 93.62 165 ALA B CA 1
ATOM 3511 C C . ALA B 1 165 ? 8.148 -55.406 -25.25 1 93.62 165 ALA B C 1
ATOM 3513 O O . ALA B 1 165 ? 8.07 -56.125 -26.234 1 93.62 165 ALA B O 1
ATOM 3514 N N . SER B 1 166 ? 9.25 -55.188 -24.672 1 93.81 166 SER B N 1
ATOM 3515 C CA . SER B 1 166 ? 10.5 -55.812 -25.094 1 93.81 166 SER B CA 1
ATOM 3516 C C . SER B 1 166 ? 10.438 -57.312 -24.938 1 93.81 166 SER B C 1
ATOM 3518 O O . SER B 1 166 ? 10.906 -58.062 -25.797 1 93.81 166 SER B O 1
ATOM 3520 N N . PHE B 1 167 ? 9.766 -57.719 -23.938 1 95.12 167 PHE B N 1
ATOM 3521 C CA . PHE B 1 167 ? 9.586 -59.156 -23.688 1 95.12 167 PHE B CA 1
ATOM 3522 C C . PHE B 1 167 ? 8.711 -59.781 -24.766 1 95.12 167 PHE B C 1
ATOM 3524 O O . PHE B 1 167 ? 9.031 -60.844 -25.297 1 95.12 167 PHE B O 1
ATOM 3531 N N . ILE B 1 168 ? 7.77 -59.062 -25.094 1 95.88 168 ILE B N 1
ATOM 3532 C CA . ILE B 1 168 ? 6.863 -59.562 -26.125 1 95.88 168 ILE B CA 1
ATOM 3533 C C . ILE B 1 168 ? 7.598 -59.625 -27.453 1 95.88 168 ILE B C 1
ATOM 3535 O O . ILE B 1 168 ? 7.402 -60.594 -28.234 1 95.88 168 ILE B O 1
ATOM 3539 N N . ARG B 1 169 ? 8.375 -58.75 -27.703 1 94.81 169 ARG B N 1
ATOM 3540 C CA . ARG B 1 169 ? 9.164 -58.781 -28.938 1 94.81 169 ARG B CA 1
ATOM 3541 C C . ARG B 1 169 ? 10.078 -60 -28.984 1 94.81 169 ARG B C 1
ATOM 3543 O O . ARG B 1 169 ? 10.203 -60.625 -30.031 1 94.81 169 ARG B O 1
ATOM 3550 N N . GLU B 1 170 ? 10.688 -60.281 -27.891 1 95.56 170 GLU B N 1
ATOM 3551 C CA . GLU B 1 170 ? 11.531 -61.469 -27.812 1 95.56 170 GLU B CA 1
ATOM 3552 C C . GLU B 1 170 ? 10.727 -62.75 -28.062 1 95.56 170 GLU B C 1
ATOM 3554 O O . GLU B 1 170 ? 11.18 -63.656 -28.781 1 95.56 170 GLU B O 1
ATOM 3559 N N . ILE B 1 171 ? 9.602 -62.75 -27.531 1 95.56 171 ILE B N 1
ATOM 3560 C CA . ILE B 1 171 ? 8.727 -63.906 -27.75 1 95.56 171 ILE B CA 1
ATOM 3561 C C . ILE B 1 171 ? 8.375 -64 -29.219 1 95.56 171 ILE B C 1
ATOM 3563 O O . ILE B 1 171 ? 8.344 -65.125 -29.781 1 95.56 171 ILE B O 1
ATOM 3567 N N . SER B 1 172 ? 8.133 -62.906 -29.797 1 95.38 172 SER B N 1
ATOM 3568 C CA . SER B 1 172 ? 7.758 -62.906 -31.203 1 95.38 172 SER B CA 1
ATOM 3569 C C . SER B 1 172 ? 8.898 -63.406 -32.062 1 95.38 172 SER B C 1
ATOM 3571 O O . SER B 1 172 ? 8.664 -64.125 -33.031 1 95.38 172 SER B O 1
ATOM 3573 N N . GLU B 1 173 ? 10.086 -63.156 -31.766 1 95.31 173 GLU B N 1
ATOM 3574 C CA . GLU B 1 173 ? 11.25 -63.656 -32.5 1 95.31 173 GLU B CA 1
ATOM 3575 C C . GLU B 1 173 ? 11.438 -65.125 -32.312 1 95.31 173 GLU B C 1
ATOM 3577 O O . GLU B 1 173 ? 11.758 -65.875 -33.281 1 95.31 173 GLU B O 1
ATOM 3582 N N . GLN B 1 174 ? 11.211 -65.562 -31.125 1 95.31 174 GLN B N 1
ATOM 3583 C CA . GLN B 1 174 ? 11.305 -67 -30.844 1 95.31 174 GLN B CA 1
ATOM 3584 C C . GLN B 1 174 ? 10.211 -67.75 -31.578 1 95.31 174 GLN B C 1
ATOM 3586 O O . GLN B 1 174 ? 10.461 -68.812 -32.125 1 95.31 174 GLN B O 1
ATOM 3591 N N . THR B 1 175 ? 9.047 -67.125 -31.609 1 94.62 175 THR B N 1
ATOM 3592 C CA . THR B 1 175 ? 7.922 -67.75 -32.281 1 94.62 175 THR B CA 1
ATOM 3593 C C . THR B 1 175 ? 8.172 -67.812 -33.781 1 94.62 175 THR B C 1
ATOM 3595 O O . THR B 1 175 ? 7.84 -68.812 -34.438 1 94.62 175 THR B O 1
ATOM 3598 N N . ASN B 1 176 ? 8.719 -66.812 -34.25 1 94.81 176 ASN B N 1
ATOM 3599 C CA . ASN B 1 176 ? 9.062 -66.812 -35.688 1 94.81 176 ASN B CA 1
ATOM 3600 C C . ASN B 1 176 ? 10.062 -67.875 -36.031 1 94.81 176 ASN B C 1
ATOM 3602 O O . ASN B 1 176 ? 9.914 -68.562 -37.062 1 94.81 176 ASN B O 1
ATOM 3606 N N . LEU B 1 177 ? 11.031 -68.125 -35.219 1 94.44 177 LEU B N 1
ATOM 3607 C CA . LEU B 1 177 ? 12.031 -69.188 -35.406 1 94.44 177 LEU B CA 1
ATOM 3608 C C . LEU B 1 177 ? 11.398 -70.562 -35.312 1 94.44 177 LEU B C 1
ATOM 3610 O O . LEU B 1 177 ? 11.75 -71.438 -36.094 1 94.44 177 LEU B O 1
ATOM 3614 N N . LEU B 1 178 ? 10.508 -70.688 -34.438 1 92.69 178 LEU B N 1
ATOM 3615 C CA . LEU B 1 178 ? 9.789 -71.938 -34.312 1 92.69 178 LEU B CA 1
ATOM 3616 C C . LEU B 1 178 ? 8.953 -72.25 -35.562 1 92.69 178 LEU B C 1
ATOM 3618 O O . LEU B 1 178 ? 8.891 -73.375 -36.031 1 92.69 178 LEU B O 1
ATOM 3622 N N . GLY B 1 179 ? 8.398 -71.125 -36.062 1 90.5 179 GLY B N 1
ATOM 3623 C CA . GLY B 1 179 ? 7.645 -71.25 -37.281 1 90.5 179 GLY B CA 1
ATOM 3624 C C . GLY B 1 179 ? 8.508 -71.688 -38.469 1 90.5 179 GLY B C 1
ATOM 3625 O O . GLY B 1 179 ? 8.102 -72.5 -39.281 1 90.5 179 GLY B O 1
ATOM 3626 N N . LEU B 1 180 ? 9.641 -71.188 -38.5 1 92.06 180 LEU B N 1
ATOM 3627 C CA . LEU B 1 180 ? 10.586 -71.5 -39.562 1 92.06 180 LEU B CA 1
ATOM 3628 C C . LEU B 1 180 ? 11.008 -73 -39.5 1 92.06 180 LEU B C 1
ATOM 3630 O O . LEU B 1 180 ? 11.023 -73.688 -40.5 1 92.06 180 LEU B O 1
ATOM 3634 N N . ASN B 1 181 ? 11.312 -73.375 -38.312 1 87.44 181 ASN B N 1
ATOM 3635 C CA . ASN B 1 181 ? 11.703 -74.75 -38.094 1 87.44 181 ASN B CA 1
ATOM 3636 C C . ASN B 1 181 ? 10.57 -75.75 -38.469 1 87.44 181 ASN B C 1
ATOM 3638 O O . ASN B 1 181 ? 10.805 -76.812 -39.062 1 87.44 181 ASN B O 1
ATOM 3642 N N . ALA B 1 182 ? 9.43 -75.312 -38.125 1 87.38 182 ALA B N 1
ATOM 3643 C CA . ALA B 1 182 ? 8.258 -76.125 -38.469 1 87.38 182 ALA B CA 1
ATOM 3644 C C . ALA B 1 182 ? 8.031 -76.188 -39.969 1 87.38 182 ALA B C 1
ATOM 3646 O O . ALA B 1 182 ? 7.652 -77.188 -40.5 1 87.38 182 ALA B O 1
ATOM 3647 N N . ALA B 1 183 ? 8.297 -75.125 -40.625 1 88.25 183 ALA B N 1
ATOM 3648 C CA . ALA B 1 183 ? 8.156 -75.062 -42.062 1 88.25 183 ALA B CA 1
ATOM 3649 C C . ALA B 1 183 ? 9.188 -76 -42.75 1 88.25 183 ALA B C 1
ATOM 3651 O O . ALA B 1 183 ? 8.875 -76.688 -43.719 1 88.25 183 ALA B O 1
ATOM 3652 N N . ILE B 1 184 ? 10.297 -76 -42.25 1 85.44 184 ILE B N 1
ATOM 3653 C CA . ILE B 1 184 ? 11.375 -76.812 -42.781 1 85.44 184 ILE B CA 1
ATOM 3654 C C . ILE B 1 184 ? 11.039 -78.312 -42.562 1 85.44 184 ILE B C 1
ATOM 3656 O O . ILE B 1 184 ? 11.18 -79.062 -43.5 1 85.44 184 ILE B O 1
ATOM 3660 N N . GLU B 1 185 ? 10.57 -78.562 -41.406 1 80.81 185 GLU B N 1
ATOM 3661 C CA . GLU B 1 185 ? 10.227 -80 -41.094 1 80.81 185 GLU B CA 1
ATOM 3662 C C . GLU B 1 185 ? 9.039 -80.438 -41.938 1 80.81 185 GLU B C 1
ATOM 3664 O O . GLU B 1 185 ? 9.016 -81.562 -42.438 1 80.81 185 GLU B O 1
ATOM 3669 N N . ALA B 1 186 ? 8.133 -79.562 -42.156 1 84.75 186 ALA B N 1
ATOM 3670 C CA . ALA B 1 186 ? 6.977 -79.875 -43 1 84.75 186 ALA B CA 1
ATOM 3671 C C . ALA B 1 186 ? 7.406 -80.188 -44.438 1 84.75 186 ALA B C 1
ATOM 3673 O O . ALA B 1 186 ? 6.883 -81.062 -45.062 1 84.75 186 ALA B O 1
ATOM 3674 N N . ALA B 1 187 ? 8.336 -79.5 -44.938 1 85.25 187 ALA B N 1
ATOM 3675 C CA . ALA B 1 187 ? 8.844 -79.688 -46.281 1 85.25 187 ALA B CA 1
ATOM 3676 C C . ALA B 1 187 ? 9.586 -81 -46.375 1 85.25 187 ALA B C 1
ATOM 3678 O O . ALA B 1 187 ? 9.492 -81.688 -47.406 1 85.25 187 ALA B O 1
ATOM 3679 N N . ARG B 1 188 ? 10.227 -81.375 -45.375 1 81.62 188 ARG B N 1
ATOM 3680 C CA . ARG B 1 188 ? 11.023 -82.625 -45.344 1 81.62 188 ARG B CA 1
ATOM 3681 C C . ARG B 1 188 ? 10.133 -83.812 -45.406 1 81.62 188 ARG B C 1
ATOM 3683 O O . ARG B 1 188 ? 10.492 -84.812 -46.031 1 81.62 188 ARG B O 1
ATOM 3690 N N . VAL B 1 189 ? 8.945 -83.75 -44.781 1 78.88 189 VAL B N 1
ATOM 3691 C CA . VAL B 1 189 ? 8.078 -84.938 -44.688 1 78.88 189 VAL B CA 1
ATOM 3692 C C . VAL B 1 189 ? 7.191 -85 -45.938 1 78.88 189 VAL B C 1
ATOM 3694 O O . VAL B 1 189 ? 6.543 -86 -46.156 1 78.88 189 VAL B O 1
ATOM 3697 N N . GLY B 1 190 ? 7.18 -83.938 -46.844 1 78.81 190 GLY B N 1
ATOM 3698 C CA . GLY B 1 190 ? 6.508 -84 -48.125 1 78.81 190 GLY B CA 1
ATOM 3699 C C . GLY B 1 190 ? 5.004 -83.812 -48.031 1 78.81 190 GLY B C 1
ATOM 3700 O O . GLY B 1 190 ? 4.531 -82.875 -47.406 1 78.81 190 GLY B O 1
ATOM 3701 N N . GLU B 1 191 ? 4.215 -84.75 -48.594 1 77.19 191 GLU B N 1
ATOM 3702 C CA . GLU B 1 191 ? 2.762 -84.688 -48.719 1 77.19 191 GLU B CA 1
ATOM 3703 C C . GLU B 1 191 ? 2.09 -84.812 -47.344 1 77.19 191 GLU B C 1
ATOM 3705 O O . GLU B 1 191 ? 1.078 -84.188 -47.062 1 77.19 191 GLU B O 1
ATOM 3710 N N . ALA B 1 192 ? 2.709 -85.562 -46.469 1 74.81 192 ALA B N 1
ATOM 3711 C CA . ALA B 1 192 ? 2.148 -85.812 -45.125 1 74.81 192 ALA B C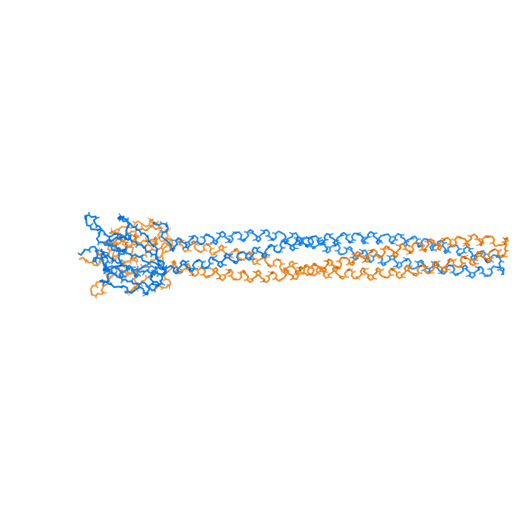A 1
ATOM 3712 C C . ALA B 1 192 ? 2.27 -84.625 -44.25 1 74.81 192 ALA B C 1
ATOM 3714 O O . ALA B 1 192 ? 1.553 -84.5 -43.25 1 74.81 192 ALA B O 1
ATOM 3715 N N . GLY B 1 193 ? 3.137 -83.625 -44.75 1 79.69 193 GLY B N 1
ATOM 3716 C CA . GLY B 1 193 ? 3.389 -82.438 -43.906 1 79.69 193 GLY B CA 1
ATOM 3717 C C . GLY B 1 193 ? 2.711 -81.188 -44.438 1 79.69 193 GLY B C 1
ATOM 3718 O O . GLY B 1 193 ? 2.949 -80.125 -43.938 1 79.69 193 GLY B O 1
ATOM 3719 N N . ALA B 1 194 ? 1.901 -81.312 -45.406 1 81.31 194 ALA B N 1
ATOM 3720 C CA . ALA B 1 194 ? 1.317 -80.125 -46.062 1 81.31 194 ALA B CA 1
ATOM 3721 C C . ALA B 1 194 ? 0.486 -79.312 -45.094 1 81.31 194 ALA B C 1
ATOM 3723 O O . ALA B 1 194 ? 0.555 -78.062 -45.094 1 81.31 194 ALA B O 1
ATOM 3724 N N . GLY B 1 195 ? -0.312 -79.875 -44.219 1 81.5 195 GLY B N 1
ATOM 3725 C CA . GLY B 1 195 ? -1.109 -79.188 -43.25 1 81.5 195 GLY B CA 1
ATOM 3726 C C . GLY B 1 195 ? -0.271 -78.375 -42.25 1 81.5 195 GLY B C 1
ATOM 3727 O O . GLY B 1 195 ? -0.59 -77.25 -41.906 1 81.5 195 GLY B O 1
ATOM 3728 N N . PHE B 1 196 ? 0.936 -78.938 -41.938 1 84.88 196 PHE B N 1
ATOM 3729 C CA . PHE B 1 196 ? 1.839 -78.312 -41 1 84.88 196 PHE B CA 1
ATOM 3730 C C . PHE B 1 196 ? 2.527 -77.125 -41.625 1 84.88 196 PHE B C 1
ATOM 3732 O O . PHE B 1 196 ? 2.807 -76.125 -40.938 1 84.88 196 PHE B O 1
ATOM 3739 N N . GLY B 1 197 ? 2.742 -77.312 -42.906 1 86.88 197 GLY B N 1
ATOM 3740 C CA . GLY B 1 197 ? 3.342 -76.188 -43.625 1 86.88 197 GLY B CA 1
ATOM 3741 C C . GLY B 1 197 ? 2.488 -74.938 -43.594 1 86.88 197 GLY B C 1
ATOM 3742 O O . GLY B 1 197 ? 3.004 -73.875 -43.406 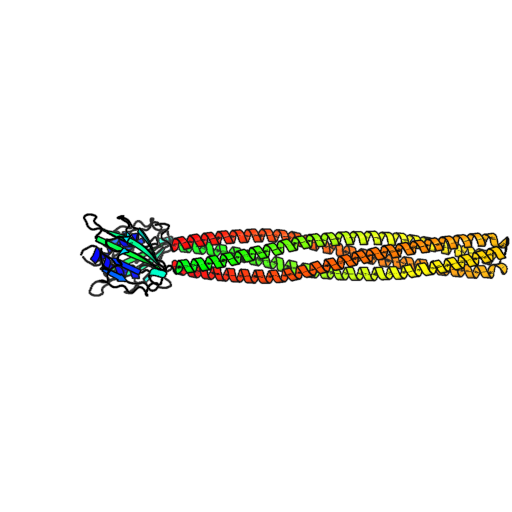1 86.88 197 GLY B O 1
ATOM 3743 N N . VAL B 1 198 ? 1.161 -75.125 -43.625 1 88.56 198 VAL B N 1
ATOM 3744 C CA . VAL B 1 198 ? 0.224 -74 -43.594 1 88.56 198 VAL B CA 1
ATOM 3745 C C . VAL B 1 198 ? 0.22 -73.375 -42.219 1 88.56 198 VAL B C 1
ATOM 3747 O O . VAL B 1 198 ? 0.265 -72.125 -42.094 1 88.56 198 VAL B O 1
ATOM 3750 N N . VAL B 1 199 ? 0.256 -74.188 -41.25 1 88.75 199 VAL B N 1
ATOM 3751 C CA . VAL B 1 199 ? 0.266 -73.688 -39.875 1 88.75 199 VAL B CA 1
ATOM 3752 C C . VAL B 1 199 ? 1.559 -72.938 -39.594 1 88.75 199 VAL B C 1
ATOM 3754 O O . VAL B 1 199 ? 1.532 -71.875 -39 1 88.75 199 VAL B O 1
ATOM 3757 N N . ALA B 1 200 ? 2.641 -73.5 -40.062 1 91.19 200 ALA B N 1
ATOM 3758 C CA . ALA B 1 200 ? 3.949 -72.875 -39.844 1 91.19 200 ALA B CA 1
ATOM 3759 C C . ALA B 1 200 ? 4.016 -71.5 -40.531 1 91.19 200 ALA B C 1
ATOM 3761 O O . ALA B 1 200 ? 4.539 -70.562 -39.938 1 91.19 200 ALA B O 1
ATOM 3762 N N . LYS B 1 201 ? 3.408 -71.375 -41.625 1 92.5 201 LYS B N 1
ATOM 3763 C CA . LYS B 1 201 ? 3.404 -70.125 -42.344 1 92.5 201 LYS B CA 1
ATOM 3764 C C . LYS B 1 201 ? 2.57 -69.062 -41.625 1 92.5 201 LYS B C 1
ATOM 3766 O O . LYS B 1 201 ? 2.967 -67.938 -41.531 1 92.5 201 LYS B O 1
ATOM 3771 N N . GLU B 1 202 ? 1.504 -69.5 -41.094 1 94.44 202 GLU B N 1
ATOM 3772 C CA . GLU B 1 202 ? 0.623 -68.562 -40.375 1 94.44 202 GLU B CA 1
ATOM 3773 C C . GLU B 1 202 ? 1.255 -68.125 -39.094 1 94.44 202 GLU B C 1
ATOM 3775 O O . GLU B 1 202 ? 1.139 -66.938 -38.719 1 94.44 202 GLU B O 1
A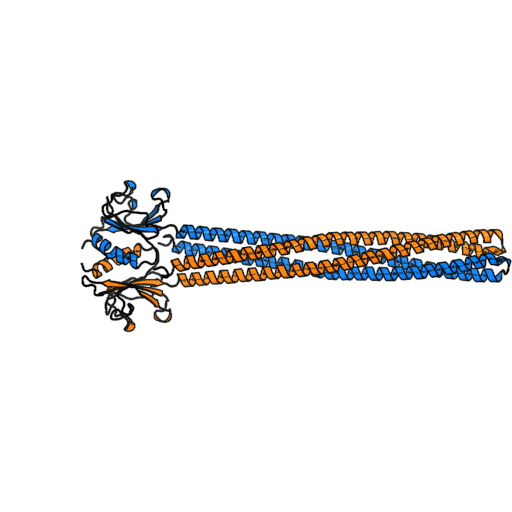TOM 3780 N N . ILE B 1 203 ? 1.944 -69 -38.469 1 93.88 203 ILE B N 1
ATOM 3781 C CA . ILE B 1 203 ? 2.623 -68.688 -37.219 1 93.88 203 ILE B CA 1
ATOM 3782 C C . ILE B 1 203 ? 3.717 -67.625 -37.469 1 93.88 203 ILE B C 1
ATOM 3784 O O . ILE B 1 203 ? 3.879 -66.688 -36.688 1 93.88 203 ILE B O 1
ATOM 3788 N N . ARG B 1 204 ? 4.406 -67.75 -38.469 1 94.56 204 ARG B N 1
ATOM 3789 C CA . ARG B 1 204 ? 5.457 -66.812 -38.812 1 94.56 204 ARG B CA 1
ATOM 3790 C C . ARG B 1 204 ? 4.875 -65.438 -39.125 1 94.56 204 ARG B C 1
ATOM 3792 O O . ARG B 1 204 ? 5.41 -64.438 -38.688 1 94.56 204 ARG B O 1
ATOM 3799 N N . LYS B 1 205 ? 3.76 -65.5 -39.844 1 95.69 205 LYS B N 1
ATOM 3800 C CA . LYS B 1 205 ? 3.09 -64.188 -40.156 1 95.69 205 LYS B CA 1
ATOM 3801 C C . LYS B 1 205 ? 2.641 -63.5 -38.875 1 95.69 205 LYS B C 1
ATOM 3803 O O . LYS B 1 205 ? 2.871 -62.281 -38.719 1 95.69 205 LYS B O 1
ATOM 3808 N N . LEU B 1 206 ? 2.076 -64.188 -38 1 95.38 206 LEU B N 1
ATOM 3809 C CA . LEU B 1 206 ? 1.591 -63.625 -36.75 1 95.38 206 LEU B CA 1
ATOM 3810 C C . LEU B 1 206 ? 2.748 -63.094 -35.906 1 95.38 206 LEU B C 1
ATOM 3812 O O . LEU B 1 206 ? 2.615 -62.094 -35.188 1 95.38 206 LEU B O 1
ATOM 3816 N N . SER B 1 207 ? 3.85 -63.812 -35.938 1 95.56 207 SER B N 1
ATOM 3817 C CA . SER B 1 207 ? 5.02 -63.406 -35.156 1 95.56 207 SER B CA 1
ATOM 3818 C C . SER B 1 207 ? 5.574 -62.062 -35.719 1 95.56 207 SER B C 1
ATOM 3820 O O . SER B 1 207 ? 6.031 -61.219 -34.938 1 95.56 207 SER B O 1
ATOM 3822 N N . VAL B 1 208 ? 5.504 -61.875 -37 1 95.75 208 VAL B N 1
ATOM 3823 C CA . VAL B 1 208 ? 5.961 -60.625 -37.594 1 95.75 208 VAL B CA 1
ATOM 3824 C C . VAL B 1 208 ? 5.023 -59.469 -37.219 1 95.75 208 VAL B C 1
ATOM 3826 O O . VAL B 1 208 ? 5.473 -58.375 -36.906 1 95.75 208 VAL B O 1
ATOM 3829 N N . ASP B 1 209 ? 3.748 -59.75 -37.219 1 95.38 209 ASP B N 1
ATOM 3830 C CA . ASP B 1 209 ? 2.764 -58.75 -36.781 1 95.38 209 ASP B CA 1
ATOM 3831 C C . ASP B 1 209 ? 2.986 -58.344 -35.344 1 95.38 209 ASP B C 1
ATOM 3833 O O . ASP B 1 209 ? 2.898 -57.156 -35.031 1 95.38 209 ASP B O 1
ATOM 3837 N N . THR B 1 210 ? 3.275 -59.25 -34.531 1 95.94 210 THR B N 1
ATOM 3838 C CA . THR B 1 210 ? 3.51 -58.969 -33.125 1 95.94 210 THR B CA 1
ATOM 3839 C C . THR B 1 210 ? 4.762 -58.125 -32.938 1 95.94 210 THR B C 1
ATOM 3841 O O . THR B 1 210 ? 4.766 -57.188 -32.156 1 95.94 210 THR B O 1
ATOM 3844 N N . LYS B 1 211 ? 5.766 -58.469 -33.688 1 95.38 211 LYS B N 1
ATOM 3845 C CA . LYS B 1 211 ? 7.008 -57.688 -33.625 1 95.38 211 LYS B CA 1
ATOM 3846 C C . LYS B 1 211 ? 6.777 -56.25 -34.031 1 95.38 211 LYS B C 1
ATOM 3848 O O . LYS B 1 211 ? 7.246 -55.312 -33.344 1 95.38 211 LYS B O 1
ATOM 3853 N N . GLU B 1 212 ? 6.008 -56.031 -35.031 1 95.56 212 GLU B N 1
ATOM 3854 C CA . GLU B 1 212 ? 5.691 -54.688 -35.5 1 95.56 212 GLU B CA 1
ATOM 3855 C C . GLU B 1 212 ? 4.852 -53.906 -34.469 1 95.56 212 GLU B C 1
ATOM 3857 O O . GLU B 1 212 ? 5.09 -52.75 -34.219 1 95.56 212 GLU B O 1
ATOM 3862 N N . ALA B 1 213 ? 3.938 -54.594 -33.906 1 94.88 213 ALA B N 1
ATOM 3863 C CA . ALA B 1 213 ? 3.084 -54 -32.875 1 94.88 213 ALA B CA 1
ATOM 3864 C C . ALA B 1 213 ? 3.898 -53.594 -31.656 1 94.88 213 ALA B C 1
ATOM 3866 O O . ALA B 1 213 ? 3.682 -52.531 -31.094 1 94.88 213 ALA B O 1
ATOM 3867 N N . THR B 1 214 ? 4.828 -54.406 -31.25 1 94.81 214 THR B N 1
ATOM 3868 C CA . THR B 1 214 ? 5.648 -54.094 -30.094 1 94.81 214 THR B CA 1
ATOM 3869 C C . THR B 1 214 ? 6.52 -52.875 -30.344 1 94.81 214 THR B C 1
ATOM 3871 O O . THR B 1 214 ? 6.758 -52.062 -29.453 1 94.81 214 THR B O 1
ATOM 3874 N N . THR B 1 215 ? 6.98 -52.75 -31.594 1 93.44 215 THR B N 1
ATOM 3875 C CA . THR B 1 215 ? 7.766 -51.562 -31.969 1 93.44 215 THR B CA 1
ATOM 3876 C C . THR B 1 215 ? 6.922 -50.281 -31.859 1 93.44 215 THR B C 1
ATOM 3878 O O . THR B 1 215 ? 7.402 -49.25 -31.391 1 93.44 215 THR B O 1
ATOM 3881 N N . GLN B 1 216 ? 5.691 -50.375 -32.188 1 93.38 216 GLN B N 1
ATOM 3882 C CA . GLN B 1 216 ? 4.773 -49.25 -32.094 1 93.38 216 GLN B CA 1
ATOM 3883 C C . GLN B 1 216 ? 4.539 -48.875 -30.625 1 93.38 216 GLN B C 1
ATOM 3885 O O . GLN B 1 216 ? 4.461 -47.688 -30.297 1 93.38 216 GLN B O 1
ATOM 3890 N N . ILE B 1 217 ? 4.441 -49.812 -29.797 1 93.56 217 ILE B N 1
ATOM 3891 C CA . ILE B 1 217 ? 4.262 -49.562 -28.359 1 93.56 217 ILE B CA 1
ATOM 3892 C C . ILE B 1 217 ? 5.473 -48.812 -27.812 1 93.56 217 ILE B C 1
ATOM 3894 O O . ILE B 1 217 ? 5.32 -47.844 -27.094 1 93.56 217 ILE B O 1
ATOM 3898 N N . GLU B 1 218 ? 6.621 -49.281 -28.188 1 91.25 218 GLU B N 1
ATOM 3899 C CA . GLU B 1 218 ? 7.848 -48.688 -27.688 1 91.25 218 GLU B CA 1
ATOM 3900 C C . GLU B 1 218 ? 7.961 -47.219 -28.141 1 91.25 218 GLU B C 1
ATOM 3902 O O . GLU B 1 218 ? 8.344 -46.344 -27.359 1 91.25 218 GLU B O 1
ATOM 3907 N N . GLU B 1 219 ? 7.57 -46.906 -29.359 1 91.75 219 GLU B N 1
ATOM 3908 C CA . GLU B 1 219 ? 7.617 -45.531 -29.891 1 91.75 219 GLU B CA 1
ATOM 3909 C C . GLU B 1 219 ? 6.617 -44.625 -29.188 1 91.75 219 GLU B C 1
ATOM 3911 O O . GLU B 1 219 ? 6.938 -43.5 -28.828 1 91.75 219 GLU B O 1
ATOM 3916 N N . SER B 1 220 ? 5.465 -45.156 -28.984 1 90.94 220 SER B N 1
ATOM 3917 C CA . SER B 1 220 ? 4.426 -44.375 -28.328 1 90.94 220 SER B CA 1
ATOM 3918 C C . SER B 1 220 ? 4.805 -44.094 -26.875 1 90.94 220 SER B C 1
ATOM 3920 O O . SER B 1 220 ? 4.57 -42.969 -26.375 1 90.94 220 SER B O 1
ATOM 3922 N N . LEU B 1 221 ? 5.418 -45 -26.25 1 89.81 221 LEU B N 1
ATOM 3923 C CA . LEU B 1 221 ? 5.797 -44.844 -24.844 1 89.81 221 LEU B CA 1
ATOM 3924 C C . LEU B 1 221 ? 6.938 -43.844 -24.719 1 89.81 221 LEU B C 1
ATOM 3926 O O . LEU B 1 221 ? 7.016 -43.094 -23.734 1 89.81 221 LEU B O 1
ATOM 3930 N N . LEU B 1 222 ? 7.793 -43.875 -25.719 1 89.5 222 LEU B N 1
ATOM 3931 C CA . LEU B 1 222 ? 8.836 -42.844 -25.719 1 89.5 222 LEU B CA 1
ATOM 3932 C C . LEU B 1 222 ? 8.242 -41.469 -25.797 1 89.5 222 LEU B C 1
ATOM 3934 O O . LEU B 1 222 ? 8.695 -40.531 -25.109 1 89.5 222 LEU B O 1
ATOM 3938 N N . ALA B 1 223 ? 7.211 -41.312 -26.531 1 88.31 223 ALA B N 1
ATOM 3939 C CA . ALA B 1 223 ? 6.527 -40.031 -26.641 1 88.31 223 ALA B CA 1
ATOM 3940 C C . ALA B 1 223 ? 5.848 -39.625 -25.328 1 88.31 223 ALA B C 1
ATOM 3942 O O . ALA B 1 223 ? 5.879 -38.469 -24.938 1 88.31 223 ALA B O 1
ATOM 3943 N N . VAL B 1 224 ? 5.316 -40.562 -24.672 1 86.44 224 VAL B N 1
ATOM 3944 C CA . VAL B 1 224 ? 4.672 -40.312 -23.391 1 86.44 224 VAL B CA 1
ATOM 3945 C C . VAL B 1 224 ? 5.703 -39.844 -22.375 1 86.44 224 VAL B C 1
ATOM 3947 O O . VAL B 1 224 ? 5.492 -38.844 -21.688 1 86.44 224 VAL B O 1
ATOM 3950 N N . ARG B 1 225 ? 6.781 -40.469 -22.344 1 87.5 225 ARG B N 1
ATOM 3951 C CA . ARG B 1 225 ? 7.828 -40.125 -21.391 1 87.5 225 ARG B CA 1
ATOM 3952 C C . ARG B 1 225 ? 8.391 -38.719 -21.672 1 87.5 225 ARG B C 1
ATOM 3954 O O . ARG B 1 225 ? 8.688 -37.969 -20.75 1 87.5 225 ARG B O 1
ATOM 3961 N N . GLN B 1 226 ? 8.5 -38.469 -22.938 1 89.62 226 GLN B N 1
ATOM 3962 C CA . GLN B 1 226 ? 8.992 -37.125 -23.312 1 89.62 226 GLN B CA 1
ATOM 3963 C C . GLN B 1 226 ? 8.016 -36.031 -22.891 1 89.62 226 GLN B C 1
ATOM 3965 O O . GLN B 1 226 ? 8.422 -35 -22.391 1 89.62 226 GLN B O 1
ATOM 3970 N N . SER B 1 227 ? 6.773 -36.312 -23.094 1 87.19 227 SER B N 1
ATOM 3971 C CA . SER B 1 227 ? 5.75 -35.344 -22.688 1 87.19 227 SER B CA 1
ATOM 3972 C C . SER B 1 227 ? 5.77 -35.125 -21.172 1 87.19 227 SER B C 1
ATOM 3974 O O . SER B 1 227 ? 5.684 -34 -20.703 1 87.19 227 SER B O 1
ATOM 3976 N N . ILE B 1 228 ? 5.945 -36.125 -20.422 1 86.88 228 ILE B N 1
ATOM 3977 C CA . ILE B 1 228 ? 5.965 -36.031 -18.969 1 86.88 228 ILE B CA 1
ATOM 3978 C C . ILE B 1 228 ? 7.215 -35.312 -18.516 1 86.88 228 ILE B C 1
ATOM 3980 O O . ILE B 1 228 ? 7.164 -34.5 -17.578 1 86.88 228 ILE B O 1
ATOM 3984 N N . HIS B 1 229 ? 8.297 -35.562 -19.219 1 87.25 229 HIS B N 1
ATOM 3985 C CA . HIS B 1 229 ? 9.531 -34.875 -18.891 1 87.25 229 HIS B CA 1
ATOM 3986 C C . HIS B 1 229 ? 9.391 -33.375 -19.125 1 87.25 229 HIS B C 1
ATOM 3988 O O . HIS B 1 229 ? 9.867 -32.562 -18.328 1 87.25 229 HIS B O 1
ATOM 3994 N N . MET B 1 230 ? 8.742 -33 -20.141 1 88.25 230 MET B N 1
ATOM 3995 C CA . MET B 1 230 ? 8.484 -31.594 -20.422 1 88.25 230 MET B CA 1
ATOM 3996 C C . MET B 1 230 ? 7.613 -30.969 -19.344 1 88.25 230 MET B C 1
ATOM 3998 O O . MET B 1 230 ? 7.871 -29.844 -18.906 1 88.25 230 MET B O 1
ATOM 4002 N N . MET B 1 231 ? 6.68 -31.703 -18.875 1 85.88 231 MET B N 1
ATOM 4003 C CA . MET B 1 231 ? 5.812 -31.219 -17.797 1 85.88 231 MET B CA 1
ATOM 4004 C C . MET B 1 231 ? 6.609 -31 -16.516 1 85.88 231 MET B C 1
ATOM 4006 O O . MET B 1 231 ? 6.379 -30.016 -15.805 1 85.88 231 MET B O 1
ATOM 4010 N N . GLU B 1 232 ? 7.484 -31.891 -16.281 1 85.31 232 GLU B N 1
ATOM 4011 C CA . GLU B 1 232 ? 8.312 -31.75 -15.086 1 85.31 232 GLU B CA 1
ATOM 4012 C C . GLU B 1 232 ? 9.141 -30.469 -15.125 1 85.31 232 GLU B C 1
ATOM 4014 O O . GLU B 1 232 ? 9.312 -29.812 -14.102 1 85.31 232 GLU B O 1
ATOM 4019 N N . ASN B 1 233 ? 9.641 -30.188 -16.266 1 87.12 233 ASN B N 1
ATOM 4020 C CA . ASN B 1 233 ? 10.406 -28.953 -16.422 1 87.12 233 ASN B CA 1
ATOM 4021 C C . ASN B 1 233 ? 9.547 -27.719 -16.188 1 87.12 233 ASN B C 1
ATOM 4023 O O . ASN B 1 233 ? 9.969 -26.781 -15.508 1 87.12 233 ASN B O 1
ATOM 4027 N N . GLU B 1 234 ? 8.391 -27.781 -16.703 1 85.31 234 GLU B N 1
ATOM 4028 C CA . GLU B 1 234 ? 7.461 -26.656 -16.531 1 85.31 234 GLU B CA 1
ATOM 4029 C C . GLU B 1 234 ? 7.035 -26.516 -15.07 1 85.31 234 GLU B C 1
ATOM 4031 O O . GLU B 1 234 ? 6.902 -25.391 -14.57 1 85.31 234 GLU B O 1
ATOM 4036 N N . LEU B 1 235 ? 6.883 -27.578 -14.383 1 85.38 235 LEU B N 1
ATOM 4037 C CA . LEU B 1 235 ? 6.547 -27.562 -12.961 1 85.38 235 LEU B CA 1
ATOM 4038 C C . LEU B 1 235 ? 7.68 -26.953 -12.148 1 85.38 235 LEU B C 1
ATOM 4040 O O . LEU B 1 235 ? 7.43 -26.266 -11.148 1 85.38 235 LEU B O 1
ATOM 4044 N N . GLY B 1 236 ? 8.852 -27.25 -12.602 1 85.56 236 GLY B N 1
ATOM 4045 C CA . GLY B 1 236 ? 9.984 -26.594 -11.969 1 85.56 236 GLY B CA 1
ATOM 4046 C C . GLY B 1 236 ? 9.906 -25.078 -12.039 1 85.56 236 GLY B C 1
ATOM 4047 O O . GLY B 1 236 ? 10.227 -24.391 -11.062 1 85.56 236 GLY B O 1
ATOM 4048 N N . GLU B 1 237 ? 9.453 -24.609 -13.125 1 84.31 237 GLU B N 1
ATOM 4049 C CA . GLU B 1 237 ? 9.281 -23.172 -13.305 1 84.31 237 GLU B CA 1
ATOM 4050 C C . GLU B 1 237 ? 8.211 -22.609 -12.367 1 84.31 237 GLU B C 1
ATOM 4052 O O . GLU B 1 237 ? 8.367 -21.531 -11.805 1 84.31 237 GLU B O 1
ATOM 4057 N N . ILE B 1 238 ? 7.195 -23.344 -12.195 1 83.38 238 ILE B N 1
ATOM 4058 C CA . ILE B 1 238 ? 6.109 -22.922 -11.312 1 83.38 238 ILE B CA 1
ATOM 4059 C C . ILE B 1 238 ? 6.605 -22.875 -9.867 1 83.38 238 ILE B C 1
ATOM 4061 O O . ILE B 1 238 ? 6.289 -21.938 -9.133 1 83.38 238 ILE B O 1
ATOM 4065 N N . THR B 1 239 ? 7.328 -23.875 -9.562 1 83.06 239 THR B N 1
ATOM 4066 C CA . THR B 1 239 ? 7.891 -23.906 -8.211 1 83.06 239 THR B CA 1
ATOM 4067 C C . THR B 1 239 ? 8.789 -22.703 -7.961 1 83.06 239 THR B C 1
ATOM 4069 O O . THR B 1 239 ? 8.711 -22.078 -6.902 1 83.06 239 THR B O 1
ATOM 4072 N N . ALA B 1 240 ? 9.586 -22.359 -8.914 1 84.75 240 ALA B N 1
ATOM 4073 C CA . ALA B 1 240 ? 10.469 -21.203 -8.797 1 84.75 240 ALA B CA 1
ATOM 4074 C C . ALA B 1 240 ? 9.656 -19.922 -8.664 1 84.75 240 ALA B C 1
ATOM 4076 O O . ALA B 1 240 ? 9.984 -19.047 -7.848 1 84.75 240 ALA B O 1
ATOM 4077 N N . SER B 1 241 ? 8.648 -19.844 -9.422 1 79.88 241 SER B N 1
ATOM 4078 C CA . SER B 1 241 ? 7.773 -18.672 -9.367 1 79.88 241 SER B CA 1
ATOM 4079 C C . SER B 1 241 ? 7.102 -18.547 -8.008 1 79.88 241 SER B C 1
ATOM 4081 O O . SER B 1 241 ? 6.973 -17.453 -7.469 1 79.88 241 SER B O 1
ATOM 4083 N N . SER B 1 242 ? 6.68 -19.625 -7.457 1 79.62 242 SER B N 1
ATOM 4084 C CA . SER B 1 242 ? 6.043 -19.625 -6.145 1 79.62 242 SER B CA 1
ATOM 4085 C C . SER B 1 242 ? 7.008 -19.172 -5.059 1 79.62 242 SER B C 1
ATOM 4087 O O . SER B 1 242 ? 6.613 -18.453 -4.137 1 79.62 242 SER B O 1
ATOM 4089 N N . GLN B 1 243 ? 8.219 -19.531 -5.184 1 82.88 243 GLN B N 1
ATOM 4090 C CA . GLN B 1 243 ? 9.234 -19.109 -4.227 1 82.88 243 GLN B CA 1
ATOM 4091 C C . GLN B 1 243 ? 9.484 -17.609 -4.328 1 82.88 243 GLN B C 1
ATOM 4093 O O . GLN B 1 243 ? 9.617 -16.922 -3.312 1 82.88 243 GLN B O 1
ATOM 4098 N N . GLU B 1 244 ? 9.484 -17.125 -5.523 1 83.75 244 GLU B N 1
ATOM 4099 C CA . GLU B 1 244 ? 9.641 -15.695 -5.742 1 83.75 244 GLU B CA 1
ATOM 4100 C C . GLU B 1 244 ? 8.453 -14.914 -5.172 1 83.75 244 GLU B C 1
ATOM 4102 O O . GLU B 1 244 ? 8.625 -13.836 -4.605 1 83.75 244 GLU B O 1
ATOM 4107 N N . GLN B 1 245 ? 7.328 -15.469 -5.277 1 81.88 245 GLN B N 1
ATOM 4108 C CA . GLN B 1 245 ? 6.129 -14.82 -4.75 1 81.88 245 GLN B CA 1
ATOM 4109 C C . GLN B 1 245 ? 6.168 -14.742 -3.229 1 81.88 245 GLN B C 1
ATOM 4111 O O . GLN B 1 245 ? 5.742 -13.75 -2.641 1 81.88 245 GLN B O 1
ATOM 4116 N N . ALA B 1 246 ? 6.664 -15.766 -2.666 1 81.38 246 ALA B N 1
ATOM 4117 C CA . ALA B 1 246 ? 6.805 -15.75 -1.213 1 81.38 246 ALA B CA 1
ATOM 4118 C C . ALA B 1 246 ? 7.734 -14.625 -0.762 1 81.38 246 ALA B C 1
ATOM 4120 O O . ALA B 1 246 ? 7.469 -13.961 0.244 1 81.38 246 ALA B O 1
ATOM 4121 N N . GLU B 1 247 ? 8.766 -14.359 -1.499 1 86.5 247 GLU B N 1
ATOM 4122 C CA . GLU B 1 247 ? 9.688 -13.273 -1.199 1 86.5 247 GLU B CA 1
ATOM 4123 C C . GLU B 1 247 ? 9.008 -11.914 -1.381 1 86.5 247 GLU B C 1
ATOM 4125 O O . GLU B 1 247 ? 9.234 -10.992 -0.591 1 86.5 247 GLU B O 1
ATOM 4130 N N . LEU B 1 248 ? 8.203 -11.844 -2.408 1 85.75 248 LEU B N 1
ATOM 4131 C CA . LEU B 1 248 ? 7.484 -10.609 -2.684 1 85.75 248 LEU B CA 1
ATOM 4132 C C . LEU B 1 248 ? 6.527 -10.266 -1.542 1 85.75 248 LEU B C 1
ATOM 4134 O O . LEU B 1 248 ? 6.367 -9.094 -1.189 1 85.75 248 LEU B O 1
ATOM 4138 N N . VAL B 1 249 ? 5.945 -11.281 -0.941 1 87.25 249 VAL B N 1
ATOM 4139 C CA . VAL B 1 249 ? 5.031 -11.102 0.181 1 87.25 249 VAL B CA 1
ATOM 4140 C C . VAL B 1 249 ? 5.773 -10.461 1.352 1 87.25 249 VAL B C 1
ATOM 4142 O O . VAL B 1 249 ? 5.27 -9.523 1.978 1 87.25 249 VAL B O 1
ATOM 4145 N N . THR B 1 250 ? 6.918 -10.883 1.605 1 89.19 250 THR B N 1
ATOM 4146 C CA . THR B 1 250 ? 7.727 -10.344 2.688 1 89.19 250 THR B CA 1
ATOM 4147 C C . THR B 1 250 ? 8.07 -8.875 2.422 1 89.19 250 THR B C 1
ATOM 4149 O O . THR B 1 250 ? 7.98 -8.039 3.322 1 89.19 250 THR B O 1
ATOM 4152 N N . ASN B 1 251 ? 8.398 -8.625 1.204 1 89.69 251 ASN B N 1
ATOM 4153 C CA . ASN B 1 251 ? 8.711 -7.258 0.819 1 89.69 251 ASN B CA 1
ATOM 4154 C C . ASN B 1 251 ? 7.5 -6.344 0.958 1 89.69 251 ASN B C 1
ATOM 4156 O O . ASN B 1 251 ? 7.617 -5.215 1.443 1 89.69 251 ASN B O 1
ATOM 4160 N N . PHE B 1 252 ? 6.316 -6.852 0.572 1 90.38 252 PHE B N 1
ATOM 4161 C CA . PHE B 1 252 ? 5.074 -6.102 0.714 1 90.38 252 PHE B CA 1
ATOM 4162 C C . PHE B 1 252 ? 4.816 -5.746 2.174 1 90.38 252 PHE B C 1
ATOM 4164 O O . PHE B 1 252 ? 4.523 -4.594 2.496 1 90.38 252 PHE B O 1
ATOM 4171 N N . MET B 1 253 ? 5.023 -6.723 2.984 1 90.12 253 MET B N 1
ATOM 4172 C CA . MET B 1 253 ? 4.754 -6.52 4.406 1 90.12 253 MET B CA 1
ATOM 4173 C C . MET B 1 253 ? 5.688 -5.469 4.992 1 90.12 253 MET B C 1
ATOM 4175 O O . MET B 1 253 ? 5.258 -4.621 5.777 1 90.12 253 MET B O 1
ATOM 4179 N N . SER B 1 254 ? 6.906 -5.527 4.578 1 94.25 254 SER B N 1
ATOM 4180 C CA . SER B 1 254 ? 7.875 -4.547 5.051 1 94.25 254 SER B CA 1
ATOM 4181 C C . SER B 1 254 ? 7.508 -3.141 4.582 1 94.25 254 SER B C 1
ATOM 4183 O O . SER B 1 254 ? 7.574 -2.186 5.359 1 94.25 254 SER B O 1
ATOM 4185 N N . THR B 1 255 ? 7.121 -3.037 3.303 1 93.88 255 THR B N 1
ATOM 4186 C CA . THR B 1 255 ? 6.758 -1.741 2.742 1 93.88 255 THR B CA 1
ATOM 4187 C C . THR B 1 255 ? 5.512 -1.187 3.43 1 93.88 255 THR B C 1
ATOM 4189 O O . THR B 1 255 ? 5.449 0.003 3.75 1 93.88 255 THR B O 1
ATOM 4192 N N . ILE B 1 256 ? 4.594 -2.01 3.717 1 92.19 256 ILE B N 1
ATOM 4193 C CA . ILE B 1 256 ? 3.357 -1.596 4.367 1 92.19 256 ILE B CA 1
ATOM 4194 C C . ILE B 1 256 ? 3.652 -1.137 5.793 1 92.19 256 ILE B C 1
ATOM 4196 O O . ILE B 1 256 ? 3.086 -0.147 6.266 1 92.19 256 ILE B O 1
ATOM 4200 N N . GLU B 1 257 ? 4.535 -1.85 6.469 1 93.38 257 GLU B N 1
ATOM 4201 C CA . GLU B 1 257 ? 4.941 -1.445 7.812 1 93.38 257 GLU B CA 1
ATOM 4202 C C . GLU B 1 257 ? 5.59 -0.063 7.797 1 93.38 257 GLU B C 1
ATOM 4204 O O . GLU B 1 257 ? 5.301 0.771 8.656 1 93.38 257 GLU B O 1
ATOM 4209 N N . GLN B 1 258 ? 6.434 0.171 6.852 1 93.81 258 GLN B N 1
ATOM 4210 C CA . GLN B 1 258 ? 7.066 1.478 6.711 1 93.81 258 GLN B CA 1
ATOM 4211 C C . GLN B 1 258 ? 6.035 2.561 6.41 1 93.81 258 GLN B C 1
ATOM 4213 O O . GLN B 1 258 ? 6.141 3.682 6.918 1 93.81 258 GLN B O 1
ATOM 4218 N N . LEU B 1 259 ? 5.082 2.207 5.605 1 92.06 259 LEU B N 1
ATOM 4219 C CA . LEU B 1 259 ? 4.004 3.137 5.297 1 92.06 259 LEU B CA 1
ATOM 4220 C C . LEU B 1 259 ? 3.211 3.488 6.551 1 92.06 259 LEU B C 1
ATOM 4222 O O . LEU B 1 259 ? 2.893 4.656 6.785 1 92.06 259 LEU B O 1
ATOM 4226 N N . ASN B 1 260 ? 2.934 2.523 7.348 1 91.75 260 ASN B N 1
ATOM 4227 C CA . ASN B 1 260 ? 2.244 2.744 8.617 1 91.75 260 ASN B CA 1
ATOM 4228 C C . ASN B 1 260 ? 3.047 3.654 9.539 1 91.75 260 ASN B C 1
ATOM 4230 O O . ASN B 1 260 ? 2.492 4.57 10.156 1 91.75 260 ASN B O 1
ATOM 4234 N N . ASP B 1 261 ? 4.293 3.402 9.609 1 94.44 261 ASP B N 1
ATOM 4235 C CA . ASP B 1 261 ? 5.172 4.223 10.438 1 94.44 261 ASP B CA 1
ATOM 4236 C C . ASP B 1 261 ? 5.18 5.676 9.953 1 94.44 261 ASP B C 1
ATOM 4238 O O . ASP B 1 261 ? 5.066 6.602 10.758 1 94.44 261 ASP B O 1
ATOM 4242 N N . THR B 1 262 ? 5.293 5.824 8.648 1 92.81 262 THR B N 1
ATOM 4243 C CA . THR B 1 262 ? 5.297 7.16 8.07 1 92.81 262 THR B CA 1
ATOM 4244 C C . THR B 1 262 ? 3.969 7.867 8.328 1 92.81 262 THR B C 1
ATOM 4246 O O . THR B 1 262 ? 3.943 9.055 8.641 1 92.81 262 THR B O 1
ATOM 4249 N N . SER B 1 263 ? 2.928 7.148 8.242 1 91.19 263 SER B N 1
ATOM 4250 C CA . SER B 1 263 ? 1.6 7.695 8.5 1 91.19 263 SER B CA 1
ATOM 4251 C C . SER B 1 263 ? 1.459 8.141 9.953 1 91.19 263 SER B C 1
ATOM 4253 O O . SER B 1 263 ? 0.873 9.188 10.234 1 91.19 263 SER B O 1
ATOM 4255 N N . GLN B 1 264 ? 1.992 7.352 10.828 1 92.19 264 GLN B N 1
ATOM 4256 C CA . GLN B 1 264 ? 1.944 7.703 12.242 1 92.19 264 GLN B CA 1
ATOM 4257 C C . GLN B 1 264 ? 2.787 8.945 12.531 1 92.19 264 GLN B C 1
ATOM 4259 O O . GLN B 1 264 ? 2.393 9.797 13.328 1 92.19 264 GLN B O 1
ATOM 4264 N N . GLN B 1 265 ? 3.889 9.016 11.906 1 93 265 GLN B N 1
ATOM 4265 C CA . GLN B 1 265 ? 4.723 10.203 12.039 1 93 265 GLN B CA 1
ATOM 4266 C C . GLN B 1 265 ? 4 11.445 11.523 1 93 265 GLN B C 1
ATOM 4268 O O . GLN B 1 265 ? 4.059 12.508 12.141 1 93 265 GLN B O 1
ATOM 4273 N N . LEU B 1 266 ? 3.357 11.25 10.406 1 90.75 266 LEU B N 1
ATOM 4274 C CA . LEU B 1 266 ? 2.594 12.352 9.836 1 90.75 266 LEU B CA 1
ATOM 4275 C C . LEU B 1 266 ? 1.456 12.766 10.766 1 90.75 266 LEU B C 1
ATOM 4277 O O . LEU B 1 266 ? 1.218 13.961 10.969 1 90.75 266 LEU B O 1
ATOM 4281 N N . LYS B 1 267 ? 0.833 11.828 11.305 1 90.56 267 LYS B N 1
ATOM 4282 C CA . LYS B 1 267 ? -0.237 12.102 12.266 1 90.56 267 LYS B CA 1
ATOM 4283 C C . LYS B 1 267 ? 0.279 12.906 13.453 1 90.56 267 LYS B C 1
ATOM 4285 O O . LYS B 1 267 ? -0.32 13.914 13.836 1 90.56 267 LYS B O 1
ATOM 4290 N N . GLN B 1 268 ? 1.349 12.5 14.008 1 90.38 268 GLN B N 1
ATOM 4291 C CA . GLN B 1 268 ? 1.936 13.18 15.148 1 90.38 268 GLN B CA 1
ATOM 4292 C C . GLN B 1 268 ? 2.377 14.594 14.781 1 90.38 268 GLN B C 1
ATOM 4294 O O . GLN B 1 268 ? 2.174 15.539 15.555 1 90.38 268 GLN B O 1
ATOM 4299 N N . PHE B 1 269 ? 2.898 14.703 13.602 1 89.5 269 PHE B N 1
ATOM 4300 C CA . PHE B 1 269 ? 3.348 15.992 13.086 1 89.5 269 PHE B CA 1
ATOM 4301 C C . PHE B 1 269 ? 2.18 16.969 12.969 1 89.5 269 PHE B C 1
ATOM 4303 O O . PHE B 1 269 ? 2.246 18.078 13.477 1 89.5 269 PHE B O 1
ATOM 4310 N N . VAL B 1 270 ? 1.136 16.484 12.398 1 89.38 270 VAL B N 1
ATOM 4311 C CA . VAL B 1 270 ? -0.028 17.328 12.188 1 89.38 270 VAL B CA 1
ATOM 4312 C C . VAL B 1 270 ? -0.717 17.609 13.523 1 89.38 270 VAL B C 1
ATOM 4314 O O . VAL B 1 270 ? -1.173 18.734 13.773 1 89.38 270 VAL B O 1
ATOM 4317 N N . HIS B 1 271 ? -0.752 16.625 14.383 1 87.12 271 HIS B N 1
ATOM 4318 C CA . HIS B 1 271 ? -1.358 16.781 15.703 1 87.12 271 HIS B CA 1
ATOM 4319 C C . HIS B 1 271 ? -0.672 17.891 16.484 1 87.12 271 HIS B C 1
ATOM 4321 O O . HIS B 1 271 ? -1.338 18.703 17.141 1 87.12 271 HIS B O 1
ATOM 4327 N N . LYS B 1 272 ? 0.547 17.984 16.375 1 84.94 272 LYS B N 1
ATOM 4328 C CA . LYS B 1 272 ? 1.308 19.031 17.047 1 84.94 272 LYS B CA 1
ATOM 4329 C C . LYS B 1 272 ? 0.974 20.406 16.484 1 84.94 272 LYS B C 1
ATOM 4331 O O . LYS B 1 272 ? 0.961 21.391 17.219 1 84.94 272 LYS B O 1
ATOM 4336 N N . LEU B 1 273 ? 0.633 20.359 15.195 1 85 273 LEU B N 1
ATOM 4337 C CA . LEU B 1 273 ? 0.339 21.625 14.523 1 85 273 LEU B CA 1
ATOM 4338 C C . LEU B 1 273 ? -1.035 22.141 14.93 1 85 273 LEU B C 1
ATOM 4340 O O . LEU B 1 273 ? -1.268 23.359 14.938 1 85 273 LEU B O 1
ATOM 4344 N N . ILE B 1 274 ? -1.871 21.172 15.359 1 85.38 274 ILE B N 1
ATOM 4345 C CA . ILE B 1 274 ? -3.252 21.625 15.484 1 85.38 274 ILE B CA 1
ATOM 4346 C C . ILE B 1 274 ? -3.713 21.484 16.938 1 85.38 274 ILE B C 1
ATOM 4348 O O . ILE B 1 274 ? -4.906 21.594 17.219 1 85.38 274 ILE B O 1
ATOM 4352 N N . THR B 1 275 ? -2.807 21.188 17.859 1 81.38 275 THR B N 1
ATOM 4353 C CA . THR B 1 275 ? -3.123 21.125 19.281 1 81.38 275 THR B CA 1
ATOM 4354 C C . THR B 1 275 ? -2.146 21.969 20.094 1 81.38 275 THR B C 1
ATOM 4356 O O . THR B 1 275 ? -1.193 22.531 19.547 1 81.38 275 THR B O 1
ATOM 4359 N N . PHE B 1 276 ? -2.443 22.234 21.453 1 73.62 276 PHE B N 1
ATOM 4360 C CA . PHE B 1 276 ? -1.573 23 22.328 1 73.62 276 PHE B CA 1
ATOM 4361 C C . PHE B 1 276 ? -0.568 22.078 23.031 1 73.62 276 PHE B C 1
ATOM 4363 O O . PHE B 1 276 ? 0.152 22.516 23.922 1 73.62 276 PHE B O 1
ATOM 4370 N N . ASP B 1 277 ? -0.46 20.719 22.828 1 60.84 277 ASP B N 1
ATOM 4371 C CA . ASP B 1 277 ? 0.262 19.672 23.547 1 60.84 277 ASP B CA 1
ATOM 4372 C C . ASP B 1 277 ? 1.72 20.078 23.766 1 60.84 277 ASP B C 1
ATOM 4374 O O . ASP B 1 277 ? 2.336 19.672 24.766 1 60.84 277 ASP B O 1
ATOM 4378 N N . GLY B 1 278 ? 2.271 21.047 23.062 1 54 278 GLY B N 1
ATOM 4379 C CA . GLY B 1 278 ? 3.652 21.406 23.328 1 54 278 GLY B CA 1
ATOM 4380 C C . GLY B 1 278 ? 3.797 22.797 23.938 1 54 278 GLY B C 1
ATOM 4381 O O . GLY B 1 278 ? 4.914 23.281 24.125 1 54 278 GLY B O 1
ATOM 4382 N N . ARG B 1 279 ? 2.717 23.297 24.453 1 53.84 279 ARG B N 1
ATOM 4383 C CA . ARG B 1 279 ? 2.785 24.641 25.031 1 53.84 279 ARG B CA 1
ATOM 4384 C C . ARG B 1 279 ? 2.318 24.641 26.484 1 53.84 279 ARG B C 1
ATOM 4386 O O . ARG B 1 279 ? 1.505 23.797 26.875 1 53.84 279 ARG B O 1
#

Radius of gyration: 48.76 Å; Cα contacts (8 Å, |Δi|>4): 809; chains: 2; bounding box: 45×151×90 Å

Secondary structure (DSSP, 8-state):
--HHHHHHHHHHHHHHH-SS-EEEEEE-SSBEEEEE--GGGTT----TTPBPPGGGGGGGGGTT-SS-EEEEE-HHHHSS-EEEEEEEEE-TTS-EEEEEEEEEESHHHHHHHHHHHHHHHHHHHHHHHHHHHHHHHHHHHHHHHHHHHHHHHHHHHHHHHHHHHHHHHHHHHHHHHHHHHHHHHHHHHGGGGHHHHHHHHHHHHHHHHHHHHHHHHHHHHHHHHHHHHHHHHHHHHHHHHHHHHHHHHHHHHHHHHHHHHHHHHHHHHHHHHHSSTT-/--HHHHHHHHHHHHHHH-SS-EEEEEE-SSBEEEEE--GGGTT----TTPBPPGGGGGGGGGTT-SS-EEEEE-HHHHSS-EEEEEEEEE-TTS-EEEEEEEEEESHHHHHHHHHHHHHHHHHHHHHHHHHHHHHHHHHHHHHHHHHHHHHHHHHHHHHHHHHHHHHHHHHHHHHHHHHHHHHHHHHHHGGGGHHHHHHHHHHHHHHHHHHHHHHHHHHHHHHHHHHHHHHHHHHHHHHHHHHHHHHHHHHHHHHHHHHHHHHHHHHHHHHHHHSSTT-

Sequence (558 aa):
MDIIQALITCMPFFRDTIRQDVTLSIIDREKFLYFSAGESLKQLEFKAGDPLLEANRDFADLKGSTEKQFDHYPKELFGVPFDVSYLPIKNEQGEVIAIFNLLYSMDDQAQLQQLMEATEQLTNQLIDSVQHVAAHSEELSATTEEIRNNSREAVQKSGNVTQVASFIREISEQTNLLGLNAAIEAARVGEAGAGFGVVAKEIRKLSVDTKEATTQIEESLLAVRQSIHMMENELGEITASSQEQAELVTNFMSTIEQLNDTSQQLKQFVHKLITFDGRMDIIQALITCMPFFRDTIRQDVTLSIIDREKFLYFSAGESLKQLEFKAGDPLLEANRDFADLKGSTEKQFDHYPKELFGVPFDVSYLPIKNEQGEVIAIFNLLYSMDDQAQLQQLMEATEQLTNQLIDSVQHVAAHSEELSATTEEIRNNSREAVQKSGNVTQVASFIREISEQTNLLGLNAAIEAARVGEAGAGFGVVAKEIRKLSVDTKEATTQIEESLLAVRQSIHMMENELGEITASSQEQAELVTNFMSTIEQLNDTSQQLKQFVHKLITFDGR